Protein AF-A0A951H6R4-F1 (afdb_monomer_lite)

Radius of gyration: 144.09 Å; chains: 1; bounding box: 351×141×417 Å

pLDDT: mean 75.31, std 18.3, range [26.86, 97.75]

Structure (mmCIF, N/CA/C/O backbone):
data_AF-A0A951H6R4-F1
#
_entry.id   AF-A0A951H6R4-F1
#
loop_
_atom_site.group_PDB
_atom_site.id
_atom_site.type_symbol
_atom_site.label_atom_id
_atom_site.label_alt_id
_atom_site.label_comp_id
_atom_site.label_asym_id
_atom_site.label_entity_id
_atom_site.label_seq_id
_atom_site.pdbx_PDB_ins_code
_atom_site.Cartn_x
_atom_site.Cartn_y
_atom_site.Cartn_z
_atom_site.occupancy
_atom_site.B_iso_or_equiv
_atom_site.auth_seq_id
_atom_site.auth_comp_id
_atom_site.auth_asym_id
_atom_site.auth_atom_id
_atom_site.pdbx_PDB_model_num
ATOM 1 N N . MET A 1 1 ? 1.780 31.669 -20.088 1.00 71.38 1 MET A N 1
ATOM 2 C CA . MET A 1 1 ? 1.987 31.768 -18.625 1.00 71.38 1 MET A CA 1
ATOM 3 C C . MET A 1 1 ? 2.223 33.203 -18.154 1.00 71.38 1 MET A C 1
ATOM 5 O O . MET A 1 1 ? 1.292 33.755 -17.599 1.00 71.38 1 MET A O 1
ATOM 9 N N . ARG A 1 2 ? 3.377 33.864 -18.384 1.00 72.75 2 ARG A N 1
ATOM 10 C CA . ARG A 1 2 ? 3.582 35.251 -17.880 1.00 72.75 2 ARG A CA 1
ATOM 11 C C . ARG A 1 2 ? 2.530 36.265 -18.368 1.00 72.75 2 ARG A C 1
ATOM 13 O O . ARG A 1 2 ? 2.012 37.014 -17.554 1.00 72.75 2 ARG A O 1
ATOM 20 N N . ALA A 1 3 ? 2.170 36.246 -19.655 1.00 76.12 3 ALA A N 1
ATOM 21 C CA . ALA A 1 3 ? 1.099 37.100 -20.183 1.00 76.12 3 ALA A CA 1
ATOM 22 C C . ALA A 1 3 ? -0.261 36.812 -19.510 1.00 76.12 3 ALA A C 1
ATOM 24 O O . ALA A 1 3 ? -0.908 37.730 -19.021 1.00 76.12 3 ALA A O 1
ATOM 25 N N . THR A 1 4 ? -0.633 35.532 -19.391 1.00 83.12 4 THR A N 1
ATOM 26 C CA . THR A 1 4 ? -1.876 35.095 -18.738 1.00 83.12 4 THR A CA 1
ATOM 27 C C . THR A 1 4 ? -1.948 35.430 -17.242 1.00 83.12 4 THR A C 1
ATOM 29 O O . THR A 1 4 ? -3.031 35.731 -16.752 1.00 83.12 4 THR A O 1
ATOM 32 N N . LEU A 1 5 ? -0.821 35.433 -16.516 1.00 85.38 5 LEU A N 1
ATOM 33 C CA . LEU A 1 5 ? -0.756 35.912 -15.124 1.00 85.38 5 LEU A CA 1
ATOM 34 C C . LEU A 1 5 ? -1.060 37.417 -15.041 1.00 85.38 5 LEU A C 1
ATOM 36 O O . LEU A 1 5 ? -1.904 37.837 -14.251 1.00 85.38 5 LEU A O 1
ATOM 40 N N . ALA A 1 6 ? -0.419 38.226 -15.894 1.00 82.44 6 ALA A N 1
ATOM 41 C CA . ALA A 1 6 ? -0.614 39.676 -15.916 1.00 82.44 6 ALA A CA 1
ATOM 42 C C . ALA A 1 6 ? -2.055 40.074 -16.291 1.00 82.44 6 ALA A C 1
ATOM 44 O O . ALA A 1 6 ? -2.620 40.984 -15.682 1.00 82.44 6 ALA A O 1
ATOM 45 N N . GLU A 1 7 ? -2.656 39.366 -17.250 1.00 89.00 7 GLU A N 1
ATOM 46 C CA . GLU A 1 7 ? -4.045 39.548 -17.684 1.00 89.00 7 GLU A CA 1
ATOM 47 C C . GLU A 1 7 ? -5.046 39.174 -16.579 1.00 89.00 7 GLU A C 1
ATOM 49 O O . GLU A 1 7 ? -5.882 39.999 -16.201 1.00 89.00 7 GLU A O 1
ATOM 54 N N . ALA A 1 8 ? -4.910 37.991 -15.968 1.00 86.25 8 ALA A N 1
ATOM 55 C CA . ALA A 1 8 ? -5.751 37.580 -14.841 1.00 86.25 8 ALA A CA 1
ATOM 56 C C . ALA A 1 8 ? -5.612 38.534 -13.637 1.00 86.25 8 ALA A C 1
ATOM 58 O O . ALA A 1 8 ? -6.609 38.914 -13.016 1.00 86.25 8 ALA A O 1
ATOM 59 N N . GLY A 1 9 ? -4.392 39.003 -13.351 1.00 86.56 9 GLY A N 1
ATOM 60 C CA . GLY A 1 9 ? -4.132 40.012 -12.325 1.00 86.56 9 GLY A CA 1
ATOM 61 C C . GLY A 1 9 ? -4.714 41.395 -12.652 1.00 86.56 9 GLY A C 1
ATOM 62 O O . GLY A 1 9 ? -5.071 42.147 -11.744 1.00 86.56 9 GLY A O 1
ATOM 63 N N . ALA A 1 10 ? -4.841 41.766 -13.930 1.00 86.69 10 ALA A N 1
ATOM 64 C CA . ALA A 1 10 ? -5.551 42.980 -14.343 1.00 86.69 10 ALA A CA 1
ATOM 65 C C . ALA A 1 10 ? -7.072 42.839 -14.149 1.00 86.69 10 ALA A C 1
ATOM 67 O O . ALA A 1 10 ? -7.695 43.729 -13.568 1.00 86.69 10 ALA A O 1
ATOM 68 N N . VAL A 1 11 ? -7.654 41.698 -14.539 1.00 88.69 11 VAL A N 1
ATOM 69 C CA . VAL A 1 11 ? -9.087 41.406 -14.348 1.00 88.69 11 VAL A CA 1
ATOM 70 C C . VAL A 1 11 ? -9.469 41.387 -12.864 1.00 88.69 11 VAL A C 1
ATOM 72 O O . VAL A 1 11 ? -10.487 41.974 -12.498 1.00 88.69 11 VAL A O 1
ATOM 75 N N . LEU A 1 12 ? -8.652 40.778 -11.995 1.00 88.50 12 LEU A N 1
ATOM 76 C CA . LEU A 1 12 ? -8.903 40.786 -10.549 1.00 88.50 12 LEU A CA 1
ATOM 77 C C . LEU A 1 12 ? -8.785 42.192 -9.943 1.00 88.50 12 LEU A C 1
ATOM 79 O O . LEU A 1 12 ? -9.669 42.581 -9.185 1.00 88.50 12 LEU A O 1
ATOM 83 N N . ARG A 1 13 ? -7.787 43.003 -10.326 1.00 86.94 13 ARG A N 1
ATOM 84 C CA . ARG A 1 13 ? -7.693 44.411 -9.872 1.00 86.94 13 ARG A CA 1
ATOM 85 C C . ARG A 1 13 ? -8.898 45.268 -10.275 1.00 86.94 13 ARG A C 1
ATOM 87 O O . ARG A 1 13 ? -9.219 46.212 -9.566 1.00 86.94 13 ARG A O 1
ATOM 94 N N . GLY A 1 14 ? -9.583 44.932 -11.370 1.00 86.12 14 GLY A N 1
ATOM 95 C CA . GLY A 1 14 ? -10.836 45.579 -11.774 1.00 86.12 14 GLY A CA 1
ATOM 96 C C . GLY A 1 14 ? -12.100 45.070 -11.061 1.00 86.12 14 GLY A C 1
ATOM 97 O O . GLY A 1 14 ? -13.170 45.632 -11.283 1.00 86.12 14 GLY A O 1
ATOM 98 N N . ARG A 1 15 ? -12.012 44.006 -10.245 1.00 87.12 15 ARG A N 1
ATOM 99 C CA . ARG A 1 15 ? -13.166 43.350 -9.588 1.00 87.12 15 ARG A CA 1
ATOM 100 C C . ARG A 1 15 ? -13.071 43.268 -8.063 1.00 87.12 15 ARG A C 1
ATOM 102 O O . ARG A 1 15 ? -14.105 43.222 -7.401 1.00 87.12 15 ARG A O 1
ATOM 109 N N . VAL A 1 16 ? -11.864 43.246 -7.502 1.00 86.75 16 VAL A N 1
ATOM 110 C CA . VAL A 1 16 ? -11.627 43.220 -6.052 1.00 86.75 16 VAL A CA 1
ATOM 111 C C . VAL A 1 16 ? -11.770 44.642 -5.504 1.00 86.75 16 VAL A C 1
ATOM 113 O O . VAL A 1 16 ? -10.833 45.436 -5.526 1.00 86.75 16 VAL A O 1
ATOM 116 N N . GLY A 1 17 ? -12.987 44.970 -5.068 1.00 81.12 17 GLY A N 1
ATOM 117 C CA . GLY A 1 17 ? -13.316 46.219 -4.379 1.00 81.12 17 GLY A CA 1
ATOM 118 C C . GLY A 1 17 ? -13.157 46.126 -2.851 1.00 81.12 17 GLY A C 1
ATOM 119 O O . GLY A 1 17 ? -12.577 45.168 -2.345 1.00 81.12 17 GLY A O 1
ATOM 120 N N . PRO A 1 18 ? -13.707 47.093 -2.088 1.00 76.69 18 PRO A N 1
ATOM 121 C CA . PRO A 1 18 ? -13.691 47.070 -0.619 1.00 76.69 18 PRO A CA 1
ATOM 122 C C . PRO A 1 18 ? -14.663 46.045 -0.001 1.00 76.69 18 PRO A C 1
ATOM 124 O O . PRO A 1 18 ? -14.643 45.823 1.205 1.00 76.69 18 PRO A O 1
ATOM 127 N N . THR A 1 19 ? -15.537 45.440 -0.807 1.00 76.81 19 THR A N 1
ATOM 128 C CA . THR A 1 19 ? -16.438 44.346 -0.419 1.00 76.81 19 THR A CA 1
ATOM 129 C C . THR A 1 19 ? -15.797 42.984 -0.706 1.00 76.81 19 THR A C 1
ATOM 131 O O . THR A 1 19 ? -15.120 42.870 -1.731 1.00 76.81 19 THR A O 1
ATOM 134 N N . PRO A 1 20 ? -16.065 41.930 0.093 1.00 79.56 20 PRO A N 1
ATOM 135 C CA . PRO A 1 20 ? -15.560 40.582 -0.171 1.00 79.56 20 PRO A CA 1
ATOM 136 C C . PRO A 1 20 ? -15.853 40.109 -1.603 1.00 79.56 20 PRO A C 1
ATOM 138 O O . PRO A 1 20 ? -17.006 40.072 -2.034 1.00 79.56 20 PRO A O 1
ATOM 141 N N . PHE A 1 21 ? -14.804 39.739 -2.340 1.00 84.88 21 PHE A N 1
ATOM 142 C CA . PHE A 1 21 ? -14.910 39.163 -3.679 1.00 84.88 21 PHE A CA 1
ATOM 143 C C . PHE A 1 21 ? -14.839 37.635 -3.590 1.00 84.88 21 PHE A C 1
ATOM 145 O O . PHE A 1 21 ? -13.869 37.091 -3.065 1.00 84.88 21 PHE A O 1
ATOM 152 N N . VAL A 1 22 ? -15.852 36.945 -4.118 1.00 85.88 22 VAL A N 1
ATOM 153 C CA . VAL A 1 22 ? -15.946 35.477 -4.090 1.00 85.88 22 VAL A CA 1
ATOM 154 C C . VAL A 1 22 ? -15.692 34.913 -5.487 1.00 85.88 22 VAL A C 1
ATOM 156 O O . VAL A 1 22 ? -16.423 35.220 -6.428 1.00 85.88 22 VAL A O 1
ATOM 159 N N . LEU A 1 23 ? -14.680 34.052 -5.611 1.00 86.75 23 LEU A N 1
ATOM 160 C CA . LEU A 1 23 ? -14.423 33.245 -6.804 1.00 86.75 23 LEU A CA 1
ATOM 161 C C . LEU A 1 23 ? -14.929 31.817 -6.559 1.00 86.75 23 LEU A C 1
ATOM 163 O O . LEU A 1 23 ? -14.232 31.004 -5.959 1.00 86.75 23 LEU A O 1
ATOM 167 N N . ALA A 1 24 ? -16.151 31.526 -7.002 1.00 85.38 24 ALA A N 1
ATOM 168 C CA . ALA A 1 24 ? -16.766 30.207 -6.866 1.00 85.38 24 ALA A CA 1
ATOM 169 C C . ALA A 1 24 ? -16.581 29.383 -8.152 1.00 85.38 24 ALA A C 1
ATOM 171 O O . ALA A 1 24 ? -17.369 29.504 -9.087 1.00 85.38 24 ALA A O 1
ATOM 172 N N . ASP A 1 25 ? -15.540 28.548 -8.195 1.00 84.25 25 ASP A N 1
ATOM 173 C CA . ASP A 1 25 ? -15.330 27.556 -9.256 1.00 84.25 25 ASP A CA 1
ATOM 174 C C . ASP A 1 25 ? -14.631 26.302 -8.703 1.00 84.25 25 ASP A C 1
ATOM 176 O O . ASP A 1 25 ? -13.546 26.376 -8.127 1.00 84.25 25 ASP A O 1
ATOM 180 N N . HIS A 1 26 ? -15.241 25.138 -8.931 1.00 78.50 26 HIS A N 1
ATOM 181 C CA . HIS A 1 26 ? -14.703 23.813 -8.614 1.00 78.50 26 HIS A CA 1
ATOM 182 C C . HIS A 1 26 ? -13.356 23.477 -9.284 1.00 78.50 26 HIS A C 1
ATOM 184 O O . HIS A 1 26 ? -12.651 22.592 -8.804 1.00 78.50 26 HIS A O 1
ATOM 190 N N . LEU A 1 27 ? -12.975 24.166 -10.368 1.00 81.00 27 LEU A N 1
ATOM 191 C CA . LEU A 1 27 ? -11.669 24.002 -11.020 1.00 81.00 27 LEU A CA 1
ATOM 192 C C . LEU A 1 27 ? -10.602 24.973 -10.489 1.00 81.00 27 LEU A C 1
ATOM 194 O O . LEU A 1 27 ? -9.412 24.769 -10.744 1.00 81.00 27 LEU A O 1
ATOM 198 N N . ALA A 1 28 ? -10.977 26.000 -9.716 1.00 84.25 28 ALA A N 1
ATOM 199 C CA . ALA A 1 28 ? -10.014 26.955 -9.164 1.00 84.25 28 ALA A CA 1
ATOM 200 C C . ALA A 1 28 ? -9.057 26.308 -8.145 1.00 84.25 28 ALA A C 1
ATOM 202 O O . ALA A 1 28 ? -7.907 26.732 -8.044 1.00 84.25 28 ALA A O 1
ATOM 203 N N . THR A 1 29 ? -9.481 25.242 -7.459 1.00 82.06 29 THR A N 1
ATOM 204 C CA . THR A 1 29 ? -8.631 24.419 -6.577 1.00 82.06 29 THR A CA 1
ATOM 205 C C . THR A 1 29 ? -7.519 23.688 -7.334 1.00 82.06 29 THR A C 1
ATOM 207 O O . THR A 1 29 ? -6.411 23.582 -6.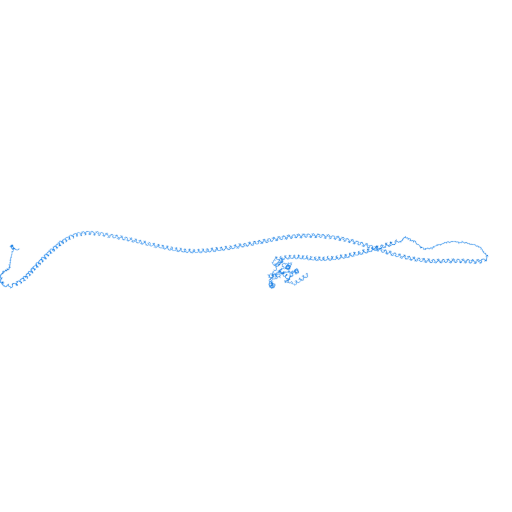819 1.00 82.06 29 THR A O 1
ATOM 210 N N . ARG A 1 30 ? -7.755 23.270 -8.584 1.00 84.75 30 ARG A N 1
ATOM 211 C CA . ARG A 1 30 ? -6.717 22.672 -9.449 1.00 84.75 30 ARG A CA 1
ATOM 212 C C . ARG A 1 30 ? -5.764 23.698 -10.047 1.00 84.75 30 ARG A C 1
ATOM 214 O O . ARG A 1 30 ? -4.619 23.406 -10.371 1.00 84.75 30 ARG A O 1
ATOM 221 N N . LEU A 1 31 ? -6.241 24.929 -10.201 1.00 89.12 31 LEU A N 1
ATOM 222 C CA . LEU A 1 31 ? -5.433 26.068 -10.626 1.00 89.12 31 LEU A CA 1
ATOM 223 C C . LEU A 1 31 ? -4.837 26.827 -9.432 1.00 89.12 31 LEU A C 1
ATOM 225 O O . LEU A 1 31 ? -4.355 27.947 -9.603 1.00 89.12 31 LEU A O 1
ATOM 229 N N . ILE A 1 32 ? -4.840 26.256 -8.222 1.00 87.19 32 ILE A N 1
ATOM 230 C CA . ILE A 1 32 ? -4.503 27.021 -7.018 1.00 87.19 32 ILE A CA 1
ATOM 231 C C . ILE A 1 32 ? -3.037 27.460 -6.971 1.00 87.19 32 ILE A C 1
ATOM 233 O O . ILE A 1 32 ? -2.749 28.532 -6.454 1.00 87.19 32 ILE A O 1
ATOM 237 N N . VAL A 1 33 ? -2.126 26.734 -7.628 1.00 86.38 33 VAL A N 1
ATOM 238 C CA . VAL A 1 33 ? -0.726 27.163 -7.833 1.00 86.38 33 VAL A CA 1
ATOM 239 C C . VAL A 1 33 ? -0.648 28.477 -8.627 1.00 86.38 33 VAL A C 1
ATOM 241 O O . VAL A 1 33 ? 0.133 29.374 -8.309 1.00 86.38 33 VAL A O 1
ATOM 244 N N . PHE A 1 34 ? -1.487 28.603 -9.658 1.00 90.44 34 PHE A N 1
ATOM 245 C CA . PHE A 1 34 ? -1.592 29.785 -10.516 1.00 90.44 34 PHE A CA 1
ATOM 246 C C . PHE A 1 34 ? -2.301 30.934 -9.786 1.00 90.44 34 PHE A C 1
ATOM 248 O O . PHE A 1 34 ? -1.817 32.067 -9.810 1.00 90.44 34 PHE A O 1
ATOM 255 N N . TRP A 1 35 ? -3.387 30.648 -9.063 1.00 89.62 35 TRP A N 1
ATOM 256 C CA . TRP A 1 35 ? -4.100 31.657 -8.278 1.00 89.62 35 TRP A CA 1
ATOM 257 C C . TRP A 1 35 ? -3.286 32.173 -7.087 1.00 89.62 35 TRP A C 1
ATOM 259 O O . TRP A 1 35 ? -3.226 33.383 -6.896 1.00 89.62 35 TRP A O 1
ATOM 269 N N . ALA A 1 36 ? -2.588 31.313 -6.341 1.00 87.19 36 ALA A N 1
ATOM 270 C CA . ALA A 1 36 ? -1.721 31.716 -5.231 1.00 87.19 36 ALA A CA 1
ATOM 271 C C . ALA A 1 36 ? -0.568 32.626 -5.692 1.00 87.19 36 ALA A C 1
ATOM 273 O O . ALA A 1 36 ? -0.214 33.573 -4.986 1.00 87.19 36 ALA A O 1
ATOM 274 N N . GLN A 1 37 ? -0.024 32.398 -6.895 1.00 89.44 37 GLN A N 1
ATOM 275 C CA . GLN A 1 37 ? 0.939 33.311 -7.514 1.00 89.44 37 GLN A CA 1
ATOM 276 C C . GLN A 1 37 ? 0.305 34.682 -7.809 1.00 89.44 37 GLN A C 1
ATOM 278 O O . GLN A 1 37 ? 0.888 35.703 -7.448 1.00 89.44 37 GLN A O 1
ATOM 283 N N . ILE A 1 38 ? -0.898 34.726 -8.396 1.00 90.38 38 ILE A N 1
ATOM 284 C CA . ILE A 1 38 ? -1.594 35.993 -8.688 1.00 90.38 38 ILE A CA 1
ATOM 285 C C . ILE A 1 38 ? -1.972 36.732 -7.400 1.00 90.38 38 ILE A C 1
ATOM 287 O O . ILE A 1 38 ? -1.720 37.928 -7.293 1.00 90.38 38 ILE A O 1
ATOM 291 N N . PHE A 1 39 ? -2.538 36.051 -6.400 1.00 91.19 39 PHE A N 1
ATOM 292 C CA . PHE A 1 39 ? -2.899 36.673 -5.124 1.00 91.19 39 PHE A CA 1
ATOM 293 C C . PHE A 1 39 ? -1.670 37.286 -4.438 1.00 91.19 39 PHE A C 1
ATOM 295 O O . PHE A 1 39 ? -1.735 38.428 -3.986 1.00 91.19 39 PHE A O 1
ATOM 302 N N . ARG A 1 40 ? -0.518 36.601 -4.479 1.00 89.56 40 ARG A N 1
ATOM 303 C CA . ARG A 1 40 ? 0.771 37.124 -3.999 1.00 89.56 40 ARG A CA 1
ATOM 304 C C . ARG A 1 40 ? 1.245 38.349 -4.792 1.00 89.56 40 ARG A C 1
ATOM 306 O O . ARG A 1 40 ? 1.627 39.343 -4.182 1.00 89.56 40 ARG A O 1
ATOM 313 N N . GLU A 1 41 ? 1.171 38.320 -6.125 1.00 91.56 41 GLU A N 1
ATOM 314 C CA . GLU A 1 41 ? 1.494 39.470 -6.996 1.00 91.56 41 GLU A CA 1
ATOM 315 C C . GLU A 1 41 ? 0.540 40.668 -6.806 1.00 91.56 41 GLU A C 1
ATOM 317 O O . GLU A 1 41 ? 0.914 41.806 -7.090 1.00 91.56 41 GLU A O 1
ATOM 322 N N . LEU A 1 42 ? -0.675 40.431 -6.304 1.00 89.69 42 LEU A N 1
ATOM 323 C CA . LEU A 1 42 ? -1.663 41.462 -5.971 1.00 89.69 42 LEU A CA 1
ATOM 324 C C . LEU A 1 42 ? -1.674 41.864 -4.485 1.00 89.69 42 LEU A C 1
ATOM 326 O O . LEU A 1 42 ? -2.436 42.754 -4.118 1.00 89.69 42 LEU A O 1
ATOM 330 N N . SER A 1 43 ? -0.854 41.231 -3.635 1.00 90.94 43 SER A N 1
ATOM 331 C CA . SER A 1 43 ? -0.905 41.367 -2.164 1.00 90.94 43 SER A CA 1
ATOM 332 C C . SER A 1 43 ? -2.294 41.101 -1.553 1.00 90.94 43 SER A C 1
ATOM 334 O O . SER A 1 43 ? -2.651 41.657 -0.516 1.00 90.94 43 SER A O 1
ATOM 336 N N . ILE A 1 44 ? -3.076 40.228 -2.192 1.00 89.62 44 ILE A N 1
ATOM 337 C CA . ILE A 1 44 ? -4.357 39.732 -1.686 1.00 89.62 44 ILE A CA 1
ATOM 338 C C . ILE A 1 44 ? -4.078 38.531 -0.780 1.00 89.62 44 ILE A C 1
ATOM 340 O O . ILE A 1 44 ? -3.403 37.590 -1.192 1.00 89.62 44 ILE A O 1
ATOM 344 N N . VAL A 1 45 ? -4.642 38.540 0.429 1.00 87.81 45 VAL A N 1
ATOM 345 C CA . VAL A 1 45 ? -4.706 37.357 1.299 1.00 87.81 45 VAL A CA 1
ATOM 346 C C . VAL A 1 45 ? -6.051 36.665 1.045 1.00 87.81 45 VAL A C 1
ATOM 348 O O . VAL A 1 45 ? -7.082 37.199 1.458 1.00 87.81 45 VAL A O 1
ATOM 351 N N . PRO A 1 46 ? -6.092 35.530 0.324 1.00 90.69 46 PRO A N 1
ATOM 352 C CA . PRO A 1 46 ? -7.327 34.779 0.137 1.00 90.69 46 PRO A CA 1
ATOM 353 C C . PRO A 1 46 ? -7.726 34.060 1.435 1.00 90.69 46 PRO A C 1
ATOM 355 O O . PRO A 1 46 ? -6.874 33.665 2.227 1.00 90.69 46 PRO A O 1
ATOM 358 N N . ARG A 1 47 ? -9.027 33.816 1.609 1.00 90.69 47 ARG A N 1
ATOM 359 C CA . ARG A 1 47 ? -9.532 32.718 2.445 1.00 90.69 47 ARG A CA 1
ATOM 360 C C . ARG A 1 47 ? -10.148 31.683 1.517 1.00 90.69 47 ARG A C 1
ATOM 362 O O . ARG A 1 47 ? -10.918 32.055 0.629 1.00 90.69 47 ARG A O 1
ATOM 369 N N . LEU A 1 48 ? -9.818 30.409 1.701 1.00 91.75 48 LEU A N 1
ATOM 370 C CA . LEU A 1 48 ? -10.430 29.331 0.935 1.00 91.75 48 LEU A CA 1
ATOM 371 C C . LEU A 1 48 ? -11.671 28.821 1.666 1.00 91.75 48 LEU A C 1
ATOM 373 O O . LEU A 1 48 ? -11.580 28.333 2.788 1.00 91.75 48 LEU A O 1
ATOM 377 N N . LEU A 1 49 ? -12.819 28.864 0.995 1.00 92.50 49 LEU A N 1
ATOM 378 C CA . LEU A 1 49 ? -14.023 28.179 1.447 1.00 92.50 49 LEU A CA 1
ATOM 379 C C . LEU A 1 49 ? -14.091 26.804 0.772 1.00 92.50 49 LEU A C 1
ATOM 381 O O . LEU A 1 49 ? -14.464 26.701 -0.398 1.00 92.50 49 LEU A O 1
ATOM 385 N N . PHE A 1 50 ? -13.686 25.752 1.480 1.00 93.81 50 PHE A N 1
ATOM 386 C CA . PHE A 1 50 ? -13.586 24.413 0.903 1.00 93.81 50 PHE A CA 1
ATOM 387 C C . PHE A 1 50 ? -14.885 23.626 1.111 1.00 93.81 50 PHE A C 1
ATOM 389 O O . PHE A 1 50 ? -15.239 23.282 2.239 1.00 93.81 50 PHE A O 1
ATOM 396 N N . CYS A 1 51 ? -15.602 23.350 0.018 1.00 93.31 51 CYS A N 1
ATOM 397 C CA . CYS A 1 51 ? -16.821 22.539 0.030 1.00 93.31 51 CYS A CA 1
ATOM 398 C C . CYS A 1 51 ? -16.461 21.049 -0.063 1.00 93.31 51 CYS A C 1
ATOM 400 O O . CYS A 1 51 ? -16.139 20.539 -1.135 1.00 93.31 51 CYS A O 1
ATOM 402 N N . LEU A 1 52 ? -16.505 20.364 1.076 1.00 95.06 52 LEU A N 1
ATOM 403 C CA . LEU A 1 52 ? -16.204 18.946 1.223 1.00 95.06 52 LEU A CA 1
ATOM 404 C C . LEU A 1 52 ? -17.450 18.107 0.895 1.00 95.06 52 LEU A C 1
ATOM 406 O O . LEU A 1 52 ? -18.493 18.263 1.525 1.00 95.06 52 LEU A O 1
ATOM 410 N N . HIS A 1 53 ? -17.330 17.193 -0.066 1.00 94.31 53 HIS A N 1
ATOM 411 C CA . HIS A 1 53 ? -18.358 16.197 -0.397 1.00 94.31 53 HIS A CA 1
ATOM 412 C C . HIS A 1 53 ? -17.979 14.820 0.167 1.00 94.31 53 HIS A C 1
ATOM 414 O O . HIS A 1 53 ? -16.789 14.538 0.313 1.00 94.31 53 HIS A O 1
ATOM 420 N N . ASP A 1 54 ? -18.958 13.948 0.426 1.00 94.94 54 ASP A N 1
ATOM 421 C CA . ASP A 1 54 ? -18.691 12.553 0.806 1.00 94.94 54 ASP A CA 1
ATOM 422 C C . ASP A 1 54 ? -17.998 11.799 -0.361 1.00 94.94 54 ASP A C 1
ATOM 424 O O . ASP A 1 54 ? -18.506 11.826 -1.491 1.00 94.94 54 ASP A O 1
ATOM 428 N N . PRO A 1 55 ? -16.848 11.126 -0.137 1.00 97.00 55 PRO A N 1
ATOM 429 C CA . PRO A 1 55 ? -16.105 10.463 -1.209 1.00 97.00 55 PRO A CA 1
ATOM 430 C C . PRO A 1 55 ? -16.891 9.329 -1.873 1.00 97.00 55 PRO A C 1
ATOM 432 O O . PRO A 1 55 ? -16.734 9.090 -3.069 1.00 97.00 55 PRO A O 1
ATOM 435 N N . GLY A 1 56 ? -17.738 8.634 -1.110 1.00 95.94 56 GLY A N 1
ATOM 436 C CA . GLY A 1 56 ? -18.543 7.515 -1.580 1.00 95.94 56 GLY A CA 1
ATOM 437 C C . GLY A 1 56 ? -19.753 7.970 -2.396 1.00 95.94 56 GLY A C 1
ATOM 438 O O . GLY A 1 56 ? -20.094 7.311 -3.380 1.00 95.94 56 GLY A O 1
ATOM 439 N N . GLU A 1 57 ? -20.380 9.099 -2.039 1.00 94.12 57 GLU A N 1
ATOM 440 C CA . GLU A 1 57 ? -21.391 9.744 -2.895 1.00 94.12 57 GLU A CA 1
ATOM 441 C C . GLU A 1 57 ? -20.772 10.179 -4.237 1.00 94.12 57 GLU A C 1
ATOM 443 O O . GLU A 1 57 ? -21.315 9.854 -5.296 1.00 94.12 57 GLU A O 1
ATOM 448 N N . VAL A 1 58 ? -19.603 10.834 -4.218 1.00 94.56 58 VAL A N 1
ATOM 449 C CA . VAL A 1 58 ? -18.918 11.287 -5.447 1.00 94.56 58 VAL A CA 1
ATOM 450 C C . VAL A 1 58 ? -18.437 10.111 -6.302 1.00 94.56 58 VAL A C 1
ATOM 452 O O . VAL A 1 58 ? -18.633 10.123 -7.518 1.00 94.56 58 VAL A O 1
ATOM 455 N N . ALA A 1 59 ? -17.877 9.061 -5.698 1.00 96.06 59 ALA A N 1
ATOM 456 C CA . ALA A 1 59 ? -17.499 7.842 -6.410 1.00 96.06 59 ALA A CA 1
ATOM 457 C C . ALA A 1 59 ? -18.713 7.112 -7.010 1.00 96.06 59 ALA A C 1
ATOM 459 O O . ALA A 1 59 ? -18.640 6.614 -8.132 1.00 96.06 59 ALA A O 1
ATOM 460 N N . GLY A 1 60 ? -19.848 7.084 -6.301 1.00 94.12 60 GLY A N 1
ATOM 461 C CA . GLY A 1 60 ? -21.111 6.556 -6.820 1.00 94.12 60 GLY A CA 1
ATOM 462 C C . GLY A 1 60 ? -21.643 7.355 -8.015 1.00 94.12 60 GLY A C 1
ATOM 463 O O . GLY A 1 60 ? -22.077 6.761 -9.002 1.00 94.12 60 GLY A O 1
ATOM 464 N N . TRP A 1 61 ? -21.547 8.686 -7.965 1.00 94.69 61 TRP A N 1
ATOM 465 C CA . TRP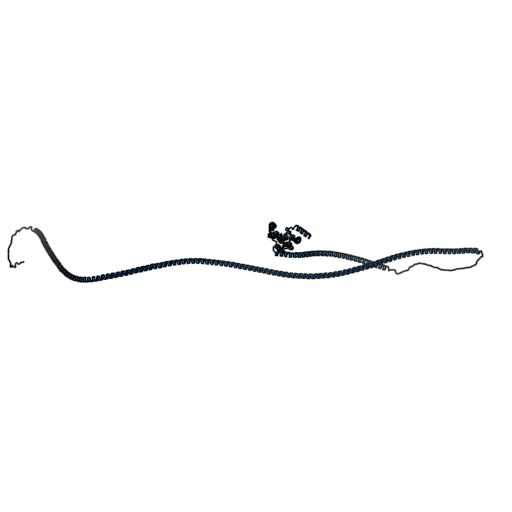 A 1 61 ? -21.932 9.564 -9.073 1.00 94.69 61 TRP A CA 1
ATOM 466 C C . TRP A 1 61 ? -21.023 9.382 -10.299 1.00 94.69 61 TRP A C 1
ATOM 468 O O . TRP A 1 61 ? -21.522 9.181 -11.407 1.00 94.69 61 TRP A O 1
ATOM 478 N N . LEU A 1 62 ? -19.698 9.359 -10.106 1.00 95.69 62 LEU A N 1
ATOM 479 C CA . LEU A 1 62 ? -18.724 9.097 -11.176 1.00 95.69 62 LEU A CA 1
ATOM 480 C C . LEU A 1 62 ? -18.930 7.710 -11.806 1.00 95.69 62 LEU A C 1
ATOM 482 O O . LEU A 1 62 ? -18.837 7.572 -13.026 1.00 95.69 62 LEU A O 1
ATOM 486 N N . GLN A 1 63 ? -19.287 6.702 -11.007 1.00 95.62 63 GLN A N 1
ATOM 487 C CA . GLN A 1 63 ? -19.646 5.375 -11.506 1.00 95.62 63 GLN A CA 1
ATOM 488 C C . GLN A 1 63 ? -20.923 5.386 -12.354 1.00 95.62 63 GLN A C 1
ATOM 490 O O . GLN A 1 63 ? -20.977 4.723 -13.388 1.00 95.62 63 GLN A O 1
ATOM 495 N N . GLN A 1 64 ? -21.943 6.145 -11.947 1.00 95.50 64 GLN A N 1
ATOM 496 C CA . GLN A 1 64 ? -23.212 6.234 -12.671 1.00 95.50 64 GLN A CA 1
ATOM 497 C C . GLN A 1 64 ? -23.119 7.058 -13.968 1.00 95.50 64 GLN A C 1
ATOM 499 O O . GLN A 1 64 ? -23.825 6.745 -14.928 1.00 95.50 64 GLN A O 1
ATOM 504 N N . HIS A 1 65 ? -22.285 8.103 -14.003 1.00 96.50 65 HIS A N 1
ATOM 505 C CA . HIS A 1 65 ? -22.265 9.085 -15.096 1.00 96.50 65 HIS A CA 1
ATOM 506 C C . HIS A 1 65 ? -21.029 9.026 -16.004 1.00 96.50 65 HIS A C 1
ATOM 508 O O . HIS A 1 65 ? -21.156 9.300 -17.195 1.00 96.50 65 HIS A O 1
ATOM 514 N N . GLU A 1 66 ? -19.857 8.655 -15.482 1.00 96.12 66 GLU A N 1
ATOM 515 C CA . GLU A 1 66 ? -18.610 8.538 -16.258 1.00 96.12 66 GLU A CA 1
ATOM 516 C C . GLU A 1 66 ? -18.152 7.077 -16.442 1.00 96.12 66 GLU A C 1
ATOM 518 O O . GLU A 1 66 ? -17.176 6.821 -17.142 1.00 96.12 66 GLU A O 1
ATOM 523 N N . GLY A 1 67 ? -18.845 6.105 -15.831 1.00 94.50 67 GLY A N 1
ATOM 524 C CA . GLY A 1 67 ? -18.500 4.678 -15.903 1.00 94.50 67 GLY A CA 1
ATOM 525 C C . GLY A 1 67 ? -17.243 4.285 -15.116 1.00 94.50 67 GLY A C 1
ATOM 526 O O . GLY A 1 67 ? -16.758 3.163 -15.255 1.00 94.50 67 GLY A O 1
ATOM 527 N N . LEU A 1 68 ? -16.714 5.198 -14.297 1.00 95.31 68 LEU A N 1
ATOM 528 C CA . LEU A 1 68 ? -15.514 4.995 -13.488 1.00 95.31 68 LEU A CA 1
ATOM 529 C C . LEU A 1 68 ? -15.786 3.979 -12.365 1.00 95.31 68 LEU A C 1
ATOM 531 O O . LEU A 1 68 ? -16.860 3.982 -11.765 1.00 95.31 68 LEU A O 1
ATOM 535 N N . ASP A 1 69 ? -14.835 3.105 -12.037 1.00 96.19 69 ASP A N 1
ATOM 536 C CA . ASP A 1 69 ? -15.002 2.247 -10.861 1.00 96.19 69 ASP A CA 1
ATOM 537 C C . ASP A 1 69 ? -14.962 3.079 -9.561 1.00 96.19 69 ASP A C 1
ATOM 539 O O . ASP A 1 69 ? -14.479 4.214 -9.533 1.00 96.19 69 ASP A O 1
ATOM 543 N N . ARG A 1 70 ? -15.493 2.527 -8.463 1.00 94.62 70 ARG A N 1
ATOM 544 C CA . ARG A 1 70 ? -15.613 3.278 -7.202 1.00 94.62 70 ARG A CA 1
ATOM 545 C C . ARG A 1 70 ? -14.276 3.619 -6.567 1.00 94.62 70 ARG A C 1
ATOM 547 O O . ARG A 1 70 ? -14.169 4.671 -5.953 1.00 94.62 70 ARG A O 1
ATOM 554 N N . ASP A 1 71 ? -13.280 2.758 -6.699 1.00 96.00 71 ASP A N 1
ATOM 555 C CA . ASP A 1 71 ? -11.996 2.931 -6.036 1.00 96.00 71 ASP A CA 1
ATOM 556 C C . ASP A 1 71 ? -11.158 3.991 -6.784 1.00 96.00 71 ASP A C 1
ATOM 558 O O . ASP A 1 71 ? -10.601 4.895 -6.154 1.00 96.00 71 ASP A O 1
ATOM 562 N N . SER A 1 72 ? -11.219 4.014 -8.122 1.00 96.19 72 SER A N 1
ATOM 563 C CA . SER A 1 72 ? -10.754 5.144 -8.947 1.00 96.19 72 SER A CA 1
ATOM 564 C C . SER A 1 72 ? -11.565 6.427 -8.722 1.00 96.19 72 SER A C 1
ATOM 566 O O . SER A 1 72 ? -11.008 7.525 -8.776 1.00 96.19 72 SER A O 1
ATOM 568 N N . GLY A 1 73 ? -12.872 6.318 -8.460 1.00 96.94 73 GLY A N 1
ATOM 569 C CA . GLY A 1 73 ? -13.749 7.446 -8.127 1.00 96.94 73 GLY A CA 1
ATOM 570 C C . GLY A 1 73 ? -13.384 8.109 -6.797 1.00 96.94 73 GLY A C 1
ATOM 571 O O . GLY A 1 73 ? -13.215 9.329 -6.746 1.00 96.94 73 GLY A O 1
ATOM 572 N N . GLU A 1 74 ? -13.180 7.310 -5.747 1.00 97.00 74 GLU A N 1
ATOM 573 C CA . GLU A 1 74 ? -12.682 7.771 -4.446 1.00 97.00 74 GLU A CA 1
ATOM 574 C C . GLU A 1 74 ? -11.279 8.381 -4.589 1.00 97.00 74 GLU A C 1
ATOM 576 O O . GLU A 1 74 ? -11.032 9.476 -4.080 1.00 97.00 74 GLU A O 1
ATOM 581 N N . PHE A 1 75 ? -10.369 7.740 -5.334 1.00 96.38 75 PHE A N 1
ATOM 582 C CA . PHE A 1 75 ? -9.023 8.277 -5.570 1.00 96.38 75 PHE A CA 1
ATOM 583 C C . PHE A 1 75 ? -9.037 9.609 -6.340 1.00 96.38 75 PHE A C 1
ATOM 585 O O . PHE A 1 75 ? -8.294 10.531 -5.994 1.00 96.38 75 PHE A O 1
ATOM 592 N N . ARG A 1 76 ? -9.914 9.763 -7.340 1.00 95.19 76 ARG A N 1
ATOM 593 C CA . ARG A 1 76 ? -10.102 11.031 -8.065 1.00 95.19 76 ARG A CA 1
ATOM 594 C C . ARG A 1 76 ? -10.668 12.122 -7.154 1.00 95.19 76 ARG A C 1
ATOM 596 O O . ARG A 1 76 ? -10.160 13.241 -7.200 1.00 95.19 76 ARG A O 1
ATOM 603 N N . TRP A 1 77 ? -11.640 11.800 -6.294 1.00 96.00 77 TRP A N 1
ATOM 604 C CA . TRP A 1 77 ? -12.113 12.711 -5.242 1.00 96.00 77 TRP A CA 1
ATOM 605 C C . TRP A 1 77 ? -10.962 13.150 -4.325 1.00 96.00 77 TRP A C 1
ATOM 607 O O . TRP A 1 77 ? -10.789 14.347 -4.091 1.00 96.00 77 TRP A O 1
ATOM 617 N N . PHE A 1 78 ? -10.138 12.202 -3.865 1.00 96.75 78 PHE A N 1
ATOM 618 C CA . PHE A 1 78 ? -9.034 12.449 -2.934 1.00 96.75 78 PHE A CA 1
ATOM 619 C C . PHE A 1 78 ? -7.964 13.351 -3.544 1.00 96.75 78 PHE A C 1
ATOM 621 O O . PHE A 1 78 ? -7.627 14.370 -2.951 1.00 96.75 78 PHE A O 1
ATOM 628 N N . ASN A 1 79 ? -7.504 13.037 -4.756 1.00 94.06 79 ASN A N 1
ATOM 629 C CA . ASN A 1 79 ? -6.488 13.808 -5.477 1.00 94.06 79 ASN A CA 1
ATOM 630 C C . ASN A 1 79 ? -6.930 15.271 -5.710 1.00 94.06 79 ASN A C 1
ATOM 632 O O . ASN A 1 79 ? -6.129 16.189 -5.567 1.00 94.06 79 ASN A O 1
ATOM 636 N N . TYR A 1 80 ? -8.221 15.507 -5.983 1.00 93.00 80 TYR A N 1
ATOM 637 C CA . TYR A 1 80 ? -8.783 16.859 -6.135 1.00 93.00 80 TYR A CA 1
ATOM 638 C C . TYR A 1 80 ? -8.995 17.561 -4.780 1.00 93.00 80 TYR A C 1
ATOM 640 O O . TYR A 1 80 ? -8.877 18.782 -4.689 1.00 93.00 80 TYR A O 1
ATOM 648 N N . SER A 1 81 ? -9.326 16.803 -3.731 1.00 94.69 81 SER A N 1
ATOM 649 C CA . SER A 1 81 ? -9.650 17.340 -2.402 1.00 94.69 81 SER A CA 1
ATOM 650 C C . SER A 1 81 ? -8.427 17.612 -1.531 1.00 94.69 81 SER A C 1
ATOM 652 O O . SER A 1 81 ? -8.506 18.460 -0.651 1.00 94.69 81 SER A O 1
ATOM 654 N N . ILE A 1 82 ? -7.300 16.939 -1.770 1.00 95.25 82 ILE A N 1
ATOM 655 C CA . ILE A 1 82 ? -6.038 17.172 -1.054 1.00 95.25 82 ILE A CA 1
ATOM 656 C C . ILE A 1 82 ? -5.216 18.325 -1.638 1.00 95.25 82 ILE A C 1
ATOM 658 O O . ILE A 1 82 ? -4.451 18.958 -0.915 1.00 95.25 82 ILE A O 1
ATOM 662 N N . GLU A 1 83 ? -5.408 18.654 -2.920 1.00 92.19 83 GLU A N 1
ATOM 663 C CA . GLU A 1 83 ? -4.631 19.684 -3.618 1.00 92.19 83 GLU A CA 1
ATOM 664 C C . GLU A 1 83 ? -4.615 21.054 -2.899 1.00 92.19 83 GLU A C 1
ATOM 666 O O . GLU A 1 83 ? -3.525 21.604 -2.746 1.00 92.19 83 GLU A O 1
ATOM 671 N N . PRO A 1 84 ? -5.720 21.600 -2.348 1.00 92.50 84 PRO A N 1
ATOM 672 C CA . PRO A 1 84 ? -5.676 22.885 -1.638 1.00 92.50 84 PRO A CA 1
ATOM 673 C C . PRO A 1 84 ? -4.836 22.874 -0.351 1.00 92.50 84 PRO A C 1
ATOM 675 O O . PRO A 1 84 ? -4.217 23.883 -0.011 1.00 92.50 84 PRO A O 1
ATOM 678 N N . PHE A 1 85 ? -4.775 21.730 0.335 1.00 94.00 85 PHE A N 1
ATOM 679 C CA . PHE A 1 85 ? -4.036 21.538 1.589 1.00 94.00 85 PHE A CA 1
ATOM 680 C C . PHE A 1 85 ? -2.512 21.456 1.380 1.00 94.00 85 PHE A C 1
ATOM 682 O O . PHE A 1 85 ? -1.755 21.546 2.343 1.00 94.00 85 PHE A O 1
ATOM 689 N N . LEU A 1 86 ? -2.058 21.357 0.123 1.00 92.00 86 LEU A N 1
ATOM 690 C CA . LEU A 1 86 ? -0.649 21.473 -0.270 1.00 92.00 86 LEU A CA 1
ATOM 691 C C . LEU A 1 86 ? -0.182 22.929 -0.461 1.00 92.00 86 LEU A C 1
ATOM 693 O O . LEU A 1 86 ? 1.023 23.168 -0.539 1.00 92.00 86 LEU A O 1
ATOM 697 N N . TRP A 1 87 ? -1.107 23.891 -0.585 1.00 89.25 87 TRP A N 1
ATOM 698 C CA . TRP A 1 87 ? -0.796 25.261 -1.031 1.00 89.25 87 TRP A CA 1
ATOM 699 C C . TRP A 1 87 ? -1.252 26.373 -0.083 1.00 89.25 87 TRP A C 1
ATOM 701 O O . TRP A 1 87 ? -0.649 27.448 -0.102 1.00 89.25 87 TRP A O 1
ATOM 711 N N . PHE A 1 88 ? -2.272 26.128 0.741 1.00 89.25 88 PHE A N 1
ATOM 712 C CA . PHE A 1 88 ? -2.706 27.038 1.804 1.00 89.25 88 PHE A CA 1
ATOM 713 C C . PHE A 1 88 ? -2.306 26.534 3.184 1.00 89.25 88 PHE A C 1
ATOM 715 O O . PHE A 1 88 ? -2.147 25.333 3.414 1.00 89.25 88 PHE A O 1
ATOM 722 N N . ARG A 1 89 ? -2.205 27.462 4.134 1.00 89.62 89 ARG A N 1
ATOM 723 C CA . ARG A 1 89 ? -2.118 27.110 5.548 1.00 89.62 89 ARG A CA 1
ATOM 724 C C . ARG A 1 89 ? -3.485 26.658 6.058 1.00 89.62 89 ARG A C 1
ATOM 726 O O . ARG A 1 89 ? -4.523 27.139 5.614 1.00 89.62 89 ARG A O 1
ATOM 733 N N . MET A 1 90 ? -3.490 25.789 7.064 1.00 89.50 90 MET A N 1
ATOM 734 C CA . MET A 1 90 ? -4.729 25.240 7.633 1.00 89.50 90 MET A CA 1
ATOM 735 C C . MET A 1 90 ? -5.629 26.316 8.274 1.00 89.50 90 MET A C 1
ATOM 737 O O . MET A 1 90 ? -6.841 26.145 8.321 1.00 89.50 90 MET A O 1
ATOM 741 N N . ASP A 1 91 ? -5.063 27.444 8.718 1.00 87.50 91 ASP A N 1
ATOM 742 C CA . ASP A 1 91 ? -5.792 28.603 9.255 1.00 87.50 91 ASP A CA 1
ATOM 743 C C . ASP A 1 91 ? -6.374 29.554 8.180 1.00 87.50 91 ASP A C 1
ATOM 745 O O . ASP A 1 91 ? -7.131 30.476 8.503 1.00 87.50 91 ASP A O 1
ATOM 749 N N . GLU A 1 92 ? -6.084 29.299 6.899 1.00 90.56 92 GLU A N 1
ATOM 750 C CA . GLU A 1 92 ? -6.619 30.023 5.733 1.00 90.56 92 GLU A CA 1
ATOM 751 C C . GLU A 1 92 ? -7.816 29.294 5.077 1.00 90.56 92 GLU A C 1
ATOM 753 O O . GLU A 1 92 ? -8.433 29.844 4.160 1.00 90.56 92 GLU A O 1
ATOM 758 N N . ILE A 1 93 ? -8.164 28.083 5.545 1.00 93.31 93 ILE A N 1
ATOM 759 C CA . ILE A 1 93 ? -9.200 27.209 4.965 1.00 93.31 93 ILE A CA 1
ATOM 760 C C . ILE A 1 93 ? -10.393 27.047 5.927 1.00 93.31 93 ILE A C 1
ATOM 762 O O . ILE A 1 93 ? -10.272 26.452 6.995 1.00 93.31 93 ILE A O 1
ATOM 766 N N . ASP A 1 94 ? -11.581 27.499 5.519 1.00 93.25 94 ASP A N 1
ATOM 767 C CA . ASP A 1 94 ? -12.852 27.216 6.198 1.00 93.25 94 ASP A CA 1
ATOM 768 C C . ASP A 1 94 ? -13.574 26.049 5.487 1.00 93.25 94 ASP A C 1
ATOM 770 O O . ASP A 1 94 ? -14.009 26.183 4.340 1.00 93.25 94 ASP A O 1
ATOM 774 N N . VAL A 1 95 ? -13.715 24.894 6.154 1.00 95.12 95 VAL A N 1
ATOM 775 C CA . VAL A 1 95 ? -14.318 23.676 5.566 1.00 95.12 95 VAL A CA 1
ATOM 776 C C . VAL A 1 95 ? -15.828 23.597 5.812 1.00 95.12 95 VAL A C 1
ATOM 778 O O . VAL A 1 95 ? -16.285 23.402 6.944 1.00 95.12 95 VAL A O 1
ATOM 781 N N . ILE A 1 96 ? -16.608 23.661 4.734 1.00 93.50 96 ILE A N 1
ATOM 782 C CA . ILE A 1 96 ? -18.053 23.397 4.700 1.00 93.50 96 ILE A CA 1
ATOM 783 C C . ILE A 1 96 ? -18.265 21.955 4.232 1.00 93.50 96 ILE A C 1
ATOM 785 O O . ILE A 1 96 ? -17.978 21.635 3.085 1.00 93.50 96 ILE A O 1
ATOM 789 N N . ASP A 1 97 ? -18.786 21.085 5.097 1.00 93.88 97 ASP A N 1
ATOM 790 C CA . ASP A 1 97 ? -19.191 19.730 4.702 1.00 93.88 97 ASP A CA 1
ATOM 791 C C . ASP A 1 97 ? -20.589 19.798 4.072 1.00 93.88 97 ASP A C 1
ATOM 793 O O . ASP A 1 97 ? -21.512 20.358 4.670 1.00 93.88 97 ASP A O 1
ATOM 797 N N . GLN A 1 98 ? -20.767 19.267 2.861 1.00 90.94 98 GLN A N 1
ATOM 798 C CA . GLN A 1 98 ? -22.056 19.310 2.171 1.00 90.94 98 GLN A CA 1
ATOM 799 C C . GLN A 1 98 ? -23.148 18.567 2.955 1.00 90.94 98 GLN A C 1
ATOM 801 O O . GLN A 1 98 ? -24.300 19.005 2.966 1.00 90.94 98 GLN A O 1
ATOM 806 N N . GLN A 1 99 ? -22.796 17.482 3.645 1.00 88.50 99 GLN A N 1
ATOM 807 C CA . GLN A 1 99 ? -23.736 16.711 4.450 1.00 88.50 99 GLN A CA 1
ATOM 808 C C . GLN A 1 99 ? -24.162 17.475 5.712 1.00 88.50 99 GLN A C 1
ATOM 810 O O . GLN A 1 99 ? -25.308 17.341 6.138 1.00 88.50 99 GLN A O 1
ATOM 815 N N . ASP A 1 100 ? -23.318 18.364 6.249 1.00 90.00 100 ASP A N 1
ATOM 816 C CA . ASP A 1 100 ? -23.718 19.253 7.348 1.00 90.00 100 ASP A CA 1
ATOM 817 C C . ASP A 1 100 ? -24.807 20.250 6.910 1.00 90.00 100 ASP A C 1
ATOM 819 O O . ASP A 1 100 ? -25.587 20.676 7.748 1.00 90.00 100 ASP A O 1
ATOM 823 N N . TRP A 1 101 ? -24.978 20.571 5.615 1.00 86.88 101 TRP A N 1
ATOM 824 C CA . TRP A 1 101 ? -26.169 21.328 5.181 1.00 86.88 101 TRP A CA 1
ATOM 825 C C . TRP A 1 101 ? -27.475 20.539 5.347 1.00 86.88 101 TRP A C 1
ATOM 827 O O . TRP A 1 101 ? -28.532 21.162 5.445 1.00 86.88 101 TRP A O 1
ATOM 837 N N . ARG A 1 102 ? -27.415 19.199 5.373 1.00 82.38 102 ARG A N 1
ATOM 838 C CA . ARG A 1 102 ? -28.559 18.327 5.679 1.00 82.38 102 ARG A CA 1
ATOM 839 C C . ARG A 1 102 ? -28.733 18.153 7.193 1.00 82.38 102 ARG A C 1
ATOM 841 O O . ARG A 1 102 ? -29.852 18.257 7.686 1.00 82.38 102 ARG A O 1
ATOM 848 N N . ASP A 1 103 ? -27.628 17.903 7.898 1.00 86.81 103 ASP A N 1
ATOM 849 C CA . ASP A 1 103 ? -27.630 17.413 9.285 1.00 86.81 103 ASP A CA 1
ATOM 850 C C . ASP A 1 103 ? -27.578 18.543 10.347 1.00 86.81 103 ASP A C 1
ATOM 852 O O . ASP A 1 103 ? -28.237 18.437 11.380 1.00 86.81 103 ASP A O 1
ATOM 856 N N . ASP A 1 104 ? -26.836 19.633 10.103 1.00 87.12 104 ASP A N 1
ATOM 857 C CA . ASP A 1 104 ? -26.772 20.851 10.941 1.00 87.12 104 ASP A CA 1
ATOM 858 C C . ASP A 1 104 ? -26.384 22.090 10.092 1.00 87.12 104 ASP A C 1
ATOM 860 O O . ASP A 1 104 ? -25.235 22.564 10.122 1.00 87.12 104 ASP A O 1
ATOM 864 N N . PRO A 1 105 ? -27.330 22.667 9.322 1.00 84.38 105 PRO A N 1
ATOM 865 C CA . PRO A 1 105 ? -27.035 23.816 8.470 1.00 84.38 105 PRO A CA 1
ATOM 866 C C . PRO A 1 105 ? -26.547 25.034 9.270 1.00 84.38 105 PRO A C 1
ATOM 868 O O . PRO A 1 105 ? -25.781 25.840 8.741 1.00 84.38 105 PRO A O 1
ATOM 871 N N . ALA A 1 106 ? -26.908 25.162 10.553 1.00 83.38 106 ALA A N 1
ATOM 872 C CA . ALA A 1 106 ? -26.466 26.267 11.402 1.00 83.38 106 ALA A CA 1
ATOM 873 C C . ALA A 1 106 ? -24.953 26.217 11.701 1.00 83.38 106 ALA A C 1
ATOM 875 O O . ALA A 1 106 ? -24.336 27.258 11.950 1.00 83.38 106 ALA A O 1
ATOM 876 N N . THR A 1 107 ? -24.310 25.048 11.637 1.00 87.25 107 THR A N 1
ATOM 877 C CA . THR A 1 107 ? -22.840 24.949 11.655 1.00 87.25 107 THR A CA 1
ATOM 878 C C . THR A 1 107 ? -22.215 25.519 10.385 1.00 87.25 107 THR A C 1
ATOM 880 O O . THR A 1 107 ? -21.310 26.354 10.480 1.00 87.25 107 THR A O 1
ATOM 883 N N . ASN A 1 108 ? -22.732 25.176 9.204 1.00 89.06 108 ASN A N 1
ATOM 884 C CA . ASN A 1 108 ? -22.219 25.723 7.946 1.00 89.06 108 ASN A CA 1
ATOM 885 C C . ASN A 1 108 ? -22.515 27.225 7.771 1.00 89.06 108 ASN A C 1
ATOM 887 O O . ASN A 1 108 ? -21.642 27.947 7.290 1.00 89.06 108 ASN A O 1
ATOM 891 N N . ILE A 1 109 ? -23.655 27.737 8.258 1.00 83.94 109 ILE A N 1
ATOM 892 C CA . ILE A 1 109 ? -23.927 29.189 8.333 1.00 83.94 109 ILE A CA 1
ATOM 893 C C . ILE A 1 109 ? -22.847 29.905 9.158 1.00 83.94 109 ILE A C 1
ATOM 895 O O . ILE A 1 109 ? -22.303 30.918 8.719 1.00 83.94 109 ILE A O 1
ATOM 899 N N . ARG A 1 110 ? -22.499 29.376 10.340 1.00 84.00 110 ARG A N 1
ATOM 900 C CA . ARG A 1 110 ? -21.483 29.978 11.225 1.00 84.00 110 ARG A CA 1
ATOM 901 C C . ARG A 1 110 ? -20.076 29.938 10.620 1.00 84.00 110 ARG A C 1
ATOM 903 O O . ARG A 1 110 ? -19.336 30.910 10.771 1.00 84.00 110 ARG A O 1
ATOM 910 N N . LYS A 1 111 ? -19.722 28.853 9.920 1.00 87.25 111 LYS A N 1
ATOM 911 C CA . LYS A 1 111 ? -18.478 28.737 9.136 1.00 87.25 111 LYS A 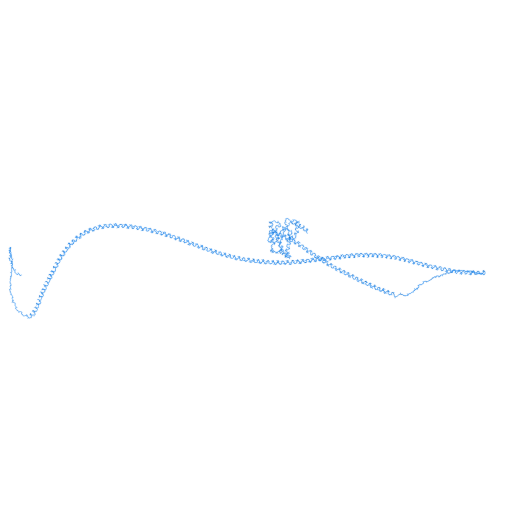CA 1
ATOM 912 C C . LYS A 1 111 ? -18.440 29.786 8.013 1.00 87.25 111 LYS A C 1
ATOM 914 O O . LYS A 1 111 ? -17.492 30.562 7.937 1.00 87.25 111 LYS A O 1
ATOM 919 N N . LEU A 1 112 ? -19.503 29.881 7.208 1.00 86.38 112 LEU A N 1
ATOM 920 C CA . LEU A 1 112 ? -19.617 30.834 6.098 1.00 86.38 112 LEU A CA 1
ATOM 921 C C . LEU A 1 112 ? -19.527 32.296 6.565 1.00 86.38 112 LEU A C 1
ATOM 923 O O . LEU A 1 112 ? -18.734 33.060 6.021 1.00 86.38 112 LEU A O 1
ATOM 927 N N . ALA A 1 113 ? -20.297 32.681 7.589 1.00 83.56 113 ALA A N 1
ATOM 928 C CA . ALA A 1 113 ? -20.317 34.047 8.119 1.00 83.56 113 ALA A CA 1
ATOM 929 C C . ALA A 1 113 ? -18.939 34.488 8.649 1.00 83.56 113 ALA A C 1
ATOM 931 O O . ALA A 1 113 ? -18.513 35.618 8.401 1.00 83.56 113 ALA A O 1
ATOM 932 N N . ARG A 1 114 ? -18.216 33.571 9.313 1.00 84.62 114 ARG A N 1
ATOM 933 C CA . ARG A 1 114 ? -16.819 33.762 9.733 1.00 84.62 114 ARG A CA 1
ATOM 934 C C . ARG A 1 114 ? -15.895 33.951 8.526 1.00 84.62 114 ARG A C 1
ATOM 936 O O . ARG A 1 114 ? -15.115 34.899 8.519 1.00 84.62 114 ARG A O 1
ATOM 943 N N . ALA A 1 115 ? -16.004 33.088 7.515 1.00 84.75 115 ALA A N 1
ATOM 944 C CA . ALA A 1 115 ? -15.149 33.112 6.328 1.00 84.75 115 ALA A CA 1
ATOM 945 C C . ALA A 1 115 ? -15.271 34.417 5.522 1.00 84.75 115 ALA A C 1
ATOM 947 O O . ALA A 1 115 ? -14.267 34.938 5.042 1.00 84.75 115 ALA A O 1
ATOM 948 N N . VAL A 1 116 ? -16.479 34.985 5.407 1.00 82.44 116 VAL A N 1
ATOM 949 C CA . VAL A 1 116 ? -16.703 36.272 4.714 1.00 82.44 116 VAL A CA 1
ATOM 950 C C . VAL A 1 116 ? -16.477 37.505 5.603 1.00 82.44 116 VAL A C 1
ATOM 952 O O . VAL A 1 116 ? -16.661 38.629 5.138 1.00 82.44 116 VAL A O 1
ATOM 955 N N . GLY A 1 117 ? -16.093 37.320 6.873 1.00 80.00 117 GLY A N 1
ATOM 956 C CA . GLY A 1 117 ? -15.836 38.409 7.822 1.00 80.00 117 GLY A CA 1
ATOM 957 C C . GLY A 1 117 ? -17.070 39.242 8.188 1.00 80.00 117 GLY A C 1
ATOM 958 O O . GLY A 1 117 ? -16.928 40.402 8.572 1.00 80.00 117 GLY A O 1
ATOM 959 N N . ALA A 1 118 ? -18.278 38.690 8.043 1.00 76.06 118 ALA A N 1
ATOM 960 C CA . ALA A 1 118 ? -19.508 39.430 8.297 1.00 76.06 118 ALA A CA 1
ATOM 961 C C . ALA A 1 118 ? -19.853 39.473 9.796 1.00 76.06 118 ALA A C 1
ATOM 963 O O . ALA A 1 118 ? -19.727 38.480 10.513 1.00 76.06 118 ALA A O 1
ATOM 964 N N . ASP A 1 119 ? -20.331 40.636 10.247 1.00 69.38 119 ASP A N 1
ATOM 965 C CA . ASP A 1 119 ? -20.871 40.859 11.592 1.00 69.38 119 ASP A CA 1
ATOM 966 C C . ASP A 1 119 ? -21.928 39.796 11.933 1.00 69.38 119 ASP A C 1
ATOM 968 O O . ASP A 1 119 ? -22.919 39.653 11.214 1.00 69.38 119 ASP A O 1
ATOM 972 N N . GLN A 1 120 ? -21.703 39.033 13.009 1.00 63.19 120 GLN A N 1
ATOM 973 C CA . GLN A 1 120 ? -22.435 37.792 13.269 1.00 63.19 120 GLN A CA 1
ATOM 974 C C . GLN A 1 120 ? -23.941 38.013 13.437 1.00 63.19 120 GLN A C 1
ATOM 976 O O . GLN A 1 120 ? -24.708 37.163 12.996 1.00 63.19 120 GLN A O 1
ATOM 981 N N . GLU A 1 121 ? -24.386 39.135 14.009 1.00 65.31 121 GLU A N 1
ATOM 982 C CA . GLU A 1 121 ? -25.821 39.395 14.194 1.00 65.31 121 GLU A CA 1
ATOM 983 C C . GLU A 1 121 ? -26.511 39.742 12.866 1.00 65.31 121 GLU A C 1
ATOM 985 O O . GLU A 1 121 ? -27.528 39.142 12.504 1.00 65.31 121 GLU A O 1
ATOM 990 N N . ARG A 1 122 ? -25.919 40.662 12.092 1.00 64.00 122 ARG A N 1
ATOM 991 C CA . ARG A 1 122 ? -26.443 41.085 10.781 1.00 64.00 122 ARG A CA 1
ATOM 992 C C . ARG A 1 122 ? -26.368 39.976 9.739 1.00 64.00 122 ARG A C 1
ATOM 994 O O . ARG A 1 122 ? -27.312 39.799 8.971 1.00 64.00 122 ARG A O 1
ATOM 1001 N N . ALA A 1 123 ? -25.268 39.223 9.731 1.00 60.03 123 ALA A N 1
ATOM 1002 C CA . ALA A 1 123 ? -25.104 38.055 8.881 1.00 60.03 123 ALA A CA 1
ATOM 1003 C C . ALA A 1 123 ? -26.197 37.033 9.188 1.00 60.03 123 ALA A C 1
ATOM 1005 O O . ALA A 1 123 ? -26.919 36.627 8.281 1.00 60.03 123 ALA A O 1
ATOM 1006 N N . ARG A 1 124 ? -26.359 36.660 10.463 1.00 64.94 124 ARG A N 1
ATOM 1007 C CA . ARG A 1 124 ? -27.282 35.609 10.895 1.00 64.94 124 ARG A CA 1
ATOM 1008 C C . ARG A 1 124 ? -28.722 35.871 10.469 1.00 64.94 124 ARG A C 1
ATOM 1010 O O . ARG A 1 124 ? -29.292 35.009 9.815 1.00 64.94 124 ARG A O 1
ATOM 1017 N N . ALA A 1 125 ? -29.274 37.057 10.730 1.00 68.69 125 ALA A N 1
ATOM 1018 C CA . ALA A 1 125 ? -30.671 37.353 10.395 1.00 68.69 125 ALA A CA 1
ATOM 1019 C C . ALA A 1 125 ? -30.973 37.268 8.881 1.00 68.69 125 ALA A C 1
ATOM 1021 O O . ALA A 1 125 ? -31.973 36.677 8.479 1.00 68.69 125 ALA A O 1
ATOM 1022 N N . ALA A 1 126 ? -30.098 37.815 8.028 1.00 65.50 126 ALA A N 1
ATOM 1023 C CA . ALA A 1 126 ? -30.272 37.751 6.572 1.00 65.50 126 ALA A CA 1
ATOM 1024 C C . ALA A 1 126 ? -29.950 36.357 5.993 1.00 65.50 126 ALA A C 1
ATOM 1026 O O . ALA A 1 126 ? -30.571 35.911 5.023 1.00 65.50 126 ALA A O 1
ATOM 1027 N N . THR A 1 127 ? -28.985 35.658 6.596 1.00 65.62 127 THR A N 1
ATOM 1028 C CA . THR A 1 127 ? -28.495 34.359 6.120 1.00 65.62 127 THR A CA 1
ATOM 1029 C C . THR A 1 127 ? -29.415 33.217 6.544 1.00 65.62 127 THR A C 1
ATOM 1031 O O . THR A 1 127 ? -29.685 32.356 5.718 1.00 65.62 127 THR A O 1
ATOM 1034 N N . GLU A 1 128 ? -29.960 33.212 7.766 1.00 67.88 128 GLU A N 1
ATOM 1035 C CA . GLU A 1 128 ? -30.922 32.192 8.218 1.00 67.88 128 GLU A CA 1
ATOM 1036 C C . GLU A 1 128 ? -32.182 32.181 7.336 1.00 67.88 128 GLU A C 1
ATOM 1038 O O . GLU A 1 128 ? -32.636 31.104 6.955 1.00 67.88 128 GLU A O 1
ATOM 1043 N N . ALA A 1 129 ? -32.697 33.346 6.919 1.00 70.38 129 ALA A N 1
ATOM 1044 C CA . ALA A 1 129 ? -33.824 33.427 5.984 1.00 70.38 129 ALA A CA 1
ATOM 1045 C C . ALA A 1 129 ? -33.464 32.883 4.586 1.00 70.38 129 ALA A C 1
ATOM 1047 O O . ALA A 1 129 ? -34.083 31.931 4.107 1.00 70.38 129 ALA A O 1
ATOM 1048 N N . THR A 1 130 ? -32.417 33.437 3.963 1.00 70.56 130 THR A N 1
ATOM 1049 C CA . THR A 1 130 ? -31.989 33.070 2.598 1.00 70.56 130 THR A CA 1
ATOM 1050 C C . THR A 1 130 ? -31.568 31.599 2.499 1.00 70.56 130 THR A C 1
ATOM 1052 O O . THR A 1 130 ? -31.852 30.923 1.511 1.00 70.56 130 THR A O 1
ATOM 1055 N N . ILE A 1 131 ? -30.909 31.069 3.534 1.00 66.81 131 ILE A N 1
ATOM 1056 C CA . ILE A 1 131 ? -30.472 29.671 3.569 1.00 66.81 131 ILE A CA 1
ATOM 1057 C C . ILE A 1 131 ? -31.599 28.729 3.987 1.00 66.81 131 ILE A C 1
ATOM 1059 O O . ILE A 1 131 ? -31.604 27.606 3.500 1.00 66.81 131 ILE A O 1
ATOM 1063 N N . SER A 1 132 ? -32.611 29.157 4.749 1.00 67.56 132 SER A N 1
ATOM 1064 C CA . SER A 1 132 ? -33.830 28.345 4.913 1.00 67.56 132 SER A CA 1
ATOM 1065 C C . SER A 1 132 ? -34.531 28.115 3.570 1.00 67.56 132 SER A C 1
ATOM 1067 O O . SER A 1 132 ? -34.953 26.997 3.289 1.00 67.56 132 SER A O 1
ATOM 1069 N N . GLU A 1 133 ? -34.598 29.132 2.704 1.00 74.31 133 GLU A N 1
ATOM 1070 C CA . GLU A 1 133 ? -35.183 29.024 1.359 1.00 74.31 133 GLU A CA 1
ATOM 1071 C C . GLU A 1 133 ? -34.328 28.165 0.404 1.00 74.31 133 GLU A C 1
ATOM 1073 O O . GLU A 1 133 ? -34.848 27.263 -0.266 1.00 74.31 133 GLU A O 1
ATOM 1078 N N . LEU A 1 134 ? -33.005 28.376 0.381 1.00 69.06 134 LEU A N 1
ATOM 1079 C CA . LEU A 1 134 ? -32.080 27.562 -0.419 1.00 69.06 134 LEU A CA 1
ATOM 1080 C C . LEU A 1 134 ? -32.035 26.104 0.058 1.00 69.06 134 LEU A C 1
ATOM 1082 O O . LEU A 1 134 ? -32.146 25.198 -0.766 1.00 69.06 134 LEU A O 1
ATOM 1086 N N . ALA A 1 135 ? -31.947 25.855 1.367 1.00 67.12 135 ALA A N 1
ATOM 1087 C CA . ALA A 1 135 ? -31.976 24.513 1.945 1.00 67.12 135 ALA A CA 1
ATOM 1088 C C . ALA A 1 135 ? -33.318 23.823 1.663 1.00 67.12 135 ALA A C 1
ATOM 1090 O O . ALA A 1 135 ? -33.333 22.711 1.139 1.00 67.12 135 ALA A O 1
ATOM 1091 N N . ALA A 1 136 ? -34.451 24.507 1.862 1.00 68.38 136 ALA A N 1
ATOM 1092 C CA . ALA A 1 136 ? -35.772 23.991 1.494 1.00 68.38 136 ALA A CA 1
ATOM 1093 C C . ALA A 1 136 ? -35.961 23.774 -0.022 1.00 68.38 136 ALA A C 1
ATOM 1095 O O . ALA A 1 136 ? -36.993 23.239 -0.430 1.00 68.38 136 ALA A O 1
ATOM 1096 N N . THR A 1 137 ? -34.996 24.161 -0.861 1.00 71.62 137 THR A N 1
ATOM 1097 C CA . THR A 1 137 ? -34.973 23.898 -2.307 1.00 71.62 137 THR A CA 1
ATOM 1098 C C . THR A 1 137 ? -33.985 22.781 -2.665 1.00 71.62 137 THR A C 1
ATOM 1100 O O . THR A 1 137 ? -34.351 21.858 -3.390 1.00 71.62 137 THR A O 1
ATOM 1103 N N . TRP A 1 138 ? -32.764 22.810 -2.120 1.00 66.81 138 TRP A N 1
ATOM 1104 C CA . TRP A 1 138 ? -31.682 21.860 -2.419 1.00 66.81 138 TRP A CA 1
ATOM 1105 C C . TRP A 1 138 ? -31.808 20.528 -1.654 1.00 66.81 138 TRP A C 1
ATOM 1107 O O . TRP A 1 138 ? -31.368 19.494 -2.150 1.00 66.81 138 TRP A O 1
ATOM 1117 N N . LEU A 1 139 ? -32.444 20.516 -0.476 1.00 68.25 139 LEU A N 1
ATOM 1118 C CA . LEU A 1 139 ? -32.593 19.326 0.379 1.00 68.25 139 LEU A CA 1
ATOM 1119 C C . LEU A 1 139 ? -33.817 18.452 0.041 1.00 68.25 139 LEU A C 1
ATOM 1121 O O . LEU A 1 139 ? -34.156 17.557 0.808 1.00 68.25 139 LEU A O 1
ATOM 1125 N N . ARG A 1 140 ? -34.506 18.685 -1.086 1.00 68.88 140 ARG A N 1
ATOM 1126 C CA . ARG A 1 140 ? -35.718 17.917 -1.456 1.00 68.88 140 ARG A CA 1
ATOM 1127 C C . ARG A 1 140 ? -35.448 16.504 -1.984 1.00 68.88 140 ARG A C 1
ATOM 1129 O O . ARG A 1 140 ? -36.398 15.753 -2.195 1.00 68.88 140 ARG A O 1
ATOM 1136 N N . GLY A 1 141 ? -34.189 16.141 -2.222 1.00 70.50 141 GLY A N 1
ATOM 1137 C CA . GLY A 1 141 ? -33.824 14.755 -2.507 1.00 70.50 141 GLY A CA 1
ATOM 1138 C C . GLY A 1 141 ? -33.988 13.880 -1.256 1.00 70.50 141 GLY A C 1
ATOM 1139 O O . GLY A 1 141 ? -33.710 14.358 -0.155 1.00 70.50 141 GLY A O 1
ATOM 1140 N N . PRO A 1 142 ? -34.410 12.607 -1.382 1.00 68.38 142 PRO A N 1
ATOM 1141 C CA . PRO A 1 142 ? -34.339 11.677 -0.259 1.00 68.38 142 PRO A CA 1
ATOM 1142 C C . PRO A 1 142 ? -32.879 11.565 0.215 1.00 68.38 142 PRO A C 1
ATOM 1144 O O . PRO A 1 142 ? -31.974 11.628 -0.623 1.00 68.38 142 PRO A O 1
ATOM 1147 N N . PRO A 1 143 ? -32.620 11.392 1.524 1.00 70.00 143 PRO A N 1
ATOM 1148 C CA . PRO A 1 143 ? -31.259 11.267 2.025 1.00 70.00 143 PRO A CA 1
ATOM 1149 C C . PRO A 1 143 ? -30.603 10.028 1.415 1.00 70.00 143 PRO A C 1
ATOM 1151 O O . PRO A 1 143 ? -31.019 8.897 1.674 1.00 70.00 143 PRO A O 1
ATOM 1154 N N . THR A 1 144 ? -29.571 10.238 0.601 1.00 72.44 144 THR A N 1
ATOM 1155 C CA . THR A 1 144 ? -28.696 9.160 0.150 1.00 72.44 144 THR A CA 1
ATOM 1156 C C . THR A 1 144 ? -28.044 8.531 1.384 1.00 72.44 144 THR A C 1
ATOM 1158 O O . THR A 1 144 ? -27.441 9.249 2.186 1.00 72.44 144 THR A O 1
ATOM 1161 N N . PRO A 1 145 ? -28.157 7.206 1.594 1.00 74.88 145 PRO A N 1
ATOM 1162 C CA . PRO A 1 145 ? -27.404 6.556 2.656 1.00 74.88 145 PRO A CA 1
ATOM 1163 C C . PRO A 1 145 ? -25.915 6.716 2.337 1.00 74.88 145 PRO A C 1
ATOM 1165 O O . PRO A 1 145 ? -25.488 6.344 1.241 1.00 74.88 145 PRO A O 1
ATOM 1168 N N . ARG A 1 146 ? -25.144 7.289 3.275 1.00 78.38 146 ARG A N 1
ATOM 1169 C CA . ARG A 1 146 ? -23.710 7.573 3.086 1.00 78.38 146 ARG A CA 1
ATOM 1170 C C . ARG A 1 146 ? -23.007 6.308 2.589 1.00 78.38 146 ARG A C 1
ATOM 1172 O O . ARG A 1 146 ? -22.992 5.291 3.283 1.00 78.38 146 ARG A O 1
ATOM 1179 N N . SER A 1 147 ? -22.479 6.356 1.369 1.00 82.69 147 SER A N 1
ATOM 1180 C CA . SER A 1 147 ? -21.826 5.199 0.760 1.00 82.69 147 SER A CA 1
ATOM 1181 C C . SER A 1 147 ? -20.510 4.942 1.484 1.00 82.69 147 SER A C 1
ATOM 1183 O O . SER A 1 147 ? -19.715 5.859 1.655 1.00 82.69 147 SER A O 1
ATOM 1185 N N . GLU A 1 148 ? -20.249 3.701 1.900 1.00 89.50 148 GLU A N 1
ATOM 1186 C CA . GLU A 1 148 ? -19.020 3.408 2.637 1.00 89.50 148 GLU A CA 1
ATOM 1187 C C . GLU A 1 148 ? -17.782 3.657 1.759 1.00 89.50 148 GLU A C 1
ATOM 1189 O O . GLU A 1 148 ? -17.539 2.924 0.800 1.00 89.50 148 GLU A O 1
ATOM 1194 N N . VAL A 1 149 ? -17.005 4.683 2.126 1.00 94.94 149 VAL A N 1
ATOM 1195 C CA . VAL A 1 149 ? -15.707 5.040 1.530 1.00 94.94 149 VAL A CA 1
ATOM 1196 C C . VAL A 1 149 ? -14.738 3.878 1.726 1.00 94.94 149 VAL A C 1
ATOM 1198 O O . VAL A 1 149 ? -14.265 3.638 2.843 1.00 94.94 149 VAL A O 1
ATOM 1201 N N . ARG A 1 150 ? -14.463 3.123 0.669 1.00 94.38 150 ARG A N 1
ATOM 1202 C CA . ARG A 1 150 ? -13.694 1.873 0.698 1.00 94.38 150 ARG A CA 1
ATOM 1203 C C . ARG A 1 150 ? -12.254 2.094 1.129 1.00 94.38 150 ARG A C 1
ATOM 1205 O O . ARG A 1 150 ? -11.755 1.361 1.982 1.00 94.38 150 ARG A O 1
ATOM 1212 N N . GLN A 1 151 ? -11.605 3.110 0.572 1.00 95.88 151 GLN A N 1
ATOM 1213 C CA . GLN A 1 151 ? -10.167 3.309 0.700 1.00 95.88 151 GLN A CA 1
ATOM 1214 C C . GLN A 1 151 ? -9.797 3.872 2.087 1.00 95.88 151 GLN A C 1
ATOM 1216 O O . GLN A 1 151 ? -10.201 4.992 2.419 1.00 95.88 151 GLN A O 1
ATOM 1221 N N . PRO A 1 152 ? -9.010 3.159 2.926 1.00 96.50 152 PRO A N 1
ATOM 1222 C CA . PRO A 1 152 ? -8.778 3.559 4.319 1.00 96.50 152 PRO A CA 1
ATOM 1223 C C . PRO A 1 152 ? -8.094 4.921 4.488 1.00 96.50 152 PRO A C 1
ATOM 1225 O O . PRO A 1 152 ? -8.444 5.670 5.402 1.00 96.50 152 PRO A O 1
ATOM 1228 N N . LEU A 1 153 ? -7.159 5.271 3.596 1.00 96.38 153 LEU A N 1
ATOM 1229 C CA . LEU A 1 153 ? -6.504 6.585 3.588 1.00 96.38 153 LEU A CA 1
ATOM 1230 C C . LEU A 1 153 ? -7.517 7.704 3.311 1.00 96.38 153 LEU A C 1
ATOM 1232 O O . LEU A 1 153 ? -7.570 8.689 4.039 1.00 96.38 153 LEU A O 1
ATOM 1236 N N . ILE A 1 154 ? -8.372 7.504 2.307 1.00 97.56 154 ILE A N 1
ATOM 1237 C CA . ILE A 1 154 ? -9.380 8.468 1.849 1.00 97.56 154 ILE A CA 1
ATOM 1238 C C . ILE A 1 154 ? -10.460 8.658 2.922 1.00 97.56 154 ILE A C 1
ATOM 1240 O O . ILE A 1 154 ? -10.795 9.787 3.275 1.00 97.56 154 ILE A O 1
ATOM 1244 N N . ARG A 1 155 ? -10.913 7.557 3.538 1.00 96.88 155 ARG A N 1
ATOM 1245 C CA . ARG A 1 155 ? -11.810 7.543 4.707 1.00 96.88 155 ARG A CA 1
ATOM 1246 C C . ARG A 1 155 ? -11.220 8.306 5.902 1.00 96.88 155 ARG A C 1
ATOM 1248 O O . ARG A 1 155 ? -11.962 8.967 6.627 1.00 96.88 155 ARG A O 1
ATOM 1255 N N . SER A 1 156 ? -9.906 8.211 6.116 1.00 96.94 156 SER A N 1
ATOM 1256 C CA . SER A 1 156 ? -9.202 8.895 7.213 1.00 96.94 156 SER A CA 1
ATOM 1257 C C . SER A 1 156 ? -9.017 10.387 6.930 1.00 96.94 156 SER A C 1
ATOM 1259 O O . SER A 1 156 ? -9.297 11.214 7.795 1.00 96.94 156 SER A O 1
ATOM 1261 N N . PHE A 1 157 ? -8.620 10.735 5.704 1.00 97.75 157 PHE A N 1
ATOM 1262 C CA . PHE A 1 157 ? -8.475 12.113 5.241 1.00 97.75 157 PHE A CA 1
ATOM 1263 C C . PHE A 1 157 ? -9.808 12.870 5.256 1.00 97.75 157 PHE A C 1
ATOM 1265 O O . PHE A 1 157 ? -9.873 13.959 5.814 1.00 97.75 157 PHE A O 1
ATOM 1272 N N . TYR A 1 158 ? -10.887 12.277 4.731 1.00 97.38 158 TYR A N 1
ATOM 1273 C CA . TYR A 1 158 ? -12.228 12.877 4.735 1.00 97.38 158 TYR A CA 1
ATOM 1274 C C . TYR A 1 158 ? -12.680 13.281 6.148 1.00 97.38 158 TYR A C 1
ATOM 1276 O O . TYR A 1 158 ? -13.135 14.405 6.349 1.00 97.38 158 TYR A O 1
ATOM 1284 N N . ARG A 1 159 ? -12.477 12.405 7.144 1.00 96.44 159 ARG A N 1
ATOM 1285 C CA . ARG A 1 159 ? -12.760 12.707 8.558 1.00 96.44 159 ARG A CA 1
ATOM 1286 C C . ARG A 1 159 ? -11.886 13.850 9.081 1.00 96.44 159 ARG A C 1
ATOM 1288 O O . ARG A 1 159 ? -12.409 14.817 9.618 1.00 96.44 159 ARG A O 1
ATOM 1295 N N . ALA A 1 160 ? -10.575 13.785 8.851 1.00 96.81 160 ALA A N 1
ATOM 1296 C CA . ALA A 1 160 ? -9.650 14.820 9.308 1.00 96.81 160 ALA A CA 1
ATOM 1297 C C . ALA A 1 160 ? -9.925 16.203 8.671 1.00 96.81 160 ALA A C 1
ATOM 1299 O O . ALA A 1 160 ? -9.798 17.223 9.341 1.00 96.81 160 ALA A O 1
ATOM 1300 N N . VAL A 1 161 ? -10.362 16.263 7.408 1.00 96.50 161 VAL A N 1
ATOM 1301 C CA . VAL A 1 161 ? -10.768 17.527 6.767 1.00 96.50 161 VAL A CA 1
ATOM 1302 C C . VAL A 1 161 ? -12.117 18.024 7.299 1.00 96.50 161 VAL A C 1
ATOM 1304 O O . VAL A 1 161 ? -12.262 19.219 7.550 1.00 96.50 161 VAL A O 1
ATOM 1307 N N . ARG A 1 162 ? -13.090 17.132 7.528 1.00 95.56 162 ARG A N 1
ATOM 1308 C CA . ARG A 1 162 ? -14.391 17.472 8.136 1.00 95.56 162 ARG A CA 1
ATOM 1309 C C . ARG A 1 162 ? -14.227 18.106 9.524 1.00 95.56 162 ARG A C 1
ATOM 1311 O O . ARG A 1 162 ? -14.849 19.132 9.806 1.00 95.56 162 ARG A O 1
ATOM 1318 N N . ASP A 1 163 ? -13.360 17.527 10.353 1.00 95.06 163 ASP A N 1
ATOM 1319 C CA . ASP A 1 163 ? -13.178 17.907 11.760 1.00 95.06 163 ASP A CA 1
ATOM 1320 C C . ASP A 1 163 ? -12.121 19.024 11.967 1.00 95.06 163 ASP A C 1
ATOM 1322 O O . ASP A 1 163 ? -11.942 19.516 13.087 1.00 95.06 163 ASP A O 1
ATOM 1326 N N . LEU A 1 164 ? -11.470 19.484 10.884 1.00 93.38 164 LEU A N 1
ATOM 1327 C CA . LEU A 1 164 ? -10.374 20.472 10.849 1.00 93.38 164 LEU A CA 1
ATOM 1328 C C . LEU A 1 164 ? -10.672 21.778 11.609 1.00 93.38 164 LEU A C 1
ATOM 1330 O O . LEU A 1 164 ? -9.787 22.368 12.222 1.00 93.38 164 LEU A O 1
ATOM 1334 N N . GLY A 1 165 ? -11.927 22.237 11.575 1.00 85.88 165 GLY A N 1
ATOM 1335 C CA . GLY A 1 165 ? -12.370 23.468 12.242 1.00 85.88 165 GLY A CA 1
ATOM 1336 C C . GLY A 1 165 ? -12.685 23.322 13.737 1.00 85.88 165 GLY A C 1
ATOM 1337 O O . GLY A 1 165 ? -13.151 24.289 14.346 1.00 85.88 165 GLY A O 1
ATOM 1338 N N . SER A 1 166 ? -12.489 22.129 14.306 1.00 89.62 166 SER A N 1
ATOM 1339 C CA . SER A 1 166 ? -12.895 21.757 15.671 1.00 89.62 166 SER A CA 1
ATOM 1340 C C . SER A 1 166 ? -11.852 20.956 16.456 1.00 89.62 166 SER A C 1
ATOM 1342 O O . SER A 1 166 ? -11.873 21.022 17.683 1.00 89.62 166 SER A O 1
ATOM 1344 N N . ASP A 1 167 ? -10.942 20.236 15.792 1.00 93.38 167 ASP A N 1
ATOM 1345 C CA . ASP A 1 167 ? -9.915 19.421 16.448 1.00 93.38 167 ASP A CA 1
ATOM 1346 C C . ASP A 1 167 ? -8.499 19.717 15.921 1.00 93.38 167 ASP A C 1
ATOM 1348 O O . ASP A 1 167 ? -8.213 19.639 14.727 1.00 93.38 167 ASP A O 1
ATOM 1352 N N . ALA A 1 168 ? -7.573 19.999 16.841 1.00 91.62 168 ALA A N 1
ATOM 1353 C CA . ALA A 1 168 ? -6.161 20.197 16.532 1.00 91.62 168 ALA A CA 1
ATOM 1354 C C . ALA A 1 168 ? -5.459 18.904 16.066 1.00 91.62 168 ALA A C 1
ATOM 1356 O O . ALA A 1 168 ? -4.484 18.983 15.314 1.00 91.62 168 ALA A O 1
ATOM 1357 N N . THR A 1 169 ? -5.940 17.715 16.459 1.00 95.62 169 THR A N 1
ATOM 1358 C CA . THR A 1 169 ? -5.377 16.450 15.950 1.00 95.62 169 THR A CA 1
ATOM 1359 C C . THR A 1 169 ? -5.762 16.210 14.490 1.00 95.62 169 THR A C 1
ATOM 1361 O O . THR A 1 169 ? -4.941 15.717 13.716 1.00 95.62 169 THR A O 1
ATOM 1364 N N . ALA A 1 170 ? -6.949 16.666 14.078 1.00 95.00 170 ALA A N 1
ATOM 1365 C CA . ALA A 1 170 ? -7.393 16.650 12.689 1.00 95.00 170 ALA A CA 1
ATOM 1366 C C . ALA A 1 170 ? -6.503 17.535 11.791 1.00 95.00 170 ALA A C 1
ATOM 1368 O O . ALA A 1 170 ? -6.081 17.090 10.725 1.00 95.00 170 ALA A O 1
ATOM 1369 N N . VAL A 1 171 ? -6.099 18.724 12.265 1.00 94.75 171 VAL A N 1
ATOM 1370 C CA . VAL A 1 171 ? -5.113 19.593 11.584 1.00 94.75 171 VAL A CA 1
ATOM 1371 C C . VAL A 1 171 ? -3.782 18.868 11.355 1.00 94.75 171 VAL A C 1
ATOM 1373 O O . VAL A 1 171 ? -3.266 18.859 10.236 1.00 94.75 171 VAL A O 1
ATOM 1376 N N . ALA A 1 172 ? -3.245 18.208 12.385 1.00 94.69 172 ALA A N 1
ATOM 1377 C CA . ALA A 1 172 ? -2.007 17.433 12.267 1.00 94.69 172 ALA A CA 1
ATOM 1378 C C . ALA A 1 172 ? -2.155 16.215 11.330 1.00 94.69 172 ALA A C 1
ATOM 1380 O O . ALA A 1 172 ? -1.225 15.878 10.596 1.00 94.69 172 ALA A O 1
ATOM 1381 N N . ALA A 1 173 ? -3.326 15.570 11.317 1.00 97.06 173 ALA A N 1
ATOM 1382 C CA . ALA A 1 173 ? -3.618 14.453 10.425 1.00 97.06 173 ALA A CA 1
ATOM 1383 C C . ALA A 1 173 ? -3.716 14.886 8.951 1.00 97.06 173 ALA A C 1
ATOM 1385 O O . ALA A 1 173 ? -3.130 14.218 8.099 1.00 97.06 173 ALA A O 1
ATOM 1386 N N . VAL A 1 174 ? -4.387 16.005 8.646 1.00 97.00 174 VAL A N 1
ATOM 1387 C CA . VAL A 1 174 ? -4.451 16.568 7.282 1.00 97.00 174 VAL A CA 1
ATOM 1388 C C . VAL A 1 174 ? -3.067 16.990 6.797 1.00 97.00 174 VAL A C 1
ATOM 1390 O O . VAL A 1 174 ? -2.695 16.629 5.680 1.00 97.00 174 VAL A O 1
ATOM 1393 N N . ALA A 1 175 ? -2.283 17.685 7.629 1.00 95.50 175 ALA A N 1
ATOM 1394 C CA . ALA A 1 175 ? -0.921 18.093 7.281 1.00 95.50 175 ALA A CA 1
ATOM 1395 C C . ALA A 1 175 ? -0.042 16.880 6.927 1.00 95.50 175 ALA A C 1
ATOM 1397 O O . ALA A 1 175 ? 0.495 16.812 5.823 1.00 95.50 175 ALA A O 1
ATOM 1398 N N . ARG A 1 176 ? 0.005 15.867 7.803 1.00 96.94 176 ARG A N 1
ATOM 1399 C CA . ARG A 1 176 ? 0.775 14.636 7.571 1.00 96.94 176 ARG A CA 1
ATOM 1400 C C . ARG A 1 176 ? 0.340 13.891 6.306 1.00 96.94 176 ARG A C 1
ATOM 1402 O O . ARG A 1 176 ? 1.193 13.501 5.520 1.00 96.94 176 ARG A O 1
ATOM 1409 N N . ILE A 1 177 ? -0.965 13.704 6.084 1.00 97.50 177 ILE A N 1
ATOM 1410 C CA . ILE A 1 177 ? -1.462 13.014 4.878 1.00 97.50 177 ILE A CA 1
ATOM 1411 C C . ILE A 1 177 ? -1.112 13.815 3.610 1.00 97.50 177 ILE A C 1
ATOM 1413 O O . ILE A 1 177 ? -0.815 13.223 2.575 1.00 97.50 177 ILE A O 1
ATOM 1417 N N . SER A 1 178 ? -1.087 15.148 3.693 1.00 95.94 178 SER A N 1
ATOM 1418 C CA . SER A 1 178 ? -0.674 16.028 2.591 1.00 95.94 178 SER A CA 1
ATOM 1419 C C . SER A 1 178 ? 0.828 15.916 2.296 1.00 95.94 178 SER A C 1
ATOM 1421 O O . SER A 1 178 ? 1.213 15.819 1.133 1.00 95.94 178 SER A O 1
ATOM 1423 N N . GLU A 1 179 ? 1.679 15.840 3.323 1.00 94.81 179 GLU A N 1
ATOM 1424 C CA . GLU A 1 179 ? 3.121 15.581 3.178 1.00 94.81 179 GLU A CA 1
ATOM 1425 C C . GLU A 1 179 ? 3.402 14.181 2.599 1.00 94.81 179 GLU A C 1
ATOM 1427 O O . GLU A 1 179 ? 4.124 14.058 1.605 1.00 94.81 179 GLU A O 1
ATOM 1432 N N . GLU A 1 180 ? 2.780 13.134 3.158 1.00 94.81 180 GLU A N 1
ATOM 1433 C CA . GLU A 1 180 ? 2.864 11.747 2.672 1.00 94.81 180 GLU A CA 1
ATOM 1434 C C . GLU A 1 180 ? 2.422 11.653 1.192 1.00 94.81 180 GLU A C 1
ATOM 1436 O O . GLU A 1 180 ? 3.102 11.032 0.367 1.00 94.81 180 GLU A O 1
ATOM 1441 N N . PHE A 1 181 ? 1.330 12.332 0.817 1.00 94.94 181 PHE A N 1
ATOM 1442 C CA . PHE A 1 181 ? 0.837 12.374 -0.563 1.00 94.94 181 PHE A CA 1
ATOM 1443 C C . PHE A 1 181 ? 1.733 13.185 -1.510 1.00 94.94 181 PHE A C 1
ATOM 1445 O O . PHE A 1 181 ? 1.906 12.796 -2.667 1.00 94.94 181 PHE A O 1
ATOM 1452 N N . LEU A 1 182 ? 2.347 14.277 -1.045 1.00 92.88 182 LEU A N 1
ATOM 1453 C CA . LEU A 1 182 ? 3.289 15.060 -1.849 1.00 92.88 182 LEU A CA 1
ATOM 1454 C C . LEU A 1 182 ? 4.548 14.249 -2.180 1.00 92.88 182 LEU A C 1
ATOM 1456 O O . LEU A 1 182 ? 4.992 14.254 -3.331 1.00 92.88 182 LEU A O 1
ATOM 1460 N N . VAL A 1 183 ? 5.088 13.508 -1.206 1.00 92.31 183 VAL A N 1
ATOM 1461 C CA . VAL A 1 183 ? 6.197 12.563 -1.428 1.00 92.31 183 VAL A CA 1
ATOM 1462 C C . VAL A 1 183 ? 5.774 11.468 -2.412 1.00 92.31 183 VAL A C 1
ATOM 1464 O O . VAL A 1 183 ? 6.503 11.184 -3.365 1.00 92.31 183 VAL A O 1
ATOM 1467 N N . HIS A 1 184 ? 4.569 10.911 -2.262 1.00 92.56 184 HIS A N 1
ATOM 1468 C CA . HIS A 1 184 ? 4.035 9.925 -3.203 1.00 92.56 184 HIS A CA 1
ATOM 1469 C C . HIS A 1 184 ? 3.876 10.480 -4.634 1.00 92.56 184 HIS A C 1
ATOM 1471 O O . HIS A 1 184 ? 4.268 9.800 -5.584 1.00 92.56 184 HIS A O 1
ATOM 1477 N N . GLN A 1 185 ? 3.386 11.714 -4.822 1.00 91.38 185 GLN A N 1
ATOM 1478 C CA . GLN A 1 185 ? 3.330 12.353 -6.147 1.00 91.38 185 GLN A CA 1
ATOM 1479 C C . GLN A 1 185 ? 4.724 12.581 -6.749 1.00 91.38 185 GLN A C 1
ATOM 1481 O O . GLN A 1 185 ? 4.892 12.441 -7.960 1.00 91.38 185 GLN A O 1
ATOM 1486 N N . GLN A 1 186 ? 5.725 12.943 -5.941 1.00 88.94 186 GLN A N 1
ATOM 1487 C CA . GLN A 1 186 ? 7.097 13.139 -6.424 1.00 88.94 186 GLN A CA 1
ATOM 1488 C C . GLN A 1 186 ? 7.722 11.822 -6.902 1.00 88.94 186 GLN A C 1
ATOM 1490 O O . GLN A 1 186 ? 8.307 11.789 -7.985 1.00 88.94 186 GLN A O 1
ATOM 1495 N N . LEU A 1 187 ? 7.543 10.739 -6.140 1.00 89.75 187 LEU A N 1
ATOM 1496 C CA . LEU A 1 187 ? 7.995 9.397 -6.518 1.00 89.75 187 LEU A CA 1
ATOM 1497 C C . LEU A 1 187 ? 7.254 8.881 -7.758 1.00 89.75 187 LEU A C 1
ATOM 1499 O O . LEU A 1 187 ? 7.894 8.433 -8.706 1.00 89.75 187 LEU A O 1
ATOM 1503 N N . SER A 1 188 ? 5.925 9.013 -7.793 1.00 89.44 188 SER A N 1
ATOM 1504 C CA . SER A 1 188 ? 5.106 8.555 -8.924 1.00 89.44 188 SER A CA 1
ATOM 1505 C C . SER A 1 188 ? 5.466 9.289 -10.216 1.00 89.44 188 SER A C 1
ATOM 1507 O O . SER A 1 188 ? 5.701 8.633 -11.221 1.00 89.44 188 SER A O 1
ATOM 1509 N N . ARG A 1 189 ? 5.664 10.617 -10.182 1.00 85.69 189 ARG A N 1
ATOM 1510 C CA . ARG A 1 189 ? 6.141 11.383 -11.352 1.00 85.69 189 ARG A CA 1
ATOM 1511 C C . ARG A 1 189 ? 7.548 11.012 -11.808 1.00 85.69 189 ARG A C 1
ATOM 1513 O O . ARG A 1 189 ? 7.876 11.224 -12.973 1.00 85.69 189 ARG A O 1
ATOM 1520 N N . GLN A 1 190 ? 8.405 10.520 -10.916 1.00 85.06 190 GLN A N 1
ATOM 1521 C CA . GLN A 1 190 ? 9.718 10.022 -11.321 1.00 85.06 190 GLN A CA 1
ATOM 1522 C C . GLN A 1 190 ? 9.589 8.659 -12.012 1.00 85.06 190 GLN A C 1
ATOM 1524 O O . GLN A 1 190 ? 10.174 8.469 -13.074 1.00 85.06 190 GLN A O 1
ATOM 1529 N N . ILE A 1 191 ? 8.754 7.770 -11.471 1.00 84.00 191 ILE A N 1
ATOM 1530 C CA . ILE A 1 191 ? 8.426 6.467 -12.065 1.00 84.00 191 ILE A CA 1
ATOM 1531 C C . ILE A 1 191 ? 7.749 6.637 -13.437 1.00 84.00 191 ILE A C 1
ATOM 1533 O O . ILE A 1 191 ? 8.159 5.986 -14.392 1.00 84.00 191 ILE A O 1
ATOM 1537 N N . GLU A 1 192 ? 6.778 7.548 -13.565 1.00 84.31 192 GLU A N 1
ATOM 1538 C CA . GLU A 1 192 ? 6.124 7.915 -14.834 1.00 84.31 192 GLU A CA 1
ATOM 1539 C C . GLU A 1 192 ? 7.160 8.327 -15.890 1.00 84.31 192 GLU A C 1
ATOM 1541 O O . GLU A 1 192 ? 7.200 7.737 -16.965 1.00 84.31 192 GLU A O 1
ATOM 1546 N N . ARG A 1 193 ? 8.067 9.256 -15.557 1.00 86.25 193 ARG A N 1
ATOM 1547 C CA . ARG A 1 193 ? 9.145 9.695 -16.463 1.00 86.25 193 ARG A CA 1
ATOM 1548 C C . ARG A 1 193 ? 10.120 8.589 -16.833 1.00 86.25 193 ARG A C 1
ATOM 1550 O O . ARG A 1 193 ? 10.653 8.599 -17.937 1.00 86.25 193 ARG A O 1
ATOM 1557 N N . ASP A 1 194 ? 10.415 7.678 -15.914 1.00 84.50 194 ASP A N 1
ATOM 1558 C CA . ASP A 1 194 ? 11.314 6.561 -16.195 1.00 84.50 194 ASP A CA 1
ATOM 1559 C C . ASP A 1 194 ? 10.627 5.498 -17.070 1.00 84.50 194 ASP A C 1
ATOM 1561 O O . ASP A 1 194 ? 11.286 4.922 -17.933 1.00 84.50 194 ASP A O 1
ATOM 1565 N N . PHE A 1 195 ? 9.301 5.333 -16.978 1.00 83.50 195 PHE A N 1
ATOM 1566 C CA . PHE A 1 195 ? 8.518 4.589 -17.972 1.00 83.50 195 PHE A CA 1
ATOM 1567 C C . PHE A 1 195 ? 8.443 5.302 -19.332 1.00 83.50 195 PHE A C 1
ATOM 1569 O O . PHE A 1 195 ? 8.631 4.640 -20.351 1.00 83.50 195 PHE A O 1
ATOM 1576 N N . GLU A 1 196 ? 8.236 6.625 -19.376 1.00 84.81 196 GLU A N 1
ATOM 1577 C CA . GLU A 1 196 ? 8.289 7.422 -20.618 1.00 84.81 196 GLU A CA 1
ATOM 1578 C C . GLU A 1 196 ? 9.651 7.250 -21.315 1.00 84.81 196 GLU A C 1
ATOM 1580 O O . GLU A 1 196 ? 9.710 6.883 -22.486 1.00 84.81 196 GLU A O 1
ATOM 1585 N N . ARG A 1 197 ? 10.755 7.391 -20.568 1.00 86.38 197 ARG A N 1
ATOM 1586 C CA . ARG A 1 197 ? 12.128 7.165 -21.059 1.00 86.38 197 ARG A CA 1
ATOM 1587 C C . ARG A 1 197 ? 12.362 5.745 -21.570 1.00 86.38 197 ARG A C 1
ATOM 1589 O O . ARG A 1 197 ? 13.100 5.573 -22.535 1.00 86.38 197 ARG A O 1
ATOM 1596 N N . LEU A 1 198 ? 11.787 4.732 -20.919 1.00 85.25 198 LEU A N 1
ATOM 1597 C CA . LEU A 1 198 ? 11.895 3.340 -21.364 1.00 85.25 198 LEU A CA 1
ATOM 1598 C C . LEU A 1 198 ? 11.090 3.090 -22.647 1.00 85.25 198 LEU A C 1
ATOM 1600 O O . LEU A 1 198 ? 11.572 2.371 -23.518 1.00 85.25 198 LEU A O 1
ATOM 1604 N N . ALA A 1 199 ? 9.920 3.717 -22.799 1.00 83.44 199 ALA A N 1
ATOM 1605 C CA . ALA A 1 199 ? 9.130 3.658 -24.029 1.00 83.44 199 ALA A CA 1
ATOM 1606 C C . ALA A 1 199 ? 9.829 4.378 -25.199 1.00 83.44 199 ALA A C 1
ATOM 1608 O O . ALA A 1 199 ? 9.937 3.809 -26.286 1.00 83.44 199 ALA A O 1
ATOM 1609 N N . ASP A 1 200 ? 10.382 5.574 -24.964 1.00 84.38 200 ASP A N 1
ATOM 1610 C CA . ASP A 1 200 ? 11.210 6.298 -25.941 1.00 84.38 200 ASP A CA 1
ATOM 1611 C C . ASP A 1 200 ? 12.457 5.484 -26.340 1.00 84.38 200 ASP A C 1
ATOM 1613 O O . ASP A 1 200 ? 12.841 5.448 -27.512 1.00 84.38 200 ASP A O 1
ATOM 1617 N N . ALA A 1 201 ? 13.087 4.793 -25.382 1.00 85.38 201 ALA A N 1
ATOM 1618 C CA . ALA A 1 201 ? 14.255 3.950 -25.635 1.00 85.38 201 ALA A CA 1
ATOM 1619 C C . ALA A 1 201 ? 13.921 2.675 -26.429 1.00 85.38 201 ALA A C 1
ATOM 1621 O O . ALA A 1 201 ? 14.709 2.292 -27.297 1.00 85.38 201 ALA A O 1
ATOM 1622 N N . ASP A 1 202 ? 12.780 2.025 -26.175 1.00 85.12 202 ASP A N 1
ATOM 1623 C CA . ASP A 1 202 ? 12.341 0.852 -26.947 1.00 85.12 202 ASP A CA 1
ATOM 1624 C C . ASP A 1 202 ? 11.916 1.250 -28.372 1.00 85.12 202 ASP A C 1
ATOM 1626 O O . ASP A 1 202 ? 12.344 0.617 -29.338 1.00 85.12 202 ASP A O 1
ATOM 1630 N N . ALA A 1 203 ? 11.222 2.385 -28.537 1.00 82.88 203 ALA A N 1
ATOM 1631 C CA . ALA A 1 203 ? 10.955 2.977 -29.851 1.00 82.88 203 ALA A CA 1
ATOM 1632 C C . ALA A 1 203 ? 12.255 3.332 -30.607 1.00 82.88 203 ALA A C 1
ATOM 1634 O O . ALA A 1 203 ? 12.365 3.095 -31.813 1.00 82.88 203 ALA A O 1
ATOM 1635 N N . GLY A 1 204 ? 13.273 3.833 -29.898 1.00 85.94 204 GLY A N 1
ATOM 1636 C CA . GLY A 1 204 ? 14.623 4.026 -30.435 1.00 85.94 204 GLY A CA 1
ATOM 1637 C C . GLY A 1 204 ? 15.314 2.713 -30.824 1.00 85.94 204 GLY A C 1
ATOM 1638 O O . GLY A 1 204 ? 15.999 2.653 -31.846 1.00 85.94 204 GLY A O 1
ATOM 1639 N N . CYS A 1 205 ? 15.100 1.636 -30.064 1.00 84.00 205 CYS A N 1
ATOM 1640 C CA . CYS A 1 205 ? 15.596 0.305 -30.409 1.00 84.00 205 CYS A CA 1
ATOM 1641 C C . CYS A 1 205 ? 14.894 -0.272 -31.645 1.00 84.00 205 CYS A C 1
ATOM 1643 O O . CYS A 1 205 ? 15.566 -0.900 -32.460 1.00 84.00 205 CYS A O 1
ATOM 1645 N N . ASP A 1 206 ? 13.593 -0.041 -31.832 1.00 84.12 206 ASP A N 1
ATOM 1646 C CA . ASP A 1 206 ? 12.871 -0.433 -33.051 1.00 84.12 206 ASP A CA 1
ATOM 1647 C C . ASP A 1 206 ? 13.299 0.378 -34.282 1.00 84.12 206 ASP A C 1
ATOM 1649 O O . ASP A 1 206 ? 13.489 -0.205 -35.353 1.00 84.12 206 ASP A O 1
ATOM 1653 N N . ALA A 1 207 ? 13.573 1.678 -34.135 1.00 83.31 207 ALA A N 1
ATOM 1654 C CA . ALA A 1 207 ? 14.186 2.474 -35.201 1.00 83.31 207 ALA A CA 1
ATOM 1655 C C . ALA A 1 207 ? 15.569 1.919 -35.603 1.00 83.31 207 ALA A C 1
ATOM 1657 O O . ALA A 1 207 ? 15.825 1.679 -36.784 1.00 83.31 207 ALA A O 1
ATOM 1658 N N . LEU A 1 208 ? 16.430 1.611 -34.625 1.00 84.94 208 LEU A N 1
ATOM 1659 C CA . LEU A 1 208 ? 17.742 0.998 -34.871 1.00 84.94 208 LEU A CA 1
ATOM 1660 C C . LEU A 1 208 ? 17.643 -0.433 -35.433 1.00 84.94 208 LEU A C 1
ATOM 1662 O O . LEU A 1 208 ? 18.503 -0.838 -36.215 1.00 84.94 208 LEU A O 1
ATOM 1666 N N . ARG A 1 209 ? 16.607 -1.210 -35.080 1.00 87.50 209 ARG A N 1
ATOM 1667 C CA . ARG A 1 209 ? 16.324 -2.522 -35.696 1.00 87.50 209 ARG A CA 1
ATOM 1668 C C . ARG A 1 209 ? 15.969 -2.359 -37.178 1.00 87.50 209 ARG A C 1
ATOM 1670 O O . ARG A 1 209 ? 16.495 -3.121 -37.988 1.00 87.50 209 ARG A O 1
ATOM 1677 N N . ALA A 1 210 ? 15.158 -1.357 -37.531 1.00 85.75 210 ALA A N 1
ATOM 1678 C CA . ALA A 1 210 ? 14.805 -1.051 -38.917 1.00 85.75 210 ALA A CA 1
ATOM 1679 C C . ALA A 1 210 ? 16.029 -0.616 -39.746 1.00 85.75 210 ALA A C 1
ATOM 1681 O O . ALA A 1 210 ? 16.309 -1.234 -40.773 1.00 85.75 210 ALA A O 1
ATOM 1682 N N . GLU A 1 211 ? 16.832 0.342 -39.262 1.00 87.75 211 GLU A N 1
ATOM 1683 C CA . GLU A 1 211 ? 18.093 0.742 -39.919 1.00 87.75 211 GLU A CA 1
ATOM 1684 C C . GLU A 1 211 ? 19.063 -0.445 -40.082 1.00 87.75 211 GLU A C 1
ATOM 1686 O O . GLU A 1 211 ? 19.731 -0.599 -41.111 1.00 87.75 211 GLU A O 1
ATOM 1691 N N . LEU A 1 212 ? 19.124 -1.335 -39.086 1.00 87.56 212 LEU A N 1
ATOM 1692 C CA . LEU A 1 212 ? 19.947 -2.543 -39.129 1.00 87.56 212 LEU A CA 1
ATOM 1693 C C . LEU A 1 212 ? 19.413 -3.603 -40.112 1.00 87.56 212 LEU A C 1
ATOM 1695 O O . LEU A 1 212 ? 20.185 -4.454 -40.554 1.00 87.56 212 LEU A O 1
ATOM 1699 N N . ASP A 1 213 ? 18.124 -3.616 -40.450 1.00 90.00 213 ASP A N 1
ATOM 1700 C CA . ASP A 1 213 ? 17.571 -4.491 -41.494 1.00 90.00 213 ASP A CA 1
ATOM 1701 C C . ASP A 1 213 ? 17.700 -3.873 -42.897 1.00 90.00 213 ASP A C 1
ATOM 1703 O O . ASP A 1 213 ? 18.095 -4.585 -43.826 1.00 90.00 213 ASP A O 1
ATOM 1707 N N . ASP A 1 214 ? 17.524 -2.559 -43.053 1.00 87.69 214 ASP A N 1
ATOM 1708 C CA . ASP A 1 214 ? 17.791 -1.861 -44.320 1.00 87.69 214 ASP A CA 1
ATOM 1709 C C . ASP A 1 214 ? 19.275 -1.961 -44.716 1.00 87.69 214 ASP A C 1
ATOM 1711 O O . ASP A 1 214 ? 19.599 -2.378 -45.832 1.00 87.69 214 ASP A O 1
ATOM 1715 N N . THR A 1 215 ? 20.206 -1.727 -43.786 1.00 89.25 215 THR A N 1
ATOM 1716 C CA . THR A 1 215 ? 21.650 -1.897 -44.054 1.00 89.25 215 THR A CA 1
ATOM 1717 C C . THR A 1 215 ? 22.043 -3.353 -44.349 1.00 89.25 215 THR A C 1
ATOM 1719 O O . THR A 1 215 ? 22.956 -3.595 -45.147 1.00 89.25 215 THR A O 1
ATOM 1722 N N . LYS A 1 216 ? 21.333 -4.361 -43.810 1.00 87.44 216 LYS A N 1
ATOM 1723 C CA . LYS A 1 216 ? 21.486 -5.767 -44.254 1.00 87.44 216 LYS A CA 1
ATOM 1724 C C . LYS A 1 216 ? 20.999 -5.962 -45.691 1.00 87.44 216 LYS A C 1
ATOM 1726 O O . LYS A 1 216 ? 21.625 -6.727 -46.433 1.00 87.44 216 LYS A O 1
ATOM 1731 N N . VAL A 1 217 ? 19.903 -5.313 -46.094 1.00 91.44 217 VAL A N 1
ATOM 1732 C CA . VAL A 1 217 ? 19.370 -5.367 -47.466 1.00 91.44 217 VAL A CA 1
ATOM 1733 C C . VAL A 1 217 ? 20.338 -4.706 -48.452 1.00 91.44 217 VAL A C 1
ATOM 1735 O O . VAL A 1 217 ? 20.636 -5.310 -49.489 1.00 91.44 217 VAL A O 1
ATOM 1738 N N . GLU A 1 218 ? 20.903 -3.546 -48.112 1.00 90.19 218 GLU A N 1
ATOM 1739 C CA . GLU A 1 218 ? 21.943 -2.880 -48.906 1.00 90.19 218 GLU A CA 1
ATOM 1740 C C . GLU A 1 218 ? 23.205 -3.742 -49.025 1.00 90.19 218 GLU A C 1
ATOM 1742 O O . GLU A 1 218 ? 23.618 -4.075 -50.138 1.00 90.19 218 GLU A O 1
ATOM 1747 N N . LEU A 1 219 ? 23.757 -4.232 -47.909 1.00 88.81 219 LEU A N 1
ATOM 1748 C CA . LEU A 1 219 ? 24.935 -5.108 -47.915 1.00 88.81 219 LEU A CA 1
ATOM 1749 C C . LEU A 1 219 ? 24.686 -6.411 -48.702 1.00 88.81 219 LEU A C 1
ATOM 1751 O O . LEU A 1 219 ? 25.586 -6.944 -49.361 1.00 88.81 219 LEU A O 1
ATOM 1755 N N . ALA A 1 220 ? 23.458 -6.939 -48.687 1.00 88.06 220 ALA A N 1
ATOM 1756 C CA . ALA A 1 220 ? 23.066 -8.068 -49.528 1.00 88.06 220 ALA A CA 1
ATOM 1757 C C . ALA A 1 220 ? 22.983 -7.688 -51.020 1.00 88.06 220 ALA A C 1
ATOM 1759 O O . ALA A 1 220 ? 23.350 -8.503 -51.876 1.00 88.06 220 ALA A O 1
ATOM 1760 N N . ALA A 1 221 ? 22.538 -6.474 -51.356 1.00 89.00 221 ALA A N 1
ATOM 1761 C CA . ALA A 1 221 ? 22.540 -5.947 -52.719 1.00 89.00 221 ALA A CA 1
ATOM 1762 C C . ALA A 1 221 ? 23.970 -5.712 -53.241 1.00 89.00 221 ALA A C 1
ATOM 1764 O O . ALA A 1 221 ? 24.283 -6.157 -54.351 1.00 89.00 221 ALA A O 1
ATOM 1765 N N . GLU A 1 222 ? 24.862 -5.138 -52.432 1.00 89.81 222 GLU A N 1
ATOM 1766 C CA . GLU A 1 222 ? 26.286 -4.976 -52.749 1.00 89.81 222 GLU A CA 1
ATOM 1767 C C . GLU A 1 222 ? 26.977 -6.321 -52.977 1.00 89.81 222 GLU A C 1
ATOM 1769 O O . GLU A 1 222 ? 27.608 -6.529 -54.015 1.00 89.81 222 GLU A O 1
ATOM 1774 N N . ARG A 1 223 ? 26.793 -7.294 -52.072 1.00 90.56 223 ARG A N 1
ATOM 1775 C CA . ARG A 1 223 ? 27.338 -8.655 -52.237 1.00 90.56 223 ARG A CA 1
ATOM 1776 C C . ARG A 1 223 ? 26.853 -9.306 -53.538 1.00 90.56 223 ARG A C 1
ATOM 1778 O O . ARG A 1 223 ? 27.640 -9.952 -54.234 1.00 90.56 223 ARG A O 1
ATOM 1785 N N . ARG A 1 224 ? 25.587 -9.093 -53.927 1.00 91.19 224 ARG A N 1
ATOM 1786 C CA . ARG A 1 224 ? 25.041 -9.533 -55.228 1.00 91.19 224 ARG A CA 1
ATOM 1787 C C . ARG A 1 224 ? 25.660 -8.768 -56.408 1.00 91.19 224 ARG A C 1
ATOM 1789 O O . ARG A 1 224 ? 25.900 -9.376 -57.453 1.00 91.19 224 ARG A O 1
ATOM 1796 N N . ALA A 1 225 ? 25.933 -7.470 -56.275 1.00 88.69 225 ALA A N 1
ATOM 1797 C CA . ALA A 1 225 ? 26.589 -6.659 -57.304 1.00 88.69 225 ALA A CA 1
ATOM 1798 C C . ALA A 1 225 ? 28.055 -7.080 -57.515 1.00 88.69 225 ALA A C 1
ATOM 1800 O O . ALA A 1 225 ? 28.454 -7.351 -58.652 1.00 88.69 225 ALA A O 1
ATOM 1801 N N . LEU A 1 226 ? 28.814 -7.253 -56.431 1.00 88.62 226 LEU A N 1
ATOM 1802 C CA . LEU A 1 226 ? 30.195 -7.733 -56.441 1.00 88.62 226 LEU A CA 1
ATOM 1803 C C . LEU A 1 226 ? 30.295 -9.155 -57.013 1.00 88.62 226 LEU A C 1
ATOM 1805 O O . LEU A 1 226 ? 31.164 -9.421 -57.842 1.00 88.62 226 LEU A O 1
ATOM 1809 N N . ALA A 1 227 ? 29.361 -10.051 -56.671 1.00 87.62 227 ALA A N 1
ATOM 1810 C CA . ALA A 1 227 ? 29.273 -11.383 -57.278 1.00 87.62 227 ALA A CA 1
ATOM 1811 C C . ALA A 1 227 ? 28.996 -11.322 -58.795 1.00 87.62 227 ALA A C 1
ATOM 1813 O O . ALA A 1 227 ? 29.629 -12.032 -59.576 1.00 87.62 227 ALA A O 1
ATOM 1814 N N . ARG A 1 228 ? 28.107 -10.428 -59.254 1.00 90.88 228 ARG A N 1
ATOM 1815 C CA . ARG A 1 228 ? 27.883 -10.187 -60.695 1.00 90.88 228 ARG A CA 1
ATOM 1816 C C . ARG A 1 228 ? 29.131 -9.611 -61.377 1.00 90.88 228 ARG A C 1
ATOM 1818 O O . ARG A 1 228 ? 29.394 -9.936 -62.536 1.00 90.88 228 ARG A O 1
ATOM 1825 N N . GLN A 1 229 ? 29.902 -8.766 -60.695 1.00 89.50 229 GLN A N 1
ATOM 1826 C CA . GLN A 1 229 ? 31.144 -8.190 -61.216 1.00 89.50 229 GLN A CA 1
ATOM 1827 C C . GLN A 1 229 ? 32.271 -9.229 -61.298 1.00 89.50 229 GLN A C 1
ATOM 1829 O O . GLN A 1 229 ? 32.909 -9.349 -62.346 1.00 89.50 229 GLN A O 1
ATOM 1834 N N . SER A 1 230 ? 32.474 -10.042 -60.259 1.00 85.44 230 SER A N 1
ATOM 1835 C CA . SER A 1 230 ? 33.453 -11.134 -60.281 1.00 85.44 230 SER A CA 1
ATOM 1836 C C . SER A 1 230 ? 33.092 -12.187 -61.336 1.00 85.44 230 SER A C 1
ATOM 1838 O O . SER A 1 230 ? 33.978 -12.658 -62.051 1.00 85.44 230 SER A O 1
ATOM 1840 N N . GLU A 1 231 ? 31.803 -12.470 -61.562 1.00 90.69 231 GLU A N 1
ATOM 1841 C CA . GLU A 1 231 ? 31.370 -13.357 -62.648 1.00 90.69 231 GLU A CA 1
ATOM 1842 C C . GLU A 1 231 ? 31.622 -12.744 -64.039 1.00 90.69 231 GLU A C 1
ATOM 1844 O O . GLU A 1 231 ? 32.116 -13.439 -64.934 1.00 90.69 231 GLU A O 1
ATOM 1849 N N . LYS A 1 232 ? 31.383 -11.433 -64.227 1.00 90.50 232 LYS A N 1
ATOM 1850 C CA . LYS A 1 232 ? 31.776 -10.695 -65.448 1.00 90.50 232 LYS A CA 1
ATOM 1851 C C . LYS A 1 232 ? 33.288 -10.788 -65.689 1.00 90.50 232 LYS A C 1
ATOM 1853 O O . LYS A 1 232 ? 33.694 -11.126 -66.806 1.00 90.50 232 LYS A O 1
ATOM 1858 N N . HIS A 1 233 ? 34.120 -10.571 -64.668 1.00 86.44 233 HIS A N 1
ATOM 1859 C CA . HIS A 1 233 ? 35.576 -10.723 -64.769 1.00 86.44 233 HIS A CA 1
ATOM 1860 C C . HIS A 1 233 ? 35.977 -12.175 -65.078 1.00 86.44 233 HIS A C 1
ATOM 1862 O O . HIS A 1 233 ? 36.753 -12.407 -66.004 1.00 86.44 233 HIS A O 1
ATOM 1868 N N . ALA A 1 234 ? 35.385 -13.177 -64.423 1.00 86.25 234 ALA A N 1
ATOM 1869 C CA . ALA A 1 234 ? 35.638 -14.591 -64.707 1.00 86.25 234 ALA A CA 1
ATOM 1870 C C . ALA A 1 234 ? 35.192 -15.006 -66.126 1.00 86.25 234 ALA A C 1
ATOM 1872 O O . ALA A 1 234 ? 35.819 -15.866 -66.755 1.00 86.25 234 ALA A O 1
ATOM 1873 N N . ARG A 1 235 ? 34.126 -14.405 -66.674 1.00 90.81 235 ARG A N 1
ATOM 1874 C CA . ARG A 1 235 ? 33.734 -14.549 -68.090 1.00 90.81 235 ARG A CA 1
ATOM 1875 C C . ARG A 1 235 ? 34.743 -13.861 -69.020 1.00 90.81 235 ARG A C 1
ATOM 1877 O O . ARG A 1 235 ? 35.101 -14.441 -70.047 1.00 90.81 235 ARG A O 1
ATOM 1884 N N . ALA A 1 236 ? 35.244 -12.677 -68.665 1.00 87.38 236 ALA A N 1
ATOM 1885 C CA . ALA A 1 236 ? 36.266 -11.957 -69.429 1.00 87.38 236 ALA A CA 1
ATOM 1886 C C . ALA A 1 236 ? 37.606 -12.715 -69.462 1.00 87.38 236 ALA A C 1
ATOM 1888 O O . ALA A 1 236 ? 38.125 -12.970 -70.548 1.00 87.38 236 ALA A O 1
ATOM 1889 N N . VAL A 1 237 ? 38.110 -13.188 -68.318 1.00 87.25 237 VAL A N 1
ATOM 1890 C CA . VAL A 1 237 ? 39.329 -14.011 -68.218 1.00 87.25 237 VAL A CA 1
ATOM 1891 C C . VAL A 1 237 ? 39.178 -15.318 -69.003 1.00 87.25 237 VAL A C 1
ATOM 1893 O O . VAL A 1 237 ? 40.084 -15.683 -69.753 1.00 87.25 237 VAL A O 1
ATOM 1896 N N . ARG A 1 238 ? 38.018 -15.993 -68.943 1.00 89.69 238 ARG A N 1
ATOM 1897 C CA . ARG A 1 238 ? 37.740 -17.171 -69.794 1.00 89.69 238 ARG A CA 1
ATOM 1898 C C . ARG A 1 238 ? 37.760 -16.828 -71.293 1.00 89.69 238 ARG A C 1
ATOM 1900 O O . ARG A 1 238 ? 38.331 -17.587 -72.079 1.00 89.69 238 ARG A O 1
ATOM 1907 N N . ARG A 1 239 ? 37.225 -15.669 -71.706 1.00 89.50 239 ARG A N 1
ATOM 1908 C CA . ARG A 1 239 ? 37.331 -15.166 -73.095 1.00 89.50 239 ARG A CA 1
ATOM 1909 C C . ARG A 1 239 ? 38.780 -14.843 -73.488 1.00 89.50 239 ARG A C 1
ATOM 1911 O O . ARG A 1 239 ? 39.181 -15.201 -74.595 1.00 89.50 239 ARG A O 1
ATOM 1918 N N . MET A 1 240 ? 39.574 -14.228 -72.608 1.00 83.81 240 MET A N 1
ATOM 1919 C CA . MET A 1 240 ? 40.997 -13.937 -72.845 1.00 83.81 240 MET A CA 1
ATOM 1920 C C . MET A 1 240 ? 41.820 -15.222 -72.974 1.00 83.81 240 MET A C 1
ATOM 1922 O O . MET A 1 240 ? 42.505 -15.389 -73.979 1.00 83.81 240 MET A O 1
ATOM 1926 N N . ARG A 1 241 ? 41.676 -16.181 -72.046 1.00 86.62 241 ARG A N 1
ATOM 1927 C CA . ARG A 1 241 ? 42.314 -17.508 -72.137 1.00 86.62 241 ARG A CA 1
ATOM 1928 C C . ARG A 1 241 ? 41.942 -18.224 -73.443 1.00 86.62 241 ARG A C 1
ATOM 1930 O O . ARG A 1 241 ? 42.825 -18.752 -74.109 1.00 86.62 241 ARG A O 1
ATOM 1937 N N . LYS A 1 242 ? 40.678 -18.154 -73.892 1.00 88.12 242 LYS A N 1
ATOM 1938 C CA . LYS A 1 242 ? 40.251 -18.714 -75.195 1.00 88.12 242 LYS A CA 1
ATOM 1939 C C . LYS A 1 242 ? 40.832 -17.961 -76.407 1.00 88.12 242 LYS A C 1
ATOM 1941 O O . LYS A 1 242 ? 41.122 -18.598 -77.418 1.00 88.12 242 LYS A O 1
ATOM 1946 N N . LYS A 1 243 ? 41.042 -16.637 -76.328 1.00 87.12 243 LYS A N 1
ATOM 1947 C CA . LYS A 1 243 ? 41.777 -15.861 -77.354 1.00 87.12 243 LYS A CA 1
ATOM 1948 C C . LYS A 1 243 ? 43.267 -16.230 -77.387 1.00 87.12 243 LYS A C 1
ATOM 1950 O O . LYS A 1 243 ? 43.803 -16.420 -78.475 1.00 87.12 243 LYS A O 1
ATOM 1955 N N . LEU A 1 244 ? 43.913 -16.373 -76.228 1.00 85.56 244 LEU A N 1
ATOM 1956 C CA . LEU A 1 244 ? 45.320 -16.772 -76.111 1.00 85.56 244 LEU A CA 1
ATOM 1957 C C . LEU A 1 244 ? 45.543 -18.201 -76.620 1.00 85.56 244 LEU A C 1
ATOM 1959 O O . LEU A 1 244 ? 46.418 -18.401 -77.452 1.00 85.56 244 LEU A O 1
ATOM 1963 N N . ALA A 1 245 ? 44.694 -19.161 -76.242 1.00 85.06 245 ALA A N 1
ATOM 1964 C CA . ALA A 1 245 ? 44.747 -20.527 -76.770 1.00 85.06 245 ALA A CA 1
ATOM 1965 C C . ALA A 1 245 ? 44.568 -20.572 -78.302 1.00 85.06 245 ALA A C 1
ATOM 1967 O O . ALA A 1 245 ? 45.284 -21.297 -78.986 1.00 85.06 245 ALA A O 1
ATOM 1968 N N . ARG A 1 246 ? 43.669 -19.746 -78.865 1.00 87.69 246 ARG A N 1
ATOM 1969 C CA . ARG A 1 246 ? 43.533 -19.586 -80.326 1.00 87.69 246 ARG A CA 1
ATOM 1970 C C . ARG A 1 246 ? 44.781 -18.977 -80.974 1.00 87.69 246 ARG A C 1
ATOM 1972 O O . ARG A 1 246 ? 45.175 -19.447 -82.035 1.00 87.69 246 ARG A O 1
ATOM 1979 N N . ARG A 1 247 ? 45.413 -17.973 -80.351 1.00 86.69 247 ARG A N 1
ATOM 1980 C CA . ARG A 1 247 ? 46.687 -17.397 -80.825 1.00 86.69 247 ARG A CA 1
ATOM 1981 C C . ARG A 1 247 ? 47.832 -18.412 -80.761 1.00 86.69 247 ARG A C 1
ATOM 1983 O O . ARG A 1 247 ? 48.547 -18.537 -81.743 1.00 86.69 247 ARG A O 1
ATOM 1990 N N . GLY A 1 248 ? 47.955 -19.177 -79.677 1.00 85.88 248 GLY A N 1
ATOM 1991 C CA . GLY A 1 248 ? 48.945 -20.251 -79.543 1.00 85.88 248 GLY A CA 1
ATOM 1992 C C . GLY A 1 248 ? 48.749 -21.366 -80.574 1.00 85.88 248 GLY A C 1
ATOM 1993 O O . GLY A 1 248 ? 49.705 -21.776 -81.218 1.00 85.88 248 GLY A O 1
ATOM 1994 N N . ALA A 1 249 ? 47.507 -21.793 -80.821 1.00 82.75 249 ALA A N 1
ATOM 1995 C CA . ALA A 1 249 ? 47.203 -22.763 -81.876 1.00 82.75 249 ALA A CA 1
ATOM 1996 C C . ALA A 1 249 ? 47.477 -22.217 -83.293 1.00 82.75 249 ALA A C 1
ATOM 1998 O O . ALA A 1 249 ? 47.896 -22.971 -84.170 1.00 82.75 249 ALA A O 1
ATOM 1999 N N . ALA A 1 250 ? 47.267 -20.916 -83.526 1.00 81.31 250 ALA A N 1
ATOM 2000 C CA . ALA A 1 250 ? 47.612 -20.263 -84.787 1.00 81.31 250 ALA A CA 1
ATOM 2001 C C . ALA A 1 250 ? 49.135 -20.137 -84.977 1.00 81.31 250 ALA A C 1
ATOM 2003 O O . ALA A 1 250 ? 49.619 -20.435 -86.065 1.00 81.31 250 ALA A O 1
ATOM 2004 N N . LEU A 1 251 ? 49.881 -19.781 -83.924 1.00 83.50 251 LEU A N 1
ATOM 2005 C CA . LEU A 1 251 ? 51.349 -19.778 -83.910 1.00 83.50 251 LEU A CA 1
ATOM 2006 C C . LEU A 1 251 ? 51.900 -21.180 -84.178 1.00 83.50 251 LEU A C 1
ATOM 2008 O O . LEU A 1 251 ? 52.607 -21.355 -85.158 1.00 83.50 251 LEU A O 1
ATOM 2012 N N . ALA A 1 252 ? 51.461 -22.200 -83.438 1.00 79.62 252 ALA A N 1
ATOM 2013 C CA . ALA A 1 252 ? 51.879 -23.585 -83.664 1.00 79.62 252 ALA A CA 1
ATOM 2014 C C . ALA A 1 252 ? 51.520 -24.109 -85.073 1.00 79.62 252 ALA A C 1
ATOM 2016 O O . ALA A 1 252 ? 52.206 -24.981 -85.607 1.00 79.62 252 ALA A O 1
ATOM 2017 N N . LYS A 1 253 ? 50.459 -23.587 -85.711 1.00 81.94 253 LYS A N 1
ATOM 2018 C CA . LYS A 1 253 ? 50.152 -23.877 -87.123 1.00 81.94 253 LYS A CA 1
ATOM 2019 C C . LYS A 1 253 ? 51.095 -23.133 -88.078 1.00 81.94 253 LYS A C 1
ATOM 2021 O O . LYS A 1 253 ? 51.526 -23.731 -89.060 1.00 81.94 253 LYS A O 1
ATOM 2026 N N . ALA A 1 254 ? 51.414 -21.869 -87.804 1.00 77.50 254 ALA A N 1
ATOM 2027 C CA . ALA A 1 254 ? 52.352 -21.071 -88.593 1.00 77.50 254 ALA A CA 1
ATOM 2028 C C . ALA A 1 254 ? 53.790 -21.609 -88.493 1.00 77.50 254 ALA A C 1
ATOM 2030 O O . ALA A 1 254 ? 54.460 -21.729 -89.511 1.00 77.50 254 ALA A O 1
ATOM 2031 N N . GLU A 1 255 ? 54.227 -22.028 -87.305 1.00 81.94 255 GLU A N 1
ATOM 2032 C CA . GLU A 1 255 ? 55.502 -22.711 -87.066 1.00 81.94 255 GLU A CA 1
ATOM 2033 C C . GLU A 1 255 ? 55.575 -24.020 -87.853 1.00 81.94 255 GLU A C 1
ATOM 2035 O O . GLU A 1 255 ? 56.518 -24.217 -88.611 1.00 81.94 255 GLU A O 1
ATOM 2040 N N . ARG A 1 256 ? 54.544 -24.878 -87.779 1.00 79.06 256 ARG A N 1
ATOM 2041 C CA . ARG A 1 256 ? 54.479 -26.108 -88.593 1.00 79.06 256 ARG A CA 1
ATOM 2042 C C . ARG A 1 256 ? 54.528 -25.815 -90.094 1.00 79.06 256 ARG A C 1
ATOM 2044 O O . ARG A 1 256 ? 55.224 -26.528 -90.810 1.00 79.06 256 ARG A O 1
ATOM 2051 N N . ALA A 1 257 ? 53.843 -24.771 -90.562 1.00 75.19 257 ALA A N 1
ATOM 2052 C CA . ALA A 1 257 ? 53.891 -24.352 -91.962 1.00 75.19 257 ALA A CA 1
ATOM 2053 C C . ALA A 1 257 ? 55.284 -23.829 -92.364 1.00 75.19 257 ALA A C 1
ATOM 2055 O O . ALA A 1 257 ? 55.783 -24.200 -93.421 1.00 75.19 257 ALA A O 1
ATOM 2056 N N . ALA A 1 258 ? 55.950 -23.049 -91.509 1.00 73.25 258 ALA A N 1
ATOM 2057 C CA . ALA A 1 258 ? 57.311 -22.562 -91.736 1.00 73.25 258 ALA A CA 1
ATOM 2058 C C . ALA A 1 258 ? 58.350 -23.700 -91.704 1.00 73.25 258 ALA A C 1
ATOM 2060 O O . ALA A 1 258 ? 59.255 -23.732 -92.536 1.00 73.25 258 ALA A O 1
ATOM 2061 N N . SER A 1 259 ? 58.200 -24.676 -90.802 1.00 73.50 259 SER A N 1
ATOM 2062 C CA . SER A 1 259 ? 59.007 -25.902 -90.781 1.00 73.50 259 SER A CA 1
ATOM 2063 C C . SER A 1 259 ? 58.783 -26.753 -92.032 1.00 73.50 259 SER A C 1
ATOM 2065 O O . SER A 1 259 ? 59.750 -27.264 -92.587 1.00 73.50 259 SER A O 1
ATOM 2067 N N . GLN A 1 260 ? 57.541 -26.872 -92.515 1.00 73.12 260 GLN A N 1
ATOM 2068 C CA . GLN A 1 260 ? 57.238 -27.548 -93.782 1.00 73.12 260 GLN A CA 1
ATOM 2069 C C . GLN A 1 260 ? 57.828 -26.798 -94.984 1.00 73.12 260 GLN A C 1
ATOM 2071 O O . GLN A 1 260 ? 58.424 -27.435 -95.847 1.00 73.12 260 GLN A O 1
ATOM 2076 N N . GLN A 1 261 ? 57.747 -25.463 -95.016 1.00 69.25 261 GLN A N 1
ATOM 2077 C CA . GLN A 1 261 ? 58.366 -24.650 -96.066 1.00 69.25 261 GLN A CA 1
ATOM 2078 C C . GLN A 1 261 ? 59.893 -24.808 -96.083 1.00 69.25 261 GLN A C 1
ATOM 2080 O O . GLN A 1 261 ? 60.450 -25.080 -97.144 1.00 69.25 261 GLN A O 1
ATOM 2085 N N . ARG A 1 262 ? 60.567 -24.753 -94.924 1.00 61.50 262 ARG A N 1
ATOM 2086 C CA . ARG A 1 262 ? 62.015 -25.033 -94.821 1.00 61.50 262 ARG A CA 1
ATOM 2087 C C . ARG A 1 262 ? 62.354 -26.455 -95.288 1.00 61.50 262 ARG A C 1
ATOM 2089 O O . ARG A 1 262 ? 63.191 -26.615 -96.169 1.00 61.50 262 ARG A O 1
ATOM 2096 N N . ALA A 1 263 ? 61.617 -27.464 -94.819 1.00 57.91 263 ALA A N 1
ATOM 2097 C CA . ALA A 1 263 ? 61.800 -28.857 -95.239 1.00 57.91 263 ALA A CA 1
ATOM 2098 C C . ALA A 1 263 ? 61.524 -29.107 -96.740 1.00 57.91 263 ALA A C 1
ATOM 2100 O O . ALA A 1 263 ? 62.038 -30.078 -97.298 1.00 57.91 263 ALA A O 1
ATOM 2101 N N . SER A 1 264 ? 60.733 -28.249 -97.398 1.00 54.72 264 SER A N 1
ATOM 2102 C CA . SER A 1 264 ? 60.533 -28.267 -98.856 1.00 54.72 264 SER A CA 1
ATOM 2103 C C . SER A 1 264 ? 61.584 -27.470 -99.640 1.00 54.72 264 SER A C 1
ATOM 2105 O O . SER A 1 264 ? 61.841 -27.794 -100.796 1.00 54.72 264 SER A O 1
ATOM 2107 N N . ALA A 1 265 ? 62.214 -26.463 -99.026 1.00 55.16 265 ALA A N 1
ATOM 2108 C CA . ALA A 1 265 ? 63.221 -25.614 -99.664 1.00 55.16 265 ALA A CA 1
ATOM 2109 C C . ALA A 1 265 ? 64.623 -26.255 -99.686 1.00 55.16 265 ALA A C 1
ATOM 2111 O O . ALA A 1 265 ? 65.382 -26.057 -100.629 1.00 55.16 265 ALA A O 1
ATOM 2112 N N . GLU A 1 266 ? 64.971 -27.062 -98.682 1.00 46.88 266 GLU A N 1
ATOM 2113 C CA . GLU A 1 266 ? 66.319 -27.637 -98.515 1.00 46.88 266 GLU A CA 1
ATOM 2114 C C . GLU A 1 266 ? 66.544 -28.951 -99.304 1.00 46.88 266 GLU A C 1
ATOM 2116 O O . GLU A 1 266 ? 67.368 -29.784 -98.920 1.00 46.88 266 GLU A O 1
ATOM 2121 N N . ARG A 1 267 ? 65.781 -29.202 -100.384 1.00 45.31 267 ARG A N 1
ATOM 2122 C CA . ARG A 1 267 ? 65.605 -30.573 -100.906 1.00 45.31 267 ARG A CA 1
ATOM 2123 C C . ARG A 1 267 ? 65.375 -30.741 -102.421 1.00 45.31 267 ARG A C 1
ATOM 2125 O O . ARG A 1 267 ? 64.792 -31.762 -102.792 1.00 45.31 267 ARG A O 1
ATOM 2132 N N . PRO A 1 268 ? 65.858 -29.843 -103.306 1.00 44.47 268 PRO A N 1
ATOM 2133 C CA . PRO A 1 268 ? 67.293 -29.931 -103.638 1.00 44.47 268 PRO A CA 1
ATOM 2134 C C . PRO A 1 268 ? 67.979 -28.630 -104.125 1.00 44.47 268 PRO A C 1
ATOM 2136 O O . PRO A 1 268 ? 67.416 -27.909 -104.932 1.00 44.47 268 PRO A O 1
ATOM 2139 N N . HIS A 1 269 ? 69.260 -28.420 -103.786 1.00 42.75 269 HIS A N 1
ATOM 2140 C CA . HIS A 1 269 ? 70.263 -27.826 -104.703 1.00 42.75 269 HIS A CA 1
ATOM 2141 C C . HIS A 1 269 ? 71.690 -27.968 -104.138 1.00 42.75 269 HIS A C 1
ATOM 2143 O O . HIS A 1 269 ? 72.126 -27.181 -103.299 1.00 42.75 269 HIS A O 1
ATOM 2149 N N . ARG A 1 270 ? 72.449 -28.974 -104.603 1.00 41.12 270 ARG A N 1
ATOM 2150 C CA . ARG A 1 270 ? 73.896 -29.087 -104.313 1.00 41.12 270 ARG A CA 1
ATOM 2151 C C . ARG A 1 270 ? 74.692 -29.847 -105.389 1.00 41.12 270 ARG A C 1
ATOM 2153 O O . ARG A 1 270 ? 75.500 -30.712 -105.068 1.00 41.12 270 ARG A O 1
ATOM 2160 N N . ALA A 1 271 ? 74.464 -29.525 -106.664 1.00 36.41 271 ALA A N 1
ATOM 2161 C CA . ALA A 1 271 ? 75.286 -29.980 -107.790 1.00 36.41 271 ALA A CA 1
ATOM 2162 C C . ALA A 1 271 ? 75.137 -29.044 -109.007 1.00 36.41 271 ALA A C 1
ATOM 2164 O O . ALA A 1 271 ? 74.009 -28.700 -109.342 1.00 36.41 271 ALA A O 1
ATOM 2165 N N . ALA A 1 272 ? 76.263 -28.738 -109.677 1.00 37.09 272 ALA A N 1
ATOM 2166 C CA . ALA A 1 272 ? 76.387 -28.084 -110.997 1.00 37.09 272 ALA A CA 1
ATOM 2167 C C . ALA A 1 272 ? 75.793 -26.654 -111.175 1.00 37.09 272 ALA A C 1
ATOM 2169 O O . ALA A 1 272 ? 74.908 -26.245 -110.437 1.00 37.09 272 ALA A O 1
ATOM 2170 N N . ALA A 1 273 ? 76.209 -25.837 -112.156 1.00 33.69 273 ALA A N 1
ATOM 2171 C CA . ALA A 1 273 ? 77.523 -25.678 -112.810 1.00 33.69 273 ALA A CA 1
ATOM 2172 C C . ALA A 1 273 ? 77.571 -24.363 -113.637 1.00 33.69 273 ALA A C 1
ATOM 2174 O O . ALA A 1 273 ? 76.544 -23.882 -114.094 1.00 33.69 273 ALA A O 1
ATOM 2175 N N . ARG A 1 274 ? 78.792 -23.847 -113.863 1.00 34.56 274 ARG A N 1
ATOM 2176 C CA . ARG A 1 274 ? 79.301 -23.111 -115.052 1.00 34.56 274 ARG A CA 1
ATOM 2177 C C . ARG A 1 274 ? 78.298 -22.435 -116.026 1.00 34.56 274 ARG A C 1
ATOM 2179 O O . ARG A 1 274 ? 77.654 -23.141 -116.794 1.00 34.56 274 ARG A O 1
ATOM 2186 N N . ALA A 1 275 ? 78.410 -21.110 -116.197 1.00 34.53 275 ALA A N 1
ATOM 2187 C CA . ALA A 1 275 ? 78.358 -20.438 -117.513 1.00 34.53 275 ALA A CA 1
ATOM 2188 C C . ALA A 1 275 ? 78.945 -19.002 -117.462 1.00 34.53 275 ALA A C 1
ATOM 2190 O O . ALA A 1 275 ? 78.814 -18.318 -116.454 1.00 34.53 275 ALA A O 1
ATOM 2191 N N . SER A 1 276 ? 79.569 -18.571 -118.563 1.00 32.34 276 SER A N 1
ATOM 2192 C CA . SER A 1 276 ? 79.948 -17.185 -118.936 1.00 32.34 276 SER A CA 1
ATOM 2193 C C . SER A 1 276 ? 79.402 -16.950 -120.369 1.00 32.34 276 SER A C 1
ATOM 2195 O O . SER A 1 276 ? 79.039 -17.962 -120.984 1.00 32.34 276 SER A O 1
ATOM 2197 N N . PRO A 1 277 ? 79.238 -15.720 -120.915 1.00 46.12 277 PRO A N 1
ATOM 2198 C CA . PRO A 1 277 ? 80.320 -14.804 -121.363 1.00 46.12 277 PRO A CA 1
ATOM 2199 C C . PRO A 1 277 ? 80.093 -13.328 -120.889 1.00 46.12 277 PRO A C 1
ATOM 2201 O O . PRO A 1 277 ? 79.101 -13.081 -120.211 1.00 46.12 277 PRO A O 1
ATOM 2204 N N . ALA A 1 278 ? 80.957 -12.300 -121.044 1.00 35.09 278 ALA A N 1
ATOM 2205 C CA . ALA A 1 278 ? 81.940 -11.868 -122.080 1.00 35.09 278 ALA A CA 1
ATOM 2206 C C . ALA A 1 278 ? 81.287 -11.328 -123.390 1.00 35.09 278 ALA A C 1
ATOM 2208 O O . ALA A 1 278 ? 80.137 -11.704 -123.623 1.00 35.09 278 ALA A O 1
ATOM 2209 N N . PRO A 1 279 ? 81.930 -10.486 -124.253 1.00 47.72 279 PRO A N 1
ATOM 2210 C CA . PRO A 1 279 ? 83.334 -9.988 -124.343 1.00 47.72 279 PRO A CA 1
ATOM 2211 C C . PRO A 1 279 ? 83.447 -8.421 -124.260 1.00 47.72 279 PRO A C 1
ATOM 2213 O O . PRO A 1 279 ? 82.464 -7.802 -123.871 1.00 47.72 279 PRO A O 1
ATOM 2216 N N . ALA A 1 280 ? 84.551 -7.660 -124.463 1.00 40.72 280 ALA A N 1
ATOM 2217 C CA . ALA A 1 280 ? 85.910 -7.797 -125.072 1.00 40.72 280 ALA A CA 1
ATOM 2218 C C . ALA A 1 280 ? 85.957 -7.698 -126.637 1.00 40.72 280 ALA A C 1
ATOM 2220 O O . ALA A 1 280 ? 84.928 -7.950 -127.250 1.00 40.72 280 ALA A O 1
ATOM 2221 N N . GLU A 1 281 ? 86.999 -7.294 -127.405 1.00 36.16 281 GLU A N 1
ATOM 2222 C CA . GLU A 1 281 ? 88.472 -7.019 -127.314 1.00 36.16 281 GLU A CA 1
ATOM 2223 C C . GLU A 1 281 ? 88.883 -5.933 -128.396 1.00 36.16 281 GLU A C 1
ATOM 2225 O O . GLU A 1 281 ? 87.976 -5.485 -129.086 1.00 36.16 281 GLU A O 1
ATOM 2230 N N . ARG A 1 282 ? 90.114 -5.435 -128.722 1.00 39.59 282 ARG A N 1
ATOM 2231 C CA . ARG A 1 282 ? 91.553 -5.512 -128.281 1.00 39.59 282 ARG A CA 1
ATOM 2232 C C . ARG A 1 282 ? 92.355 -4.229 -128.726 1.00 39.59 282 ARG A C 1
ATOM 2234 O O . ARG A 1 282 ? 91.741 -3.179 -128.838 1.00 39.59 282 ARG A O 1
ATOM 2241 N N . ALA A 1 283 ? 93.697 -4.259 -128.929 1.00 37.75 283 ALA A N 1
ATOM 2242 C CA . ALA A 1 283 ? 94.569 -3.096 -129.286 1.00 37.75 283 ALA A CA 1
ATOM 2243 C C . ALA A 1 283 ? 95.956 -3.477 -129.923 1.00 37.75 283 ALA A C 1
ATOM 2245 O O . ALA A 1 283 ? 96.292 -4.660 -129.872 1.00 37.75 283 ALA A O 1
ATOM 2246 N N . ARG A 1 284 ? 96.789 -2.470 -130.338 1.00 37.06 284 ARG A N 1
ATOM 2247 C CA . ARG A 1 284 ? 98.254 -2.469 -130.752 1.00 37.06 284 ARG A CA 1
ATOM 2248 C C . ARG A 1 284 ? 98.604 -2.685 -132.260 1.00 37.06 284 ARG A C 1
ATOM 2250 O O . ARG A 1 284 ? 97.798 -3.309 -132.930 1.00 37.06 284 ARG A O 1
ATOM 2257 N N . SER A 1 285 ? 99.780 -2.326 -132.851 1.00 39.94 285 SER A N 1
ATOM 2258 C CA . SER A 1 285 ? 100.881 -1.314 -132.629 1.00 39.94 285 SER A CA 1
ATOM 2259 C C . SER A 1 285 ? 102.061 -1.456 -133.663 1.00 39.94 285 SER A C 1
ATOM 2261 O O . SER A 1 285 ? 102.142 -2.528 -134.251 1.00 39.94 285 SER A O 1
ATOM 2263 N N . SER A 1 286 ? 103.053 -0.520 -133.696 1.00 31.97 286 SER A N 1
ATOM 2264 C CA . SER A 1 286 ? 104.528 -0.686 -134.013 1.00 31.97 286 SER A CA 1
ATOM 2265 C C . SER A 1 286 ? 105.179 -0.117 -135.326 1.00 31.97 286 SER A C 1
ATOM 2267 O O . SER A 1 286 ? 104.658 -0.377 -136.399 1.00 31.97 286 SER A O 1
ATOM 2269 N N . THR A 1 287 ? 106.345 0.575 -135.177 1.00 34.03 287 THR A N 1
ATOM 2270 C CA . THR A 1 287 ? 107.631 0.674 -135.987 1.00 34.03 287 THR A CA 1
ATOM 2271 C C . THR A 1 287 ? 107.700 0.784 -137.542 1.00 34.03 287 THR A C 1
ATOM 2273 O O . THR A 1 287 ? 106.815 0.263 -138.201 1.00 34.03 287 THR A O 1
ATOM 2276 N N . ASP A 1 288 ? 108.779 1.244 -138.235 1.00 33.81 288 ASP A N 1
ATOM 2277 C CA . ASP A 1 288 ? 109.948 2.164 -137.997 1.00 33.81 288 ASP A CA 1
ATOM 2278 C C . ASP A 1 288 ? 110.843 2.338 -139.296 1.00 33.81 288 ASP A C 1
ATOM 2280 O O . ASP A 1 288 ? 110.758 1.489 -140.177 1.00 33.81 288 ASP A O 1
ATOM 2284 N N . PHE A 1 289 ? 111.675 3.405 -139.390 1.00 33.94 289 PHE A N 1
ATOM 2285 C CA . PHE A 1 289 ? 112.864 3.749 -140.257 1.00 33.94 289 PHE A CA 1
ATOM 2286 C C . PHE A 1 289 ? 113.104 3.262 -141.736 1.00 33.94 289 PHE A C 1
ATOM 2288 O O . PHE A 1 289 ? 113.026 2.073 -142.029 1.00 33.94 289 PHE A O 1
ATOM 2295 N N . GLY A 1 290 ? 113.656 4.143 -142.617 1.00 30.50 290 GLY A N 1
ATOM 2296 C CA . GLY A 1 290 ? 114.529 3.757 -143.774 1.00 30.50 290 GLY A CA 1
ATOM 2297 C C . GLY A 1 290 ? 114.619 4.693 -145.022 1.00 30.50 290 GLY A C 1
ATOM 2298 O O . GLY A 1 290 ? 113.590 5.139 -145.511 1.00 30.50 290 GLY A O 1
ATOM 2299 N N . ASP A 1 291 ? 115.834 4.934 -145.562 1.00 38.41 291 ASP A N 1
ATOM 2300 C CA . ASP A 1 291 ? 116.233 5.768 -146.751 1.00 38.41 291 ASP A CA 1
ATOM 2301 C C . ASP A 1 291 ? 117.652 5.285 -147.239 1.00 38.41 291 ASP A C 1
ATOM 2303 O O . ASP A 1 291 ? 118.225 4.484 -146.485 1.00 38.41 291 ASP A O 1
ATOM 2307 N N . PRO A 1 292 ? 118.369 5.756 -148.308 1.00 58.19 292 PRO A N 1
ATOM 2308 C CA . PRO A 1 292 ? 118.090 6.260 -149.683 1.00 58.19 292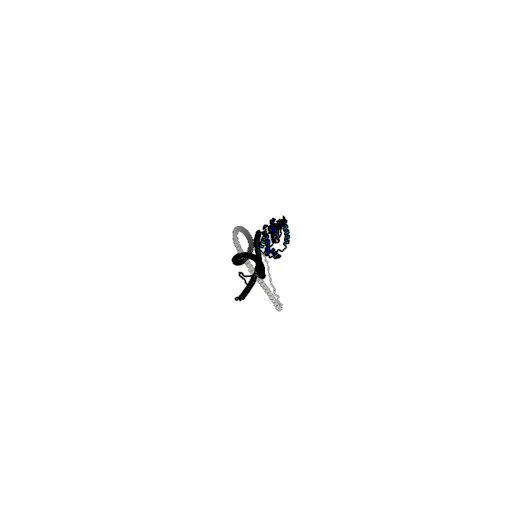 PRO A CA 1
ATOM 2309 C C . PRO A 1 292 ? 118.804 5.342 -150.763 1.00 58.19 292 PRO A C 1
ATOM 2311 O O . PRO A 1 292 ? 118.570 4.136 -150.674 1.00 58.19 292 PRO A O 1
ATOM 2314 N N . PRO A 1 293 ? 119.766 5.724 -151.671 1.00 55.81 293 PRO A N 1
ATOM 2315 C CA . PRO A 1 293 ? 119.893 6.787 -152.711 1.00 55.81 293 PRO A CA 1
ATOM 2316 C C . PRO A 1 293 ? 120.294 6.305 -154.166 1.00 55.81 293 PRO A C 1
ATOM 2318 O O . PRO A 1 293 ? 120.561 5.133 -154.399 1.00 55.81 293 PRO A O 1
ATOM 2321 N N . GLU A 1 294 ? 120.466 7.277 -155.092 1.00 33.62 294 GLU A N 1
ATOM 2322 C CA . GLU A 1 294 ? 121.583 7.437 -156.086 1.00 33.62 294 GLU A CA 1
ATOM 2323 C C . GLU A 1 294 ? 121.680 6.819 -157.522 1.00 33.62 294 GLU A C 1
ATOM 2325 O O . GLU A 1 294 ? 121.127 5.782 -157.862 1.00 33.62 294 GLU A O 1
ATOM 2330 N N . GLU A 1 295 ? 122.465 7.567 -158.333 1.00 34.34 295 GLU A N 1
ATOM 2331 C CA . GLU A 1 295 ? 123.176 7.329 -159.620 1.00 34.34 295 GLU A CA 1
ATOM 2332 C C . GLU A 1 295 ? 122.475 6.934 -160.952 1.00 34.34 295 GLU A C 1
ATOM 2334 O O . GLU A 1 295 ? 121.982 5.827 -161.138 1.00 34.34 295 GLU A O 1
ATOM 2339 N N . GLY A 1 296 ? 122.720 7.755 -161.996 1.00 30.28 296 GLY A N 1
ATOM 2340 C CA . GLY A 1 296 ? 123.580 7.267 -163.094 1.00 30.28 296 GLY A CA 1
ATOM 2341 C C . GLY A 1 296 ? 123.198 7.526 -164.569 1.00 30.28 296 GLY A C 1
ATOM 2342 O O . GLY A 1 296 ? 122.382 6.807 -165.128 1.00 30.28 296 GLY A O 1
ATOM 2343 N N . ILE A 1 297 ? 123.992 8.384 -165.236 1.00 35.00 297 ILE A N 1
ATOM 2344 C CA . ILE A 1 297 ? 124.370 8.331 -166.677 1.00 35.00 297 ILE A CA 1
ATOM 2345 C C . ILE A 1 297 ? 123.270 8.703 -167.724 1.00 35.00 297 ILE A C 1
ATOM 2347 O O . ILE A 1 297 ? 122.093 8.425 -167.521 1.00 35.00 297 ILE A O 1
ATOM 2351 N N . PRO A 1 298 ? 123.608 9.406 -168.836 1.00 41.84 298 PRO A N 1
ATOM 2352 C CA . PRO A 1 298 ? 122.690 10.416 -169.388 1.00 41.84 298 PRO A CA 1
ATOM 2353 C C . PRO A 1 298 ? 122.447 10.339 -170.922 1.00 41.84 298 PRO A C 1
ATOM 2355 O O . PRO A 1 298 ? 122.853 9.384 -171.577 1.00 41.84 298 PRO A O 1
ATOM 2358 N N . ILE A 1 299 ? 121.839 11.402 -171.487 1.00 36.38 299 ILE A N 1
ATOM 2359 C CA . ILE A 1 299 ? 122.223 12.020 -172.785 1.00 36.38 299 ILE A CA 1
ATOM 2360 C C . ILE A 1 299 ? 121.961 11.212 -174.099 1.00 36.38 299 ILE A C 1
ATOM 2362 O O . ILE A 1 299 ? 122.456 10.110 -174.303 1.00 36.38 299 ILE A O 1
ATOM 2366 N N . ASP A 1 300 ? 121.213 11.816 -175.040 1.00 54.06 300 ASP A N 1
ATOM 2367 C CA . ASP A 1 300 ? 121.473 11.750 -176.509 1.00 54.06 300 ASP A CA 1
ATOM 2368 C C . ASP A 1 300 ? 121.884 13.177 -176.941 1.00 54.06 300 ASP A C 1
ATOM 2370 O O . ASP A 1 300 ? 121.286 13.814 -177.807 1.00 54.06 300 ASP A O 1
ATOM 2374 N N . GLU A 1 301 ? 122.786 13.744 -176.141 1.00 43.56 301 GLU A N 1
ATOM 2375 C CA . GLU A 1 301 ? 122.688 15.095 -175.573 1.00 43.56 301 GLU A CA 1
ATOM 2376 C C . GLU A 1 301 ? 121.255 15.665 -175.572 1.00 43.56 301 GLU A C 1
ATOM 2378 O O . GLU A 1 301 ? 120.469 15.349 -174.679 1.00 43.56 301 GLU A O 1
ATOM 2383 N N . LEU A 1 302 ? 120.893 16.438 -176.596 1.00 44.78 302 LEU A N 1
ATOM 2384 C CA . LEU A 1 302 ? 119.879 17.491 -176.507 1.00 44.78 302 LEU A CA 1
ATOM 2385 C C . LEU A 1 302 ? 118.499 17.145 -177.098 1.00 44.78 302 LEU A C 1
ATOM 2387 O O . LEU A 1 302 ? 117.537 17.861 -176.825 1.00 44.78 302 LEU A O 1
ATOM 2391 N N . GLU A 1 303 ? 118.349 16.054 -177.860 1.00 51.47 303 GLU A N 1
ATOM 2392 C CA . GLU A 1 303 ? 117.020 15.635 -178.362 1.00 51.47 303 GLU A CA 1
ATOM 2393 C C . GLU A 1 303 ? 116.303 14.655 -177.416 1.00 51.47 303 GLU A C 1
ATOM 2395 O O . GLU A 1 303 ? 115.069 14.640 -177.368 1.00 51.47 303 GLU A O 1
ATOM 2400 N N . ARG A 1 304 ? 117.042 13.920 -176.565 1.00 53.72 304 ARG A N 1
ATOM 2401 C CA . ARG A 1 304 ? 116.435 13.206 -175.426 1.00 53.72 304 ARG A CA 1
ATOM 2402 C C . ARG A 1 304 ? 115.847 14.174 -174.410 1.00 53.72 304 ARG A C 1
ATOM 2404 O O . ARG A 1 304 ? 114.754 13.907 -173.927 1.00 53.72 304 ARG A O 1
ATOM 2411 N N . GLU A 1 305 ? 116.529 15.273 -174.085 1.00 50.19 305 GLU A N 1
ATOM 2412 C CA . GLU A 1 305 ? 116.131 16.162 -172.982 1.00 50.19 305 GLU A CA 1
ATOM 2413 C C . GLU A 1 305 ? 114.720 16.743 -173.139 1.00 50.19 305 GLU A C 1
ATOM 2415 O O . GLU A 1 305 ? 113.978 16.807 -172.161 1.00 50.19 305 GLU A O 1
ATOM 2420 N N . LEU A 1 306 ? 114.281 17.071 -174.360 1.00 54.12 306 LEU A N 1
ATOM 2421 C CA . LEU A 1 306 ? 112.928 17.598 -174.588 1.00 54.12 306 LEU A CA 1
ATOM 2422 C C . LEU A 1 306 ? 111.822 16.544 -174.368 1.00 54.12 306 LEU A C 1
ATOM 2424 O O . LEU A 1 306 ? 110.696 16.884 -173.994 1.00 54.12 306 LEU A O 1
ATOM 2428 N N . ILE A 1 307 ? 112.130 15.261 -174.581 1.00 60.75 307 ILE A N 1
ATOM 2429 C CA . ILE A 1 307 ? 111.222 14.141 -174.284 1.00 60.75 307 ILE A CA 1
ATOM 2430 C C . ILE A 1 307 ? 111.332 13.759 -172.802 1.00 60.75 307 ILE A C 1
ATOM 2432 O O . ILE A 1 307 ? 110.305 13.582 -172.150 1.00 60.75 307 ILE A O 1
ATOM 2436 N N . ALA A 1 308 ? 112.552 13.714 -172.261 1.00 57.53 308 ALA A N 1
ATOM 2437 C CA . ALA A 1 308 ? 112.854 13.389 -170.872 1.00 57.53 308 ALA A CA 1
ATOM 2438 C C . ALA A 1 308 ? 112.196 14.381 -169.906 1.00 57.53 308 ALA A C 1
ATOM 2440 O O . ALA A 1 308 ? 111.464 13.952 -169.020 1.00 57.53 308 ALA A O 1
ATOM 2441 N N . ALA A 1 309 ? 112.335 15.691 -170.140 1.00 60.06 309 ALA A N 1
ATOM 2442 C CA . ALA A 1 309 ? 111.665 16.728 -169.356 1.00 60.06 309 ALA A CA 1
ATOM 2443 C C . ALA A 1 309 ? 110.134 16.601 -169.416 1.00 60.06 309 ALA A C 1
ATOM 2445 O O . ALA A 1 309 ? 109.447 16.909 -168.446 1.00 60.06 309 ALA A O 1
ATOM 2446 N N . ARG A 1 310 ? 109.573 16.101 -170.528 1.00 64.56 310 ARG A N 1
ATOM 2447 C CA . ARG A 1 310 ? 108.128 15.863 -170.661 1.00 64.56 310 ARG A CA 1
ATOM 2448 C C . ARG A 1 310 ? 107.670 14.604 -169.921 1.00 64.56 310 ARG A C 1
ATOM 2450 O O . ARG A 1 310 ? 106.597 14.628 -169.321 1.00 64.56 310 ARG A O 1
ATOM 2457 N N . THR A 1 311 ? 108.461 13.529 -169.923 1.00 67.44 311 THR A N 1
ATOM 2458 C CA . THR A 1 311 ? 108.192 12.353 -169.080 1.00 67.44 311 THR A CA 1
ATOM 2459 C C . THR A 1 311 ? 108.373 12.673 -167.602 1.00 67.44 311 THR A C 1
ATOM 2461 O O . THR A 1 311 ? 107.498 12.324 -166.814 1.00 67.44 311 THR A O 1
ATOM 2464 N N . GLU A 1 312 ? 109.418 13.417 -167.238 1.00 63.94 312 GLU A N 1
ATOM 2465 C CA . GLU A 1 312 ? 109.684 13.866 -165.872 1.00 63.94 312 GLU A CA 1
ATOM 2466 C C . GLU A 1 312 ? 108.572 14.794 -165.371 1.00 63.94 312 GLU A C 1
ATOM 2468 O O . GLU A 1 312 ? 108.130 14.640 -164.238 1.00 63.94 312 GLU A O 1
ATOM 2473 N N . LEU A 1 313 ? 108.022 15.677 -166.219 1.00 65.81 313 LEU A N 1
ATOM 2474 C CA . LEU A 1 313 ? 106.832 16.453 -165.858 1.00 65.81 313 LEU A CA 1
ATOM 2475 C C . LEU A 1 313 ? 105.654 15.526 -165.524 1.00 65.81 313 LEU A C 1
ATOM 2477 O O . LEU A 1 313 ? 105.069 15.664 -164.458 1.00 65.81 313 LEU A O 1
ATOM 2481 N N . THR A 1 314 ? 105.371 14.510 -166.353 1.00 71.44 314 THR A N 1
ATOM 2482 C CA . THR A 1 314 ? 104.305 13.534 -166.038 1.00 71.44 314 THR A CA 1
ATOM 2483 C C . THR A 1 314 ? 104.619 12.632 -164.838 1.00 71.44 314 THR A C 1
ATOM 2485 O O . THR A 1 314 ? 103.705 12.073 -164.234 1.00 71.44 314 THR A O 1
ATOM 2488 N N . GLU A 1 315 ? 105.888 12.471 -164.468 1.00 69.00 315 GLU A N 1
ATOM 2489 C CA . GLU A 1 315 ? 106.324 11.711 -163.293 1.00 69.00 315 GLU A CA 1
ATOM 2490 C C . GLU A 1 315 ? 106.212 12.551 -162.014 1.00 69.00 315 GLU A C 1
ATOM 2492 O O . GLU A 1 315 ? 105.724 12.067 -160.989 1.00 69.00 315 GLU A O 1
ATOM 2497 N N . ARG A 1 316 ? 106.541 13.845 -162.098 1.00 68.38 316 ARG A N 1
ATOM 2498 C CA . ARG A 1 316 ? 106.260 14.855 -161.072 1.00 68.38 316 ARG A CA 1
ATOM 2499 C C . ARG A 1 316 ? 104.752 15.037 -160.897 1.00 68.38 316 ARG A C 1
ATOM 2501 O O . ARG A 1 316 ? 104.303 15.021 -159.759 1.00 68.38 316 ARG A O 1
ATOM 2508 N N . ASP A 1 317 ? 103.959 15.053 -161.969 1.00 72.38 317 ASP A N 1
ATOM 2509 C CA . ASP A 1 317 ? 102.489 15.058 -161.907 1.00 72.38 317 ASP A CA 1
ATOM 2510 C C . ASP A 1 317 ? 101.937 13.785 -161.248 1.00 72.38 317 ASP A C 1
ATOM 2512 O O . ASP A 1 317 ? 101.043 13.869 -160.410 1.00 72.38 317 ASP A O 1
ATOM 2516 N N . ARG A 1 318 ? 102.480 12.594 -161.551 1.00 73.12 318 ARG A N 1
ATOM 2517 C CA . ARG A 1 318 ? 102.113 11.342 -160.850 1.00 73.12 318 ARG A CA 1
ATOM 2518 C C . ARG A 1 318 ? 102.503 11.365 -159.375 1.00 73.12 318 ARG A C 1
ATOM 2520 O O . ARG A 1 318 ? 101.771 10.814 -158.554 1.00 73.12 318 ARG A O 1
ATOM 2527 N N . THR A 1 319 ? 103.636 11.977 -159.045 1.00 71.56 319 THR A N 1
ATOM 2528 C CA . THR A 1 319 ? 104.140 12.097 -157.671 1.00 71.56 319 THR A CA 1
ATOM 2529 C C . THR A 1 319 ? 103.298 13.092 -156.877 1.00 71.56 319 THR A C 1
ATOM 2531 O O . THR A 1 319 ? 102.847 12.760 -155.786 1.00 71.56 319 THR A O 1
ATOM 2534 N N . LEU A 1 320 ? 102.959 14.245 -157.460 1.00 71.06 320 LEU A N 1
ATOM 2535 C CA . LEU A 1 320 ? 101.991 15.199 -156.919 1.00 71.06 320 LEU A CA 1
ATOM 2536 C C . LEU A 1 320 ? 100.605 14.558 -156.780 1.00 71.06 320 LEU A C 1
ATOM 2538 O O . LEU A 1 320 ? 100.014 14.625 -155.714 1.00 71.06 320 LEU A O 1
ATOM 2542 N N . ALA A 1 321 ? 100.115 13.829 -157.784 1.00 73.19 321 ALA A N 1
ATOM 2543 C CA . ALA A 1 321 ? 98.854 13.087 -157.709 1.00 73.19 321 ALA A CA 1
ATOM 2544 C C . ALA A 1 321 ? 98.905 11.848 -156.788 1.00 73.19 321 ALA A C 1
ATOM 2546 O O . ALA A 1 321 ? 97.883 11.181 -156.607 1.00 73.19 321 ALA A O 1
ATOM 2547 N N . ARG A 1 322 ? 100.065 11.496 -156.217 1.00 73.12 322 ARG A N 1
ATOM 2548 C CA . ARG A 1 322 ? 100.191 10.548 -155.096 1.00 73.12 322 ARG A CA 1
ATOM 2549 C C . ARG A 1 322 ? 100.221 11.309 -153.768 1.00 73.12 322 ARG A C 1
ATOM 2551 O O . ARG A 1 322 ? 99.466 10.945 -152.877 1.00 73.12 322 ARG A O 1
ATOM 2558 N N . ALA A 1 323 ? 100.995 12.391 -153.683 1.00 71.94 323 ALA A N 1
ATOM 2559 C CA . ALA A 1 323 ? 101.063 13.272 -152.520 1.00 71.94 323 ALA A CA 1
ATOM 2560 C C . ALA A 1 323 ? 99.700 13.898 -152.185 1.00 71.94 323 ALA A C 1
ATOM 2562 O O . ALA A 1 323 ? 99.275 13.804 -151.045 1.00 71.94 323 ALA A O 1
ATOM 2563 N N . PHE A 1 324 ? 98.965 14.441 -153.163 1.00 73.44 324 PHE A N 1
ATOM 2564 C CA . PHE A 1 324 ? 97.613 14.974 -152.961 1.00 73.44 324 PHE A CA 1
ATOM 2565 C C . PHE A 1 324 ? 96.627 13.908 -152.476 1.00 73.44 324 PHE A C 1
ATOM 2567 O O . PHE A 1 324 ? 95.829 14.208 -151.604 1.00 73.44 324 PHE A O 1
ATOM 2574 N N . ARG A 1 325 ? 96.716 12.658 -152.956 1.00 74.88 325 ARG A N 1
ATOM 2575 C CA . ARG A 1 325 ? 95.877 11.566 -152.427 1.00 74.88 325 ARG A CA 1
ATOM 2576 C C . ARG A 1 325 ? 96.237 11.197 -150.993 1.00 74.88 325 ARG A C 1
ATOM 2578 O O . ARG A 1 325 ? 95.337 11.005 -150.194 1.00 74.88 325 ARG A O 1
ATOM 2585 N N . GLN A 1 326 ? 97.527 11.157 -150.659 1.00 76.25 326 GLN A N 1
ATOM 2586 C CA . GLN A 1 326 ? 97.953 10.989 -149.271 1.00 76.25 326 GLN A CA 1
ATOM 2587 C C . GLN A 1 326 ? 97.466 12.158 -148.396 1.00 76.25 326 GLN A C 1
ATOM 2589 O O . GLN A 1 326 ? 97.039 11.930 -147.274 1.00 76.25 326 GLN A O 1
ATOM 2594 N N . LEU A 1 327 ? 97.462 13.388 -148.918 1.00 73.62 327 LEU A N 1
ATOM 2595 C CA . LEU A 1 327 ? 96.964 14.576 -148.221 1.00 73.62 327 LEU A CA 1
ATOM 2596 C C . LEU A 1 327 ? 95.432 14.551 -148.055 1.00 73.62 327 LEU A C 1
ATOM 2598 O O . LEU A 1 327 ? 94.946 14.907 -146.989 1.00 73.62 327 LEU A O 1
ATOM 2602 N N . ASP A 1 328 ? 94.679 14.066 -149.047 1.00 76.50 328 ASP A N 1
ATOM 2603 C CA . ASP A 1 328 ? 93.232 13.816 -148.946 1.00 76.50 328 ASP A CA 1
ATOM 2604 C C . ASP A 1 328 ? 92.918 12.689 -147.940 1.00 76.50 328 ASP A C 1
ATOM 2606 O O . ASP A 1 328 ? 91.976 12.807 -147.156 1.00 76.50 328 ASP A O 1
ATOM 2610 N N . ASP A 1 329 ? 93.717 11.614 -147.906 1.00 77.06 329 ASP A N 1
ATOM 2611 C CA . ASP A 1 329 ? 93.603 10.535 -146.912 1.00 77.06 329 ASP A CA 1
ATOM 2612 C C . ASP A 1 329 ? 93.951 11.037 -145.491 1.00 77.06 329 ASP A C 1
ATOM 2614 O O . ASP A 1 329 ? 93.245 10.730 -144.524 1.00 77.06 329 ASP A O 1
ATOM 2618 N N . GLU A 1 330 ? 94.999 11.853 -145.343 1.00 76.94 330 GLU A N 1
ATOM 2619 C CA . GLU A 1 330 ? 95.397 12.485 -144.077 1.00 76.94 330 GLU A CA 1
ATOM 2620 C C . GLU A 1 330 ? 94.340 13.495 -143.594 1.00 76.94 330 GLU A C 1
ATOM 2622 O O . GLU A 1 330 ? 93.925 13.433 -142.436 1.00 76.94 330 GLU A O 1
ATOM 2627 N N . VAL A 1 331 ? 93.800 14.348 -144.472 1.00 78.38 331 VAL A N 1
ATOM 2628 C CA . VAL A 1 331 ? 92.658 15.229 -144.155 1.00 78.38 331 VAL A CA 1
ATOM 2629 C C . VAL A 1 331 ? 91.429 14.400 -143.778 1.00 78.38 331 VAL A C 1
ATOM 2631 O O . VAL A 1 331 ? 90.820 14.653 -142.741 1.00 78.38 331 VAL A O 1
ATOM 2634 N N . GLY A 1 332 ? 91.112 13.349 -144.535 1.00 76.62 332 GLY A N 1
ATOM 2635 C CA . GLY A 1 332 ? 89.986 12.458 -144.254 1.00 76.62 332 GLY A CA 1
ATOM 2636 C C . GLY A 1 332 ? 90.126 11.653 -142.955 1.00 76.62 332 GLY A C 1
ATOM 2637 O O . GLY A 1 332 ? 89.112 11.223 -142.399 1.00 76.62 332 GLY A O 1
ATOM 2638 N N . THR A 1 333 ? 91.344 11.449 -142.438 1.00 77.69 333 THR A N 1
ATOM 2639 C CA . THR A 1 333 ? 91.561 10.911 -141.080 1.00 77.69 333 THR A CA 1
ATOM 2640 C C . THR A 1 333 ? 91.517 12.001 -140.011 1.00 77.69 333 THR A C 1
ATOM 2642 O O . THR A 1 333 ? 90.947 11.759 -138.949 1.00 77.69 333 THR A O 1
ATOM 2645 N N . ALA A 1 334 ? 92.009 13.212 -140.286 1.00 73.94 334 ALA A N 1
ATOM 2646 C CA . ALA A 1 334 ? 91.888 14.356 -139.381 1.00 73.94 334 ALA A CA 1
ATOM 2647 C C . ALA A 1 334 ? 90.424 14.792 -139.167 1.00 73.94 334 ALA A C 1
ATOM 2649 O O . ALA A 1 334 ? 90.057 15.182 -138.058 1.00 73.94 334 ALA A O 1
ATOM 2650 N N . GLU A 1 335 ? 89.572 14.686 -140.190 1.00 80.44 335 GLU A N 1
ATOM 2651 C CA . GLU A 1 335 ? 88.128 14.920 -140.072 1.00 80.44 335 GLU A CA 1
ATOM 2652 C C . GLU A 1 335 ? 87.442 13.819 -139.254 1.00 80.44 335 GLU A C 1
ATOM 2654 O O . GLU A 1 335 ? 86.736 14.141 -138.303 1.00 80.44 335 GLU A O 1
ATOM 2659 N N . ARG A 1 336 ? 87.746 12.534 -139.498 1.00 80.50 336 ARG A N 1
ATOM 2660 C CA . ARG A 1 336 ? 87.251 11.432 -138.645 1.00 80.50 336 ARG A CA 1
ATOM 2661 C C . ARG A 1 336 ? 87.670 11.585 -137.182 1.00 80.50 336 ARG A C 1
ATOM 2663 O O . ARG A 1 336 ? 86.842 11.404 -136.300 1.00 80.50 336 ARG A O 1
ATOM 2670 N N . LEU A 1 337 ? 88.921 11.964 -136.914 1.00 81.06 337 LEU A N 1
ATOM 2671 C CA . LEU A 1 337 ? 89.406 12.209 -135.551 1.00 81.06 337 LEU A CA 1
ATOM 2672 C C . LEU A 1 337 ? 88.747 13.438 -134.904 1.00 81.06 337 LEU A C 1
ATOM 2674 O O . LEU A 1 337 ? 88.551 13.447 -133.690 1.00 81.06 337 LEU A O 1
ATOM 2678 N N . ARG A 1 338 ? 88.369 14.458 -135.688 1.00 85.62 338 ARG A N 1
ATOM 2679 C CA . ARG A 1 338 ? 87.562 15.588 -135.203 1.00 85.62 338 ARG A CA 1
ATOM 2680 C C . ARG A 1 338 ? 86.146 15.139 -134.843 1.00 85.62 338 ARG A C 1
ATOM 2682 O O . ARG A 1 338 ? 85.665 15.511 -133.778 1.00 85.62 338 ARG A O 1
ATOM 2689 N N . ASP A 1 339 ? 85.507 14.333 -135.682 1.00 83.44 339 ASP A N 1
ATOM 2690 C CA . ASP A 1 339 ? 84.158 13.822 -135.422 1.00 83.44 339 ASP A CA 1
ATOM 2691 C C . ASP A 1 339 ? 84.145 12.854 -134.224 1.00 83.44 339 ASP A C 1
ATOM 2693 O O . ASP A 1 339 ? 83.271 12.953 -133.365 1.00 83.44 339 ASP A O 1
ATOM 2697 N N . GLU A 1 340 ? 85.156 11.988 -134.085 1.00 84.56 340 GLU A N 1
ATOM 2698 C CA . GLU A 1 340 ? 85.356 11.145 -132.896 1.00 84.56 340 GLU A CA 1
ATOM 2699 C C . GLU A 1 340 ? 85.599 11.973 -131.622 1.00 84.56 340 GLU A C 1
ATOM 2701 O O . GLU A 1 340 ? 85.081 11.619 -130.561 1.00 84.56 340 GLU A O 1
ATOM 2706 N N . LEU A 1 341 ? 86.333 13.092 -131.708 1.00 81.25 341 LEU A N 1
ATOM 2707 C CA . LEU A 1 341 ? 86.480 14.039 -130.596 1.00 81.25 341 LEU A CA 1
ATOM 2708 C C . LEU A 1 341 ? 85.148 14.713 -130.244 1.00 81.25 341 LEU A C 1
ATOM 2710 O O . LEU A 1 341 ? 84.799 14.764 -129.070 1.00 81.25 341 LEU A O 1
ATOM 2714 N N . VAL A 1 342 ? 84.360 15.150 -131.230 1.00 85.44 342 VAL A N 1
ATOM 2715 C CA . VAL A 1 342 ? 83.025 15.727 -130.989 1.00 85.44 342 VAL A CA 1
ATOM 2716 C C . VAL A 1 342 ? 82.077 14.696 -130.368 1.00 85.44 342 VAL A C 1
ATOM 2718 O O . VAL A 1 342 ? 81.309 15.043 -129.470 1.00 85.44 342 VAL A O 1
ATOM 2721 N N . VAL A 1 343 ? 82.136 13.424 -130.774 1.00 86.50 343 VAL A N 1
ATOM 2722 C CA . VAL A 1 343 ? 81.397 12.343 -130.097 1.00 86.50 343 VAL A CA 1
ATOM 2723 C C . VAL A 1 343 ? 81.879 12.192 -128.651 1.00 86.50 343 VAL A C 1
ATOM 2725 O O . VAL A 1 343 ? 81.048 12.188 -127.746 1.00 86.50 343 VAL A O 1
ATOM 2728 N N . ARG A 1 344 ? 83.195 12.163 -128.406 1.00 82.75 344 ARG A N 1
ATOM 2729 C CA . ARG A 1 344 ? 83.776 12.043 -127.056 1.00 82.75 344 ARG A CA 1
ATOM 2730 C C . ARG A 1 344 ? 83.448 13.210 -126.132 1.00 82.75 344 ARG A C 1
ATOM 2732 O O . ARG A 1 344 ? 83.172 12.976 -124.959 1.00 82.75 344 ARG A O 1
ATOM 2739 N N . ASP A 1 345 ? 83.431 14.436 -126.642 1.00 85.75 345 ASP A N 1
ATOM 2740 C CA . ASP A 1 345 ? 83.044 15.622 -125.875 1.00 85.75 345 ASP A CA 1
ATOM 2741 C C . ASP A 1 345 ? 81.549 15.584 -125.514 1.00 85.75 345 ASP A C 1
ATOM 2743 O O . ASP A 1 345 ? 81.167 15.978 -124.411 1.00 85.75 345 ASP A O 1
ATOM 2747 N N . ASN A 1 346 ? 80.695 15.043 -126.394 1.00 82.12 346 ASN A N 1
ATOM 2748 C CA . ASN A 1 346 ? 79.282 14.806 -126.083 1.00 82.12 346 ASN A CA 1
ATOM 2749 C C . ASN A 1 346 ? 79.090 13.664 -125.066 1.00 82.12 346 ASN A C 1
ATOM 2751 O O . ASN A 1 346 ? 78.334 13.847 -124.111 1.00 82.12 346 ASN A O 1
ATOM 2755 N N . GLU A 1 347 ? 79.802 12.537 -125.212 1.00 87.62 347 GLU A N 1
ATOM 2756 C CA . GLU A 1 347 ? 79.830 11.434 -124.231 1.00 87.62 347 GLU A CA 1
ATOM 2757 C C . GLU A 1 347 ? 80.279 11.941 -122.846 1.00 87.62 347 GLU A C 1
ATOM 2759 O O . GLU A 1 347 ? 79.651 11.637 -121.830 1.00 87.62 347 GL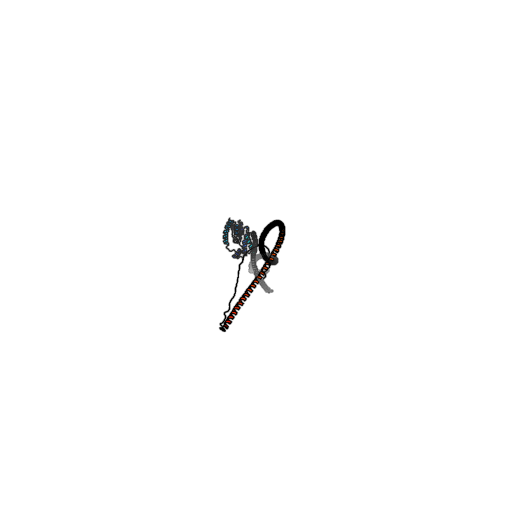U A O 1
ATOM 2764 N N . ALA A 1 348 ? 81.328 12.769 -122.794 1.00 83.56 348 ALA A N 1
ATOM 2765 C CA . ALA A 1 348 ? 81.837 13.368 -121.562 1.00 83.56 348 ALA A CA 1
ATOM 2766 C C . ALA A 1 348 ? 80.855 14.384 -120.952 1.00 83.56 348 ALA A C 1
ATOM 2768 O O . ALA A 1 348 ? 80.653 14.391 -119.735 1.00 83.56 348 ALA A O 1
ATOM 2769 N N . ALA A 1 349 ? 80.203 15.212 -121.774 1.00 83.81 349 ALA A N 1
ATOM 2770 C CA . ALA A 1 349 ? 79.183 16.152 -121.312 1.00 83.81 349 ALA A CA 1
ATOM 2771 C C . ALA A 1 349 ? 77.926 15.440 -120.781 1.00 83.81 349 ALA A C 1
ATOM 2773 O O . ALA A 1 349 ? 77.316 15.912 -119.821 1.00 83.81 349 ALA A O 1
ATOM 2774 N N . GLU A 1 350 ? 77.530 14.307 -121.365 1.00 86.88 350 GLU A N 1
ATOM 2775 C CA . GLU A 1 350 ? 76.429 13.484 -120.854 1.00 86.88 350 GLU A CA 1
ATOM 2776 C C . GLU A 1 350 ? 76.811 12.768 -119.551 1.00 86.88 350 GLU A C 1
ATOM 2778 O O . GLU A 1 350 ? 76.057 12.841 -118.579 1.00 86.88 350 GLU A O 1
ATOM 2783 N N . ALA A 1 351 ? 78.016 12.193 -119.471 1.00 86.38 351 ALA A N 1
ATOM 2784 C CA . ALA A 1 351 ? 78.542 11.613 -118.235 1.00 86.38 351 ALA A CA 1
ATOM 2785 C C . ALA A 1 351 ? 78.648 12.646 -117.096 1.00 86.38 351 ALA A C 1
ATOM 2787 O O . ALA A 1 351 ? 78.320 12.328 -115.953 1.00 86.38 351 ALA A O 1
ATOM 2788 N N . SER A 1 352 ? 79.036 13.894 -117.395 1.00 86.69 352 SER A N 1
ATOM 2789 C CA . SER A 1 352 ? 79.043 14.984 -116.409 1.00 86.69 352 SER A CA 1
ATOM 2790 C C . SER A 1 352 ? 77.634 15.282 -115.892 1.00 86.69 352 SER A C 1
ATOM 2792 O O . SER A 1 352 ? 77.438 15.320 -114.683 1.00 86.69 352 SER A O 1
ATOM 2794 N N . ARG A 1 353 ? 76.629 15.388 -116.776 1.00 88.62 353 ARG A N 1
ATOM 2795 C CA . ARG A 1 353 ? 75.225 15.584 -116.361 1.00 88.62 353 ARG A CA 1
ATOM 2796 C C . ARG A 1 353 ? 74.695 14.421 -115.521 1.00 88.62 353 ARG A C 1
ATOM 2798 O O . ARG A 1 353 ? 73.866 14.644 -114.641 1.00 88.62 353 ARG A O 1
ATOM 2805 N N . GLU A 1 354 ? 75.127 13.188 -115.791 1.00 89.75 354 GLU A N 1
ATOM 2806 C CA . GLU A 1 354 ? 74.740 12.039 -114.967 1.00 89.75 354 GLU A CA 1
ATOM 2807 C C . GLU A 1 354 ? 75.407 12.087 -113.582 1.00 89.75 354 GLU A C 1
ATOM 2809 O O . GLU A 1 354 ? 74.770 11.749 -112.584 1.00 89.75 354 GLU A O 1
ATOM 2814 N N . LEU A 1 355 ? 76.660 12.548 -113.495 1.00 88.06 355 LEU A N 1
ATOM 2815 C CA . LEU A 1 355 ? 77.331 12.802 -112.218 1.00 88.06 355 LEU A CA 1
ATOM 2816 C C . LEU A 1 355 ? 76.626 13.912 -111.427 1.00 88.06 355 LEU A C 1
ATOM 2818 O O . LEU A 1 355 ? 76.306 13.675 -110.265 1.00 88.06 355 LEU A O 1
ATOM 2822 N N . ASP A 1 356 ? 76.278 15.039 -112.057 1.00 89.94 356 ASP A N 1
ATOM 2823 C CA . ASP A 1 356 ? 75.527 16.136 -111.425 1.00 89.94 356 ASP A CA 1
ATOM 2824 C C . ASP A 1 356 ? 74.183 15.640 -110.847 1.00 89.94 356 ASP A C 1
ATOM 2826 O O . ASP A 1 356 ? 73.819 15.944 -109.709 1.00 89.94 356 ASP A O 1
ATOM 2830 N N . GLN A 1 357 ? 73.448 14.815 -111.607 1.00 89.50 357 GLN A N 1
ATOM 2831 C CA . GLN A 1 357 ? 72.184 14.209 -111.162 1.00 89.50 357 GLN A CA 1
ATOM 2832 C C . GLN A 1 357 ? 72.377 13.221 -110.004 1.00 89.50 357 GLN A C 1
ATOM 2834 O O . GLN A 1 357 ? 71.574 13.197 -109.066 1.00 89.50 357 GLN A O 1
ATOM 2839 N N . ARG A 1 358 ? 73.436 12.402 -110.048 1.00 90.38 358 ARG A N 1
ATOM 2840 C CA . ARG A 1 358 ? 73.779 11.460 -108.972 1.00 90.38 358 ARG A CA 1
ATOM 2841 C C . ARG A 1 358 ? 74.226 12.194 -107.706 1.00 90.38 358 ARG A C 1
ATOM 2843 O O . ARG A 1 358 ? 73.853 11.767 -106.617 1.00 90.38 358 ARG A O 1
ATOM 2850 N N . GLU A 1 359 ? 74.967 13.292 -107.827 1.00 91.19 359 GLU A N 1
ATOM 2851 C CA . GLU A 1 359 ? 75.392 14.118 -106.693 1.00 91.19 359 GLU A CA 1
ATOM 2852 C C . GLU A 1 359 ? 74.195 14.831 -106.045 1.00 91.19 359 GLU A C 1
ATOM 2854 O O . GLU A 1 359 ? 74.005 14.704 -104.835 1.00 91.19 359 GLU A O 1
ATOM 2859 N N . ALA A 1 360 ? 73.298 15.431 -106.836 1.00 88.88 360 ALA A N 1
ATOM 2860 C CA . ALA A 1 360 ? 72.045 16.003 -106.335 1.00 88.88 360 ALA A CA 1
ATOM 2861 C C . ALA A 1 360 ? 71.146 14.959 -105.633 1.00 88.88 360 ALA A C 1
ATOM 2863 O O . ALA A 1 360 ? 70.550 15.242 -104.590 1.00 88.88 360 ALA A O 1
ATOM 2864 N N . LEU A 1 361 ? 71.077 13.725 -106.152 1.00 92.44 361 LEU A N 1
ATOM 2865 C CA . LEU A 1 361 ? 70.376 12.619 -105.487 1.00 92.44 361 LEU A CA 1
ATOM 2866 C C . LEU A 1 361 ? 71.058 12.215 -104.168 1.00 92.44 361 LEU A C 1
ATOM 2868 O O . LEU A 1 361 ? 70.374 11.932 -103.184 1.00 92.44 361 LEU A O 1
ATOM 2872 N N . ILE A 1 362 ? 72.392 12.209 -104.120 1.00 91.19 362 ILE A N 1
ATOM 2873 C CA . ILE A 1 362 ? 73.160 11.940 -102.898 1.00 91.19 362 ILE A CA 1
ATOM 2874 C C . ILE A 1 362 ? 72.926 13.042 -101.852 1.00 91.19 362 ILE A C 1
ATOM 2876 O O . ILE A 1 362 ? 72.754 12.718 -100.676 1.00 91.19 362 ILE A O 1
ATOM 2880 N N . GLU A 1 363 ? 72.865 14.318 -102.239 1.00 90.00 363 GLU A N 1
ATOM 2881 C CA . GLU A 1 363 ? 72.501 15.411 -101.325 1.00 90.00 363 GLU A CA 1
ATOM 2882 C C . GLU A 1 363 ? 71.064 15.283 -100.810 1.00 90.00 363 GLU A C 1
ATOM 2884 O O . GLU A 1 363 ? 70.836 15.391 -99.603 1.00 90.00 363 GLU A O 1
ATOM 2889 N N . HIS A 1 364 ? 70.104 14.962 -101.681 1.00 88.75 364 HIS A N 1
ATOM 2890 C CA . HIS A 1 364 ? 68.719 14.720 -101.275 1.00 88.75 364 HIS A CA 1
ATOM 2891 C C . HIS A 1 364 ? 68.604 13.559 -100.271 1.00 88.75 364 HIS A C 1
ATOM 2893 O O . HIS A 1 364 ? 67.964 13.707 -99.228 1.00 88.75 364 HIS A O 1
ATOM 2899 N N . LEU A 1 365 ? 69.286 12.435 -100.526 1.00 90.81 365 LEU A N 1
ATOM 2900 C CA . LEU A 1 365 ? 69.313 11.281 -99.621 1.00 90.81 365 LEU A CA 1
ATOM 2901 C C . LEU A 1 365 ? 70.046 11.579 -98.301 1.00 90.81 365 LEU A C 1
ATOM 2903 O O . LEU A 1 365 ? 69.613 11.101 -97.254 1.00 90.81 365 LEU A O 1
ATOM 2907 N N . ARG A 1 366 ? 71.109 12.398 -98.311 1.00 92.00 366 ARG A N 1
ATOM 2908 C CA . ARG A 1 366 ? 71.742 12.918 -97.080 1.00 92.00 366 ARG A CA 1
ATOM 2909 C C . ARG A 1 366 ? 70.760 13.777 -96.275 1.00 92.00 366 ARG A C 1
ATOM 2911 O O . ARG A 1 366 ? 70.704 13.634 -95.056 1.00 92.00 366 ARG A O 1
ATOM 2918 N N . GLY A 1 367 ? 69.966 14.614 -96.946 1.00 90.00 367 GLY A N 1
ATOM 2919 C CA . GLY A 1 367 ? 68.899 15.408 -96.331 1.00 90.00 367 GLY A CA 1
ATOM 2920 C C . GLY A 1 367 ? 67.803 14.545 -95.700 1.00 90.00 367 GLY A C 1
ATOM 2921 O O . GLY A 1 367 ? 67.455 14.756 -94.539 1.00 90.00 367 GLY A O 1
ATOM 2922 N N . GLU A 1 368 ? 67.310 13.525 -96.413 1.00 92.69 368 GLU A N 1
ATOM 2923 C CA . GLU A 1 368 ? 66.356 12.561 -95.847 1.00 92.69 368 GLU A CA 1
ATOM 2924 C C . GLU A 1 368 ? 66.930 11.803 -94.640 1.00 92.69 368 GLU A C 1
ATOM 2926 O O . GLU A 1 368 ? 66.217 11.579 -93.663 1.00 92.69 368 GLU A O 1
ATOM 2931 N N . LEU A 1 369 ? 68.199 11.385 -94.699 1.00 87.56 369 LEU A N 1
ATOM 2932 C CA . LEU A 1 369 ? 68.854 10.671 -93.600 1.00 87.56 369 LEU A CA 1
ATOM 2933 C C . LEU A 1 369 ? 69.006 11.566 -92.366 1.00 87.56 369 LEU A C 1
ATOM 2935 O O . LEU A 1 369 ? 68.612 11.145 -91.284 1.00 87.56 369 LEU A O 1
ATOM 2939 N N . ALA A 1 370 ? 69.455 12.814 -92.525 1.00 89.94 370 ALA A N 1
ATOM 2940 C CA . ALA A 1 370 ? 69.523 13.780 -91.425 1.00 89.94 370 ALA A CA 1
ATOM 2941 C C . ALA A 1 370 ? 68.137 14.083 -90.816 1.00 89.94 370 ALA A C 1
ATOM 2943 O O . ALA A 1 370 ? 68.012 14.243 -89.598 1.00 89.94 370 ALA A O 1
ATOM 2944 N N . GLY A 1 371 ? 67.084 14.108 -91.644 1.00 90.50 371 GLY A N 1
ATOM 2945 C CA . GLY A 1 371 ? 65.695 14.179 -91.184 1.00 90.50 371 GLY A CA 1
ATOM 2946 C C . GLY A 1 371 ? 65.301 12.962 -90.341 1.00 90.50 371 GLY A C 1
ATOM 2947 O O . GLY A 1 371 ? 64.876 13.120 -89.199 1.00 90.50 371 GLY A O 1
ATOM 2948 N N . ARG A 1 372 ? 65.521 11.746 -90.855 1.00 90.56 372 ARG A N 1
ATOM 2949 C CA . ARG A 1 372 ? 65.205 10.489 -90.148 1.00 90.56 372 ARG A CA 1
ATOM 2950 C C . ARG A 1 372 ? 66.021 10.301 -88.869 1.00 90.56 372 ARG A C 1
ATOM 2952 O O . ARG A 1 372 ? 65.472 9.829 -87.880 1.00 90.56 372 ARG A O 1
ATOM 2959 N N . ASP A 1 373 ? 67.292 10.693 -88.847 1.00 92.00 373 ASP A N 1
ATOM 2960 C CA . ASP A 1 373 ? 68.113 10.671 -87.630 1.00 92.00 373 ASP A CA 1
ATOM 2961 C C . ASP A 1 373 ? 67.568 11.648 -86.573 1.00 92.00 373 ASP A C 1
ATOM 2963 O O . ASP A 1 373 ? 67.529 11.312 -85.387 1.00 92.00 373 ASP A O 1
ATOM 2967 N N . SER A 1 374 ? 67.055 12.810 -86.998 1.00 89.06 374 SER A N 1
ATOM 2968 C CA . SER A 1 374 ? 66.374 13.766 -86.111 1.00 89.06 374 SER A CA 1
ATOM 2969 C C . SER A 1 374 ? 65.062 13.194 -85.552 1.00 89.06 374 SER A C 1
ATOM 2971 O O . SER A 1 374 ? 64.855 13.224 -84.339 1.00 89.06 374 SER A O 1
ATOM 2973 N N . GLU A 1 375 ? 64.215 12.593 -86.399 1.00 91.56 375 GLU A N 1
ATOM 2974 C CA . GLU A 1 375 ? 62.988 11.886 -85.980 1.00 91.56 375 GLU A CA 1
ATOM 2975 C C . GLU A 1 375 ? 63.291 10.738 -84.998 1.00 91.56 375 GLU A C 1
ATOM 2977 O O . GLU A 1 375 ? 62.584 10.546 -84.005 1.00 91.56 375 GLU A O 1
ATOM 2982 N N . ILE A 1 376 ? 64.364 9.979 -85.246 1.00 90.50 376 ILE A N 1
ATOM 2983 C CA . ILE A 1 376 ? 64.824 8.887 -84.381 1.00 90.50 376 ILE A CA 1
ATOM 2984 C C . ILE A 1 376 ? 65.275 9.422 -83.017 1.00 90.50 376 ILE A C 1
ATOM 2986 O O . ILE A 1 376 ? 64.957 8.809 -81.994 1.00 90.50 376 ILE A O 1
ATOM 2990 N N . ASP A 1 377 ? 65.983 10.550 -82.966 1.00 91.44 377 ASP A N 1
ATOM 2991 C CA . ASP A 1 377 ? 66.411 11.163 -81.706 1.00 91.44 377 ASP A CA 1
ATOM 2992 C C . ASP A 1 377 ? 65.259 11.813 -80.928 1.00 91.44 377 ASP A C 1
ATOM 2994 O O . ASP A 1 377 ? 65.228 11.710 -79.697 1.00 91.44 377 ASP A O 1
ATOM 2998 N N . GLU A 1 378 ? 64.259 12.389 -81.597 1.00 90.69 378 GLU A N 1
ATOM 2999 C CA . GLU A 1 378 ? 63.011 12.805 -80.943 1.00 90.69 378 GLU A CA 1
ATOM 3000 C C . GLU A 1 378 ? 62.239 11.602 -80.382 1.00 90.69 378 GLU A C 1
ATOM 3002 O O . GLU A 1 378 ? 61.863 11.602 -79.205 1.00 90.69 378 GLU A O 1
ATOM 3007 N N . ALA A 1 379 ? 62.094 10.524 -81.159 1.00 88.12 379 ALA A N 1
ATOM 3008 C CA . ALA A 1 379 ? 61.461 9.287 -80.703 1.00 88.12 379 ALA A CA 1
ATOM 3009 C C . ALA A 1 379 ? 62.216 8.640 -79.524 1.00 88.12 379 ALA A C 1
ATOM 3011 O O . ALA A 1 379 ? 61.588 8.126 -78.592 1.00 88.12 379 ALA A O 1
ATOM 3012 N N . ARG A 1 380 ? 63.556 8.702 -79.507 1.00 92.25 380 ARG A N 1
ATOM 3013 C CA . ARG A 1 380 ? 64.393 8.272 -78.369 1.00 92.25 380 ARG A CA 1
ATOM 3014 C C . ARG A 1 380 ? 64.139 9.126 -77.125 1.00 92.25 380 ARG A C 1
ATOM 3016 O O . ARG A 1 380 ? 63.983 8.557 -76.043 1.00 92.25 380 ARG A O 1
ATOM 3023 N N . ARG A 1 381 ? 64.057 10.457 -77.260 1.00 90.12 381 ARG A N 1
ATOM 3024 C CA . ARG A 1 381 ? 63.749 11.379 -76.146 1.00 90.12 381 ARG A CA 1
ATOM 3025 C C . ARG A 1 381 ? 62.348 11.128 -75.583 1.00 90.12 381 ARG A C 1
ATOM 3027 O O . ARG A 1 381 ? 62.210 10.978 -74.371 1.00 90.12 381 ARG A O 1
ATOM 3034 N N . ALA A 1 382 ? 61.338 10.980 -76.441 1.00 89.56 382 ALA A N 1
ATOM 3035 C CA . ALA A 1 382 ? 59.972 10.645 -76.034 1.00 89.56 382 ALA A CA 1
ATOM 3036 C C . ALA A 1 382 ? 59.896 9.275 -75.330 1.00 89.56 382 ALA A C 1
ATOM 3038 O O . ALA A 1 382 ? 59.284 9.145 -74.268 1.00 89.56 382 ALA A O 1
ATOM 3039 N N . ALA A 1 383 ? 60.583 8.257 -75.860 1.00 87.50 383 ALA A N 1
ATOM 3040 C CA . ALA A 1 383 ? 60.658 6.939 -75.231 1.00 87.50 383 ALA A CA 1
ATOM 3041 C C . ALA A 1 383 ? 61.397 6.959 -73.878 1.00 87.50 383 ALA A C 1
ATOM 3043 O O . ALA A 1 383 ? 61.043 6.186 -72.988 1.00 87.50 383 ALA A O 1
ATOM 3044 N N . ALA A 1 384 ? 62.402 7.822 -73.701 1.00 89.62 384 ALA A N 1
ATOM 3045 C CA . ALA A 1 384 ? 63.073 8.020 -72.417 1.00 89.62 384 ALA A CA 1
ATOM 3046 C C . ALA A 1 384 ? 62.163 8.732 -71.400 1.00 89.62 384 ALA A C 1
ATOM 3048 O O . ALA A 1 384 ? 62.053 8.273 -70.263 1.00 89.62 384 ALA A O 1
ATOM 3049 N N . ALA A 1 385 ? 61.450 9.782 -71.822 1.00 89.75 385 ALA A N 1
ATOM 3050 C CA . ALA A 1 385 ? 60.492 10.502 -70.983 1.00 89.75 385 ALA A CA 1
ATOM 3051 C C . ALA A 1 385 ? 59.370 9.580 -70.471 1.00 89.75 385 ALA A C 1
ATOM 3053 O O . ALA A 1 385 ? 59.149 9.498 -69.264 1.00 89.75 385 ALA A O 1
ATOM 3054 N N . HIS A 1 386 ? 58.740 8.796 -71.355 1.00 88.69 386 HIS A N 1
ATOM 3055 C CA . HIS A 1 386 ? 57.711 7.832 -70.947 1.00 88.69 386 HIS A CA 1
ATOM 3056 C C . HIS A 1 386 ? 58.254 6.688 -70.073 1.00 88.69 386 HIS A C 1
ATOM 3058 O O . HIS A 1 386 ? 57.523 6.159 -69.235 1.00 88.69 386 HIS A O 1
ATOM 3064 N N . ARG A 1 387 ? 59.529 6.289 -70.204 1.00 91.75 387 ARG A N 1
ATOM 3065 C CA . ARG A 1 387 ? 60.132 5.328 -69.259 1.00 91.75 387 ARG A CA 1
ATOM 3066 C C . ARG A 1 387 ? 60.196 5.922 -67.857 1.00 91.75 387 ARG A C 1
ATOM 3068 O O . ARG A 1 387 ? 59.617 5.319 -66.956 1.00 91.75 387 ARG A O 1
ATOM 3075 N N . ALA A 1 388 ? 60.773 7.116 -67.715 1.00 88.94 388 ALA A N 1
ATOM 3076 C CA . ALA A 1 388 ? 60.853 7.831 -66.440 1.00 88.94 388 ALA A CA 1
ATOM 3077 C C . ALA A 1 388 ? 59.461 8.091 -65.828 1.00 88.94 388 ALA A C 1
ATOM 3079 O O . ALA A 1 388 ? 59.265 7.896 -64.632 1.00 88.94 388 ALA A O 1
ATOM 3080 N N . GLU A 1 389 ? 58.466 8.437 -66.650 1.00 91.31 389 GLU A N 1
ATOM 3081 C CA . GLU A 1 389 ? 57.060 8.557 -66.243 1.00 91.31 389 GLU A CA 1
ATOM 3082 C C . GLU A 1 389 ? 56.500 7.227 -65.704 1.00 91.31 389 GLU A C 1
ATOM 3084 O O . GLU A 1 389 ? 55.940 7.190 -64.609 1.00 91.31 389 GLU A O 1
ATOM 3089 N N . THR A 1 390 ? 56.703 6.104 -66.407 1.00 88.81 390 THR A N 1
ATOM 3090 C CA . THR A 1 390 ? 56.250 4.791 -65.907 1.00 88.81 390 THR A CA 1
ATOM 3091 C C . THR A 1 390 ? 57.031 4.298 -64.688 1.00 88.81 390 THR A C 1
ATOM 3093 O O . THR A 1 390 ? 56.502 3.505 -63.915 1.00 88.81 390 THR A O 1
ATOM 3096 N N . GLU A 1 391 ? 58.283 4.712 -64.503 1.00 90.88 391 GLU A N 1
ATOM 3097 C CA . GLU A 1 391 ? 59.085 4.396 -63.315 1.00 90.88 391 GLU A CA 1
ATOM 3098 C C . GLU A 1 391 ? 58.612 5.210 -62.108 1.00 90.88 391 GLU A C 1
ATOM 3100 O O . GLU A 1 391 ? 58.359 4.628 -61.054 1.00 90.88 391 GLU A O 1
ATOM 3105 N N . ARG A 1 392 ? 58.342 6.508 -62.296 1.00 92.94 392 ARG A N 1
ATOM 3106 C CA . ARG A 1 392 ? 57.689 7.362 -61.299 1.00 92.94 392 ARG A CA 1
ATOM 3107 C C . ARG A 1 392 ? 56.321 6.811 -60.884 1.00 92.94 392 ARG A C 1
ATOM 3109 O O . ARG A 1 392 ? 56.089 6.618 -59.696 1.00 92.94 392 ARG A O 1
ATOM 3116 N N . LEU A 1 393 ? 55.446 6.486 -61.838 1.00 90.50 393 LEU A N 1
ATOM 3117 C CA . LEU A 1 393 ? 54.124 5.917 -61.538 1.00 90.50 393 LEU A CA 1
ATOM 3118 C C . LEU A 1 393 ? 54.219 4.550 -60.836 1.00 90.50 393 LEU A C 1
ATOM 3120 O O . LEU A 1 393 ? 53.369 4.226 -60.011 1.00 90.50 393 LEU A O 1
ATOM 3124 N N . ARG A 1 394 ? 55.254 3.740 -61.114 1.00 90.75 394 ARG A N 1
ATOM 3125 C CA . ARG A 1 394 ? 55.518 2.500 -60.357 1.00 90.75 394 ARG A CA 1
ATOM 3126 C C . ARG A 1 394 ? 55.952 2.780 -58.917 1.00 90.75 394 ARG A C 1
ATOM 3128 O O . ARG A 1 394 ? 55.530 2.031 -58.042 1.00 90.75 394 ARG A O 1
ATOM 3135 N N . ALA A 1 395 ? 56.752 3.819 -58.673 1.00 89.19 395 ALA A N 1
ATOM 3136 C CA . ALA A 1 395 ? 57.137 4.232 -57.323 1.00 89.19 395 ALA A CA 1
ATOM 3137 C C . ALA A 1 395 ? 55.925 4.757 -56.533 1.00 89.19 395 ALA A C 1
ATOM 3139 O O . ALA A 1 395 ? 55.615 4.216 -55.476 1.00 89.19 395 ALA A O 1
ATOM 3140 N N . GLU A 1 396 ? 55.157 5.691 -57.104 1.00 91.62 396 GLU A N 1
ATOM 3141 C CA . GLU A 1 396 ? 53.934 6.240 -56.493 1.00 91.62 396 GLU A CA 1
ATOM 3142 C C . GLU A 1 396 ? 52.887 5.141 -56.204 1.00 91.62 396 GLU A C 1
ATOM 3144 O O . GLU A 1 396 ? 52.248 5.138 -55.149 1.00 91.62 396 GLU A O 1
ATOM 3149 N N . HIS A 1 397 ? 52.738 4.149 -57.096 1.00 89.06 397 HIS A N 1
ATOM 3150 C CA . HIS A 1 397 ? 51.914 2.964 -56.830 1.00 89.06 397 HIS A CA 1
ATOM 3151 C C . HIS A 1 397 ? 52.514 2.023 -55.773 1.00 89.06 397 HIS A C 1
ATOM 3153 O O . HIS A 1 397 ? 51.750 1.398 -55.039 1.00 89.06 397 HIS A O 1
ATOM 3159 N N . GLY A 1 398 ? 53.840 1.910 -55.678 1.00 90.94 398 GLY A N 1
ATOM 3160 C CA . GLY A 1 398 ? 54.526 1.151 -54.631 1.00 90.94 398 GLY A CA 1
ATOM 3161 C C . GLY A 1 398 ? 54.238 1.727 -53.247 1.00 90.94 398 GLY A C 1
ATOM 3162 O O . GLY A 1 398 ? 53.679 1.031 -52.404 1.00 90.94 398 GLY A O 1
ATOM 3163 N N . GLU A 1 399 ? 54.492 3.024 -53.067 1.00 90.50 399 GLU A N 1
ATOM 3164 C CA . GLU A 1 399 ? 54.210 3.780 -51.837 1.00 90.50 399 GLU A CA 1
ATOM 3165 C C . GLU A 1 399 ? 52.718 3.781 -51.463 1.00 90.50 399 GLU A C 1
ATOM 3167 O O . GLU A 1 399 ? 52.359 3.854 -50.287 1.00 90.50 399 GLU A O 1
ATOM 3172 N N . ALA A 1 400 ? 51.815 3.732 -52.448 1.00 89.50 400 ALA A N 1
ATOM 3173 C CA . ALA A 1 400 ? 50.380 3.585 -52.201 1.00 89.50 400 ALA A CA 1
ATOM 3174 C C . ALA A 1 400 ? 50.006 2.164 -51.741 1.00 89.50 400 ALA A C 1
ATOM 3176 O O . ALA A 1 400 ? 49.166 2.011 -50.858 1.00 89.50 400 ALA A O 1
ATOM 3177 N N . VAL A 1 401 ? 50.626 1.122 -52.308 1.00 90.44 401 VAL A N 1
ATOM 3178 C CA . VAL A 1 401 ? 50.414 -0.277 -51.894 1.00 90.44 401 VAL A CA 1
ATOM 3179 C C . VAL A 1 401 ? 51.034 -0.566 -50.525 1.00 90.44 401 VAL A C 1
ATOM 3181 O O . VAL A 1 401 ? 50.477 -1.366 -49.780 1.00 90.44 401 VAL A O 1
ATOM 3184 N N . GLU A 1 402 ? 52.153 0.072 -50.186 1.00 90.56 402 GLU A N 1
ATOM 3185 C CA . GLU A 1 402 ? 52.798 -0.034 -48.874 1.00 90.56 402 GLU A CA 1
ATOM 3186 C C . GLU A 1 402 ? 51.925 0.606 -47.787 1.00 90.56 402 GLU A C 1
ATOM 3188 O O . GLU A 1 402 ? 51.434 -0.113 -46.921 1.00 90.56 402 GLU A O 1
ATOM 3193 N N . ARG A 1 403 ? 51.541 1.883 -47.942 1.00 92.38 403 ARG A N 1
ATOM 3194 C CA . ARG A 1 403 ? 50.601 2.549 -47.017 1.00 92.38 403 ARG A CA 1
ATOM 3195 C C . ARG A 1 403 ? 49.282 1.796 -46.838 1.00 92.38 403 ARG A C 1
ATOM 3197 O O . ARG A 1 403 ? 48.787 1.706 -45.722 1.00 92.38 403 ARG A O 1
ATOM 3204 N N . LEU A 1 404 ? 48.721 1.221 -47.908 1.00 89.88 404 LEU A N 1
ATOM 3205 C CA . LEU A 1 404 ? 47.496 0.415 -47.816 1.00 89.88 404 LEU A CA 1
ATOM 3206 C C . LEU A 1 404 ? 47.697 -0.932 -47.101 1.00 89.88 404 LEU A C 1
ATOM 3208 O O . LEU A 1 404 ? 46.720 -1.482 -46.598 1.00 89.88 404 LEU A O 1
ATOM 3212 N N . ARG A 1 405 ? 48.918 -1.480 -47.047 1.00 91.75 405 ARG A N 1
ATOM 3213 C CA . ARG A 1 405 ? 49.236 -2.658 -46.220 1.00 91.75 405 ARG A CA 1
ATOM 3214 C C . ARG A 1 405 ? 49.381 -2.280 -44.757 1.00 91.75 405 ARG A C 1
ATOM 3216 O O . ARG A 1 405 ? 48.833 -2.992 -43.925 1.00 91.75 405 ARG A O 1
ATOM 3223 N N . ASP A 1 406 ? 50.048 -1.170 -44.466 1.00 91.69 406 ASP A N 1
ATOM 3224 C CA . ASP A 1 406 ? 50.217 -0.674 -43.097 1.00 91.69 406 ASP A CA 1
ATOM 3225 C C . ASP A 1 406 ? 48.844 -0.323 -42.498 1.00 91.69 406 ASP A C 1
ATOM 3227 O O . ASP A 1 406 ? 48.452 -0.863 -41.467 1.00 91.69 406 ASP A O 1
ATOM 3231 N N . GLU A 1 407 ? 48.023 0.427 -43.243 1.00 92.38 407 GLU A N 1
ATOM 3232 C CA . GLU A 1 407 ? 46.618 0.702 -42.916 1.00 92.38 407 GLU A CA 1
ATOM 3233 C C . GLU A 1 407 ? 45.747 -0.561 -42.739 1.00 92.38 407 GLU A C 1
ATOM 3235 O O . GLU A 1 407 ? 44.737 -0.518 -42.031 1.00 92.38 407 GLU A O 1
ATOM 3240 N N . LEU A 1 408 ? 46.058 -1.666 -43.427 1.00 89.50 408 LEU A N 1
ATOM 3241 C CA . LEU A 1 408 ? 45.357 -2.941 -43.238 1.00 89.50 408 LEU A CA 1
ATOM 3242 C C . LEU A 1 408 ? 45.862 -3.669 -41.990 1.00 89.50 408 LEU A C 1
ATOM 3244 O O . LEU A 1 408 ? 45.039 -4.166 -41.228 1.00 89.50 408 LEU A O 1
ATOM 3248 N N . SER A 1 409 ? 47.173 -3.670 -41.746 1.00 91.62 409 SER A N 1
ATOM 3249 C CA . SER A 1 409 ? 47.802 -4.229 -40.545 1.00 91.62 409 SER A CA 1
ATOM 3250 C C . SER A 1 409 ? 47.287 -3.546 -39.275 1.00 91.62 409 SER A C 1
ATOM 3252 O O . SER A 1 409 ? 46.872 -4.225 -38.336 1.00 91.62 409 SER A O 1
ATOM 3254 N N . ASP A 1 410 ? 47.213 -2.213 -39.268 1.00 92.00 410 ASP A N 1
ATOM 3255 C CA . ASP A 1 410 ? 46.676 -1.431 -38.148 1.00 92.00 410 ASP A CA 1
ATOM 3256 C C . ASP A 1 410 ? 45.187 -1.724 -37.910 1.00 92.00 410 ASP A C 1
ATOM 3258 O O . ASP A 1 410 ? 44.750 -1.892 -36.768 1.00 92.00 410 ASP A O 1
ATOM 3262 N N . ARG A 1 411 ? 44.390 -1.855 -38.983 1.00 90.75 411 ARG A N 1
ATOM 3263 C CA . ARG A 1 411 ? 42.971 -2.241 -38.880 1.00 90.75 411 ARG A CA 1
ATOM 3264 C C . ARG A 1 411 ? 42.792 -3.681 -38.404 1.00 90.75 411 ARG A C 1
ATOM 3266 O O . ARG A 1 411 ? 41.876 -3.937 -37.627 1.00 90.75 411 ARG A O 1
ATOM 3273 N N . GLU A 1 412 ? 43.638 -4.616 -38.828 1.00 91.94 412 GLU A N 1
ATOM 3274 C CA . GLU A 1 412 ? 43.617 -6.000 -38.344 1.00 91.94 412 GLU A CA 1
ATOM 3275 C C . GLU A 1 412 ? 44.009 -6.075 -36.861 1.00 91.94 412 GLU A C 1
ATOM 3277 O O . GLU A 1 412 ? 43.305 -6.727 -36.087 1.00 91.94 412 GLU A O 1
ATOM 3282 N N . ALA A 1 413 ? 45.037 -5.336 -36.431 1.00 89.31 413 ALA A N 1
ATOM 3283 C CA . ALA A 1 413 ? 45.421 -5.220 -35.023 1.00 89.31 413 ALA A CA 1
ATOM 3284 C C . ALA A 1 413 ? 44.296 -4.609 -34.164 1.00 89.31 413 ALA A C 1
ATOM 3286 O O . ALA A 1 413 ? 43.936 -5.175 -33.128 1.00 89.31 413 ALA A O 1
ATOM 3287 N N . ALA A 1 414 ? 43.673 -3.517 -34.620 1.00 90.12 414 ALA A N 1
ATOM 3288 C CA . ALA A 1 414 ? 42.535 -2.895 -33.940 1.00 90.12 414 ALA A CA 1
ATOM 3289 C C . ALA A 1 414 ? 41.310 -3.830 -33.859 1.00 90.12 414 ALA A C 1
ATOM 3291 O O . ALA A 1 414 ? 40.645 -3.899 -32.825 1.00 90.12 414 ALA A O 1
ATOM 3292 N N . LEU A 1 415 ? 41.031 -4.604 -34.916 1.00 89.19 415 LEU A N 1
ATOM 3293 C CA . LEU A 1 415 ? 39.962 -5.611 -34.920 1.00 89.19 415 LEU A CA 1
ATOM 3294 C C . LEU A 1 415 ? 40.259 -6.806 -34.004 1.00 89.19 415 LEU A C 1
ATOM 3296 O O . LEU A 1 415 ? 39.318 -7.420 -33.500 1.00 89.19 415 LEU A O 1
ATOM 3300 N N . VAL A 1 416 ? 41.529 -7.153 -33.776 1.00 92.19 416 VAL A N 1
ATOM 3301 C CA . VAL A 1 416 ? 41.920 -8.145 -32.762 1.00 92.19 416 VAL A CA 1
ATOM 3302 C C . VAL A 1 416 ? 41.718 -7.575 -31.356 1.00 92.19 416 VAL A C 1
ATOM 3304 O O . VAL A 1 416 ? 41.045 -8.223 -30.557 1.00 92.19 416 VAL A O 1
ATOM 3307 N N . ALA A 1 417 ? 42.187 -6.352 -31.084 1.00 89.94 417 ALA A N 1
ATOM 3308 C CA . ALA A 1 417 ? 42.025 -5.687 -29.786 1.00 89.94 417 ALA A CA 1
ATOM 3309 C C . ALA A 1 417 ? 40.543 -5.544 -29.381 1.00 89.94 417 ALA A C 1
ATOM 3311 O O . ALA A 1 417 ? 40.140 -6.012 -28.313 1.00 89.94 417 ALA A O 1
ATOM 3312 N N . ALA A 1 418 ? 39.702 -5.028 -30.285 1.00 87.81 418 ALA A N 1
ATOM 3313 C CA . ALA A 1 418 ? 38.260 -4.896 -30.061 1.00 87.81 418 ALA A CA 1
ATOM 3314 C C . ALA A 1 418 ? 37.550 -6.253 -29.861 1.00 87.81 418 ALA A C 1
ATOM 3316 O O . ALA A 1 418 ? 36.518 -6.328 -29.192 1.00 87.81 418 ALA A O 1
ATOM 3317 N N . ARG A 1 419 ? 38.090 -7.353 -30.414 1.00 91.25 419 ARG A N 1
ATOM 3318 C CA . ARG A 1 419 ? 37.574 -8.712 -30.167 1.00 91.25 419 ARG A CA 1
ATOM 3319 C C . ARG A 1 419 ? 37.972 -9.251 -28.796 1.00 91.25 419 ARG A C 1
ATOM 3321 O O . ARG A 1 419 ? 37.136 -9.914 -28.184 1.00 91.25 419 ARG A O 1
ATOM 3328 N N . SER A 1 420 ? 39.186 -8.981 -28.309 1.00 90.62 420 SER A N 1
ATOM 3329 C CA . SER A 1 420 ? 39.564 -9.307 -26.924 1.00 90.62 420 SER A CA 1
ATOM 3330 C C . SER A 1 420 ? 38.712 -8.527 -25.925 1.00 90.62 420 SER A C 1
ATOM 3332 O O . SER A 1 420 ? 38.069 -9.155 -25.088 1.00 90.62 420 SER A O 1
ATOM 3334 N N . GLU A 1 421 ? 38.576 -7.207 -26.087 1.00 91.44 421 GLU A N 1
ATOM 3335 C CA . GLU A 1 421 ? 37.734 -6.369 -25.218 1.00 91.44 421 GLU A CA 1
ATOM 3336 C C . GLU A 1 421 ? 36.276 -6.853 -25.198 1.00 91.44 421 GLU A C 1
ATOM 3338 O O . GLU A 1 421 ? 35.700 -7.062 -24.132 1.00 91.44 421 GLU A O 1
ATOM 3343 N N . ALA A 1 422 ? 35.682 -7.131 -26.366 1.00 87.88 422 ALA A N 1
ATOM 3344 C CA . ALA A 1 422 ? 34.323 -7.670 -26.443 1.00 87.88 422 ALA A CA 1
ATOM 3345 C C . ALA A 1 422 ? 34.192 -9.082 -25.834 1.00 87.88 422 ALA A C 1
ATOM 3347 O O . ALA A 1 422 ? 33.109 -9.455 -25.378 1.00 87.88 422 ALA A O 1
ATOM 3348 N N . SER A 1 423 ? 35.263 -9.882 -25.818 1.00 89.50 423 SER A N 1
ATOM 3349 C CA . SER A 1 423 ? 35.288 -11.198 -25.163 1.00 89.50 423 SER A CA 1
ATOM 3350 C C . SER A 1 423 ? 35.403 -11.073 -23.640 1.00 89.50 423 SER A C 1
ATOM 3352 O O . SER A 1 423 ? 34.730 -11.804 -22.909 1.00 89.50 423 SER A O 1
ATOM 3354 N N . GLU A 1 424 ? 36.206 -10.130 -23.152 1.00 92.19 424 GLU A N 1
ATOM 3355 C CA . GLU A 1 424 ? 36.353 -9.821 -21.727 1.00 92.19 424 GLU A CA 1
ATOM 3356 C C . GLU A 1 424 ? 35.065 -9.220 -21.156 1.00 92.19 424 GLU A C 1
ATOM 3358 O O . GLU A 1 424 ? 34.555 -9.724 -20.158 1.00 92.19 424 GLU A O 1
ATOM 3363 N N . GLN A 1 425 ? 34.459 -8.246 -21.845 1.00 88.38 425 GLN A N 1
ATOM 3364 C CA . GLN A 1 425 ? 33.162 -7.662 -21.477 1.00 88.38 425 GLN A CA 1
ATOM 3365 C C . GLN A 1 425 ? 32.048 -8.716 -21.406 1.00 88.38 425 GLN A C 1
ATOM 3367 O O . GLN A 1 425 ? 31.251 -8.703 -20.471 1.00 88.38 425 GLN A O 1
ATOM 3372 N N . ARG A 1 426 ? 32.005 -9.674 -22.346 1.00 91.38 426 ARG A N 1
ATOM 3373 C CA . ARG A 1 426 ? 31.060 -10.808 -22.288 1.00 91.38 426 ARG A CA 1
ATOM 3374 C C . ARG A 1 426 ? 31.332 -11.741 -21.110 1.00 91.38 426 ARG A C 1
ATOM 3376 O O . ARG A 1 426 ? 30.386 -12.228 -20.501 1.00 91.38 426 ARG A O 1
ATOM 3383 N N . SER A 1 427 ? 32.600 -11.978 -20.784 1.00 90.25 427 SER A N 1
ATOM 3384 C CA . SER A 1 427 ? 33.002 -12.833 -19.658 1.00 90.25 427 SER A CA 1
ATOM 3385 C C . SER A 1 427 ? 32.718 -12.174 -18.300 1.00 90.25 427 SER A C 1
ATOM 3387 O O . SER A 1 427 ? 32.361 -12.851 -17.341 1.00 90.25 427 SER A O 1
ATOM 3389 N N . GLU A 1 428 ? 32.846 -10.849 -18.219 1.00 91.94 428 GLU A N 1
ATOM 3390 C CA . GLU A 1 428 ? 32.441 -10.036 -17.069 1.00 91.94 428 GLU A CA 1
ATOM 3391 C C . GLU A 1 428 ? 30.914 -10.013 -16.919 1.00 91.94 428 GLU A C 1
ATOM 3393 O O . GLU A 1 428 ? 30.403 -10.346 -15.853 1.00 91.94 428 GLU A O 1
ATOM 3398 N N . ALA A 1 429 ? 30.175 -9.731 -17.997 1.00 88.00 429 ALA A N 1
ATOM 3399 C CA . ALA A 1 429 ? 28.713 -9.762 -17.995 1.00 88.00 429 ALA A CA 1
ATOM 3400 C C . ALA A 1 429 ? 28.154 -11.150 -17.627 1.00 88.00 429 ALA A C 1
ATOM 3402 O O . ALA A 1 429 ? 27.183 -11.230 -16.881 1.00 88.00 429 ALA A O 1
ATOM 3403 N N . GLY A 1 430 ? 28.790 -12.235 -18.088 1.00 91.62 430 GLY A N 1
ATOM 3404 C CA . GLY A 1 430 ? 28.462 -13.606 -17.686 1.00 91.62 430 GLY A CA 1
ATOM 3405 C C . GLY A 1 430 ? 28.606 -13.817 -16.177 1.00 91.62 430 GLY A C 1
ATOM 3406 O O . GLY A 1 430 ? 27.634 -14.173 -15.519 1.00 91.62 430 GLY A O 1
ATOM 3407 N N . ARG A 1 431 ? 29.769 -13.478 -15.603 1.00 92.12 431 ARG A N 1
ATOM 3408 C CA . ARG A 1 431 ? 29.998 -13.564 -14.147 1.00 92.12 431 ARG A CA 1
ATOM 3409 C C . ARG A 1 431 ? 29.037 -12.686 -13.336 1.00 92.12 431 ARG A C 1
ATOM 3411 O O . ARG A 1 431 ? 28.630 -13.076 -12.246 1.00 92.12 431 ARG A O 1
ATOM 3418 N N . GLN A 1 432 ? 28.647 -11.518 -13.850 1.00 90.94 432 GLN A N 1
ATOM 3419 C CA . GLN A 1 432 ? 27.653 -10.654 -13.200 1.00 90.94 432 GLN A CA 1
ATOM 3420 C C . GLN A 1 432 ? 26.224 -11.210 -13.288 1.00 90.94 432 GLN A C 1
ATOM 3422 O O . GLN A 1 432 ? 25.434 -10.977 -12.373 1.00 90.94 432 GLN A O 1
ATOM 3427 N N . LEU A 1 433 ? 25.882 -11.946 -14.350 1.00 89.75 433 LEU A N 1
ATOM 3428 C CA . LEU A 1 433 ? 24.617 -12.680 -14.441 1.00 89.75 433 LEU A CA 1
ATOM 3429 C C . LEU A 1 433 ? 24.603 -13.856 -13.460 1.00 89.75 433 LEU A C 1
ATOM 3431 O O . LEU A 1 433 ? 23.695 -13.913 -12.640 1.00 89.75 433 LEU A O 1
ATOM 3435 N N . GLU A 1 434 ? 25.644 -14.693 -13.439 1.00 91.50 434 GLU A N 1
ATOM 3436 C CA . GLU A 1 434 ? 25.790 -15.810 -12.486 1.00 91.50 434 GLU A CA 1
ATOM 3437 C C . GLU A 1 434 ? 25.668 -15.338 -11.022 1.00 91.50 434 GLU A C 1
ATOM 3439 O O . GLU A 1 434 ? 24.931 -15.924 -10.228 1.00 91.50 434 GLU A O 1
ATOM 3444 N N . GLN A 1 435 ? 26.322 -14.224 -10.664 1.00 91.88 435 GLN A N 1
ATOM 3445 C CA . GLN A 1 435 ? 26.206 -13.615 -9.330 1.00 91.88 435 GLN A CA 1
ATOM 3446 C C . GLN A 1 435 ? 24.783 -13.129 -9.011 1.00 91.88 435 GLN A C 1
ATOM 3448 O O . GLN A 1 435 ? 24.326 -13.264 -7.874 1.00 91.88 435 GLN A O 1
ATOM 3453 N N . ARG A 1 436 ? 24.071 -12.560 -9.992 1.00 90.88 436 ARG A N 1
ATOM 3454 C CA . ARG A 1 436 ? 22.683 -12.100 -9.819 1.00 90.88 436 ARG A CA 1
ATOM 3455 C C . ARG A 1 436 ? 21.702 -13.263 -9.736 1.00 90.88 436 ARG A C 1
ATOM 3457 O O . ARG A 1 436 ? 20.779 -13.198 -8.933 1.00 90.88 436 ARG A O 1
ATOM 3464 N N . GLU A 1 437 ? 21.905 -14.321 -10.512 1.00 92.00 437 GLU A N 1
ATOM 3465 C CA . GLU A 1 437 ? 21.092 -15.538 -10.464 1.00 92.00 437 GLU A CA 1
ATOM 3466 C C . GLU A 1 437 ? 21.247 -16.245 -9.111 1.00 92.00 437 GLU A C 1
ATOM 3468 O O . GLU A 1 437 ? 20.237 -16.530 -8.469 1.00 92.00 437 GLU A O 1
ATOM 3473 N N . ALA A 1 438 ? 22.479 -16.391 -8.609 1.00 91.00 438 ALA A N 1
ATOM 3474 C CA . ALA A 1 438 ? 22.741 -16.920 -7.268 1.00 91.00 438 ALA A CA 1
ATOM 3475 C C . ALA A 1 438 ? 22.126 -16.048 -6.152 1.00 91.00 438 ALA A C 1
ATOM 3477 O O . ALA A 1 438 ? 21.555 -16.573 -5.196 1.00 91.00 438 ALA A O 1
ATOM 3478 N N . ALA A 1 439 ? 22.178 -14.715 -6.277 1.00 92.25 439 ALA A N 1
ATOM 3479 C CA . ALA A 1 439 ? 21.522 -13.809 -5.331 1.00 92.25 439 ALA A CA 1
ATOM 3480 C C . ALA A 1 439 ? 19.984 -13.922 -5.376 1.00 92.25 439 ALA A C 1
ATOM 3482 O O . ALA A 1 439 ? 19.331 -13.897 -4.335 1.00 92.25 439 ALA A O 1
ATOM 3483 N N . ILE A 1 440 ? 19.396 -14.091 -6.566 1.00 90.81 440 ILE A N 1
ATOM 3484 C CA . ILE A 1 440 ? 17.954 -14.317 -6.745 1.00 90.81 440 ILE A CA 1
ATOM 3485 C C . ILE A 1 440 ? 17.533 -15.677 -6.166 1.00 90.81 440 ILE A C 1
ATOM 3487 O O . ILE A 1 440 ? 16.463 -15.773 -5.566 1.00 90.81 440 ILE A O 1
ATOM 3491 N N . GLU A 1 441 ? 18.346 -16.723 -6.318 1.00 92.50 441 GLU A N 1
ATOM 3492 C CA . GLU A 1 441 ? 18.092 -18.036 -5.715 1.00 92.50 441 GLU A CA 1
ATOM 3493 C C . GLU A 1 441 ? 18.175 -17.983 -4.181 1.00 92.50 441 GLU A C 1
ATOM 3495 O O . GLU A 1 441 ? 17.265 -18.462 -3.505 1.00 92.50 441 GLU A O 1
ATOM 3500 N N . HIS A 1 442 ? 19.182 -17.300 -3.627 1.00 92.31 442 HIS A N 1
ATOM 3501 C CA . HIS A 1 442 ? 19.299 -17.075 -2.183 1.00 92.31 442 HIS A CA 1
ATOM 3502 C C . HIS A 1 442 ? 18.089 -16.316 -1.610 1.00 92.31 442 HIS A C 1
ATOM 3504 O O . HIS A 1 442 ? 17.494 -16.782 -0.637 1.00 92.31 442 HIS A O 1
ATOM 3510 N N . LEU A 1 443 ? 17.675 -15.211 -2.244 1.00 90.75 443 LEU A N 1
ATOM 3511 C CA . LEU A 1 443 ? 16.500 -14.428 -1.833 1.00 90.75 443 LEU A CA 1
ATOM 3512 C C . LEU A 1 443 ? 15.189 -15.225 -1.944 1.00 90.75 443 LEU A C 1
ATOM 3514 O O . LEU A 1 443 ? 14.286 -15.038 -1.133 1.00 90.75 443 LEU A O 1
ATOM 3518 N N . ARG A 1 444 ? 15.068 -16.140 -2.918 1.00 91.56 444 ARG A N 1
ATOM 3519 C CA . ARG A 1 444 ? 13.927 -17.074 -3.000 1.00 91.56 444 ARG A CA 1
ATOM 3520 C C . ARG A 1 444 ? 13.920 -18.074 -1.843 1.00 91.56 444 ARG A C 1
ATOM 3522 O O . ARG A 1 444 ? 12.840 -18.397 -1.359 1.00 91.56 444 ARG A O 1
ATOM 3529 N N . GLY A 1 445 ? 15.094 -18.524 -1.393 1.00 92.69 445 GLY A N 1
ATOM 3530 C CA . GLY A 1 445 ? 15.243 -19.322 -0.174 1.00 92.69 445 GLY A CA 1
ATOM 3531 C C . GLY A 1 445 ? 14.766 -18.561 1.063 1.00 92.69 445 GLY A C 1
ATOM 3532 O O . GLY A 1 445 ? 13.841 -19.011 1.731 1.00 92.69 445 GLY A O 1
ATOM 3533 N N . GLU A 1 446 ? 15.300 -17.357 1.298 1.00 93.62 446 GLU A N 1
ATOM 3534 C CA . GLU A 1 446 ? 14.897 -16.516 2.438 1.00 93.62 446 GLU A CA 1
ATOM 3535 C C . GLU A 1 446 ? 13.392 -16.193 2.442 1.00 93.62 446 GLU A C 1
ATOM 3537 O O . GLU A 1 446 ? 12.777 -16.130 3.506 1.00 93.62 446 GLU A O 1
ATOM 3542 N N . LEU A 1 447 ? 12.780 -16.006 1.266 1.00 87.88 447 LEU A N 1
ATOM 3543 C CA . LEU A 1 447 ? 11.333 -15.811 1.138 1.00 87.88 447 LEU A CA 1
ATOM 3544 C C . LEU A 1 447 ? 10.534 -17.080 1.472 1.00 87.88 447 LEU A C 1
ATOM 3546 O O . LEU A 1 447 ? 9.525 -16.977 2.162 1.00 87.88 447 LEU A O 1
ATOM 3550 N N . ALA A 1 448 ? 10.981 -18.265 1.045 1.00 91.94 448 ALA A N 1
ATOM 3551 C CA . ALA A 1 448 ? 10.317 -19.531 1.373 1.00 91.94 448 ALA A CA 1
ATOM 3552 C C . ALA A 1 448 ? 10.420 -19.879 2.874 1.00 91.94 448 ALA A C 1
ATOM 3554 O O . ALA A 1 448 ? 9.453 -20.371 3.468 1.00 91.94 448 ALA A O 1
ATOM 3555 N N . ASP A 1 449 ? 11.555 -19.563 3.502 1.00 92.06 449 ASP A N 1
ATOM 3556 C CA . ASP A 1 449 ? 11.735 -19.667 4.952 1.00 92.06 449 ASP A CA 1
ATOM 3557 C C . ASP A 1 449 ? 10.815 -18.672 5.688 1.00 92.06 449 ASP A C 1
ATOM 3559 O O . ASP A 1 449 ? 10.105 -19.053 6.619 1.00 92.06 449 ASP A O 1
ATOM 3563 N N . ARG A 1 450 ? 10.733 -17.415 5.221 1.00 90.00 450 ARG A N 1
ATOM 3564 C CA . ARG A 1 450 ? 9.827 -16.383 5.766 1.00 90.00 450 ARG A CA 1
ATOM 3565 C C . ARG A 1 450 ? 8.349 -16.740 5.624 1.00 90.00 450 ARG A C 1
ATOM 3567 O O . ARG A 1 450 ? 7.597 -16.544 6.576 1.00 90.00 450 ARG A O 1
ATOM 3574 N N . ASP A 1 451 ? 7.920 -17.274 4.483 1.00 91.56 451 ASP A N 1
ATOM 3575 C CA . ASP A 1 451 ? 6.544 -17.752 4.303 1.00 91.56 451 ASP A CA 1
ATOM 3576 C C . ASP A 1 451 ? 6.238 -18.918 5.257 1.00 91.56 451 ASP A C 1
ATOM 3578 O O . ASP A 1 451 ? 5.140 -18.983 5.815 1.00 91.56 451 ASP A O 1
ATOM 3582 N N . SER A 1 452 ? 7.222 -19.784 5.527 1.00 91.62 452 SER A N 1
ATOM 3583 C CA . SER A 1 452 ? 7.104 -20.868 6.511 1.00 91.62 452 SER A CA 1
ATOM 3584 C C . SER A 1 452 ? 6.987 -20.338 7.950 1.00 91.62 452 SER A C 1
ATOM 3586 O O . SER A 1 452 ? 6.065 -20.739 8.664 1.00 91.62 452 SER A O 1
ATOM 3588 N N . GLU A 1 453 ? 7.837 -19.383 8.357 1.00 92.00 453 GLU A N 1
ATOM 3589 C CA . GLU A 1 453 ? 7.733 -18.671 9.647 1.00 92.00 453 GLU A CA 1
ATOM 3590 C C . GLU A 1 453 ? 6.353 -17.995 9.812 1.00 92.00 453 GLU A C 1
ATOM 3592 O O . GLU A 1 453 ? 5.719 -18.089 10.868 1.00 92.00 453 GLU A O 1
ATOM 3597 N N . ILE A 1 454 ? 5.854 -17.338 8.757 1.00 89.88 454 ILE A N 1
ATOM 3598 C CA . ILE A 1 454 ? 4.543 -16.671 8.735 1.00 89.88 454 ILE A CA 1
ATOM 3599 C C . ILE A 1 454 ? 3.406 -17.683 8.914 1.00 89.88 454 ILE A C 1
ATOM 3601 O O . ILE A 1 454 ? 2.450 -17.413 9.649 1.00 89.88 454 ILE A O 1
ATOM 3605 N N . ASP A 1 455 ? 3.483 -18.845 8.271 1.00 91.44 455 ASP A N 1
ATOM 3606 C CA . ASP A 1 455 ? 2.455 -19.877 8.377 1.00 91.44 455 ASP A CA 1
ATOM 3607 C C . ASP A 1 455 ? 2.464 -20.596 9.735 1.00 91.44 455 ASP A C 1
ATOM 3609 O O . ASP A 1 455 ? 1.395 -20.914 10.266 1.00 91.44 455 ASP A O 1
ATOM 3613 N N . GLU A 1 456 ? 3.625 -20.772 10.367 1.00 91.62 456 GLU A N 1
ATOM 3614 C CA . GLU A 1 456 ? 3.698 -21.212 11.765 1.00 91.62 456 GLU A CA 1
ATOM 3615 C C . GLU A 1 456 ? 3.123 -20.163 12.727 1.00 91.62 456 GLU A C 1
ATOM 3617 O O . GLU A 1 456 ? 2.289 -20.501 13.575 1.00 91.62 456 GLU A O 1
ATOM 3622 N N . ALA A 1 457 ? 3.450 -18.880 12.542 1.00 88.38 457 ALA A N 1
ATOM 3623 C CA . ALA A 1 457 ? 2.869 -17.788 13.323 1.00 88.38 457 ALA A CA 1
ATOM 3624 C C . ALA A 1 457 ? 1.336 -17.701 13.158 1.00 88.38 457 ALA A C 1
ATOM 3626 O O . ALA A 1 457 ? 0.615 -17.487 14.138 1.00 88.38 457 ALA A O 1
ATOM 3627 N N . ARG A 1 458 ? 0.808 -17.939 11.947 1.00 91.69 458 ARG A N 1
ATOM 3628 C CA . ARG A 1 458 ? -0.641 -18.044 11.681 1.00 91.69 458 ARG A CA 1
ATOM 3629 C C . ARG A 1 458 ? -1.277 -19.222 12.425 1.00 91.69 458 ARG A C 1
ATOM 3631 O O . ARG A 1 458 ? -2.334 -19.040 13.033 1.00 91.69 458 ARG A O 1
ATOM 3638 N N . ARG A 1 459 ? -0.644 -20.404 12.424 1.00 90.81 459 ARG A N 1
ATOM 3639 C CA . ARG A 1 459 ? -1.118 -21.592 13.168 1.00 90.81 459 ARG A CA 1
ATOM 3640 C C . ARG A 1 459 ? -1.130 -21.336 14.678 1.00 90.81 459 ARG A C 1
ATOM 3642 O O . ARG A 1 459 ? -2.137 -21.618 15.326 1.00 90.81 459 ARG A O 1
ATOM 3649 N N . ALA A 1 460 ? -0.071 -20.737 15.225 1.00 90.50 460 ALA A N 1
ATOM 3650 C CA . ALA A 1 460 ? 0.009 -20.362 16.639 1.00 90.50 460 ALA A CA 1
ATOM 3651 C C . ALA A 1 460 ? -1.072 -19.334 17.025 1.00 90.50 460 ALA A C 1
ATOM 3653 O O . ALA A 1 460 ? -1.796 -19.523 18.004 1.00 90.50 460 ALA A O 1
ATOM 3654 N N . ALA A 1 461 ? -1.262 -18.289 16.211 1.00 87.00 461 ALA A N 1
ATOM 3655 C CA . ALA A 1 461 ? -2.309 -17.289 16.423 1.00 87.00 461 ALA A CA 1
ATOM 3656 C C . ALA A 1 461 ? -3.728 -17.886 16.348 1.00 87.00 461 ALA A C 1
ATOM 3658 O O . ALA A 1 461 ? -4.601 -17.489 17.123 1.00 87.00 461 ALA A O 1
ATOM 3659 N N . ALA A 1 462 ? -3.973 -18.854 15.458 1.00 88.50 462 ALA A N 1
ATOM 3660 C CA . ALA A 1 462 ? -5.236 -19.592 15.405 1.00 88.50 462 ALA A CA 1
ATOM 3661 C C . ALA A 1 462 ? -5.447 -20.466 16.657 1.00 88.50 462 ALA A C 1
ATOM 3663 O O . ALA A 1 462 ? -6.543 -20.467 17.222 1.00 88.50 462 ALA A O 1
ATOM 3664 N N . GLY A 1 463 ? -4.393 -21.137 17.137 1.00 91.38 463 GLY A N 1
ATOM 3665 C CA . GLY A 1 463 ? -4.403 -21.903 18.387 1.00 91.38 463 GLY A CA 1
ATOM 3666 C C . GLY A 1 463 ? -4.783 -21.045 19.597 1.00 91.38 463 GLY A C 1
ATOM 3667 O O . GLY A 1 463 ? -5.744 -21.365 20.297 1.00 91.38 463 GLY A O 1
ATOM 3668 N N . HIS A 1 464 ? -4.111 -19.906 19.788 1.00 89.00 464 HIS A N 1
ATOM 3669 C CA . HIS A 1 464 ? -4.429 -18.977 20.877 1.00 89.00 464 HIS A CA 1
ATOM 3670 C C . HIS A 1 464 ? -5.823 -18.345 20.748 1.00 89.00 464 HIS A C 1
ATOM 3672 O O . HIS A 1 464 ? -6.490 -18.127 21.758 1.00 89.00 464 HIS A O 1
ATOM 3678 N N . ARG A 1 465 ? -6.329 -18.085 19.532 1.00 90.31 465 ARG A N 1
ATOM 3679 C CA . ARG A 1 465 ? -7.727 -17.641 19.354 1.00 90.31 465 ARG A CA 1
ATOM 3680 C C . ARG A 1 465 ? -8.704 -18.692 19.878 1.00 90.31 465 ARG A C 1
ATOM 3682 O O . ARG A 1 465 ? -9.490 -18.366 20.768 1.00 90.31 465 ARG A O 1
ATOM 3689 N N . ALA A 1 466 ? -8.575 -19.942 19.431 1.00 88.44 466 ALA A N 1
ATOM 3690 C CA . ALA A 1 466 ? -9.410 -21.054 19.890 1.00 88.44 466 ALA A CA 1
ATOM 3691 C C . ALA A 1 466 ? -9.286 -21.308 21.408 1.00 88.44 466 ALA A C 1
ATOM 3693 O O . ALA A 1 466 ? -10.266 -21.651 22.069 1.00 88.44 466 ALA A O 1
ATOM 3694 N N . GLU A 1 467 ? -8.103 -21.098 21.990 1.00 92.38 467 GLU A N 1
ATOM 3695 C CA . GLU A 1 467 ? -7.887 -21.123 23.440 1.00 92.38 467 GLU A CA 1
ATOM 3696 C C . GLU A 1 467 ? -8.646 -19.992 24.156 1.00 92.38 467 GLU A C 1
ATOM 3698 O O . GLU A 1 467 ? -9.403 -20.262 25.089 1.00 92.38 467 GLU A O 1
ATOM 3703 N N . THR A 1 468 ? -8.543 -18.740 23.690 1.00 89.12 468 THR A N 1
ATOM 3704 C CA . THR A 1 468 ? -9.304 -17.625 24.288 1.00 89.12 468 THR A CA 1
ATOM 3705 C C . THR A 1 468 ? -10.817 -17.779 24.119 1.00 89.12 468 THR A C 1
ATOM 3707 O O . THR A 1 468 ? -11.571 -17.331 24.979 1.00 89.12 468 THR A O 1
ATOM 3710 N N . GLU A 1 469 ? -11.293 -18.422 23.052 1.00 89.81 469 GLU A N 1
ATOM 3711 C CA . GLU A 1 469 ? -12.712 -18.750 22.862 1.00 89.81 469 GLU A CA 1
ATOM 3712 C C . GLU A 1 469 ? -13.178 -19.836 23.839 1.00 89.81 469 GLU A C 1
ATOM 3714 O O . GLU A 1 469 ? -14.208 -19.659 24.493 1.00 89.81 469 GLU A O 1
ATOM 3719 N N . ARG A 1 470 ? -12.387 -20.900 24.041 1.00 91.62 470 ARG A N 1
ATOM 3720 C CA . ARG A 1 470 ? -12.642 -21.917 25.081 1.00 91.62 470 ARG A CA 1
ATOM 3721 C C . ARG A 1 470 ? -12.667 -21.306 26.484 1.00 91.62 470 ARG A C 1
ATOM 3723 O O . ARG A 1 470 ? -13.576 -21.608 27.255 1.00 91.62 470 ARG A O 1
ATOM 3730 N N . LEU A 1 471 ? -11.720 -20.422 26.803 1.00 91.25 471 LEU A N 1
ATOM 3731 C CA . LEU A 1 471 ? -11.670 -19.722 28.092 1.00 91.25 471 LEU A CA 1
ATOM 3732 C C . LEU A 1 471 ? -12.865 -18.774 28.281 1.00 91.25 471 LEU A C 1
ATOM 3734 O O . LEU A 1 471 ? -13.472 -18.779 29.351 1.00 91.25 471 LEU A O 1
ATOM 3738 N N . ARG A 1 472 ? -13.270 -18.024 27.243 1.00 90.00 472 ARG A N 1
ATOM 3739 C CA . ARG A 1 472 ? -14.497 -17.202 27.270 1.00 90.00 472 ARG A CA 1
ATOM 3740 C C . ARG A 1 472 ? -15.750 -18.053 27.484 1.00 90.00 472 ARG A C 1
ATOM 3742 O O . ARG A 1 472 ? -16.581 -17.680 28.305 1.00 90.00 472 ARG A O 1
ATOM 3749 N N . ALA A 1 473 ? -15.874 -19.193 26.804 1.00 88.44 473 ALA A N 1
ATOM 3750 C CA . ALA A 1 473 ? -17.004 -20.108 26.976 1.00 88.44 473 ALA A CA 1
ATOM 3751 C C . ALA A 1 473 ? -17.049 -20.710 28.395 1.00 88.44 473 ALA A C 1
ATOM 3753 O O . ALA A 1 473 ? -18.110 -20.741 29.018 1.00 88.44 473 ALA A O 1
ATOM 3754 N N . ALA A 1 474 ? -15.897 -21.115 28.942 1.00 89.62 474 ALA A N 1
ATOM 3755 C CA . ALA A 1 474 ? -15.788 -21.604 30.316 1.00 89.62 474 ALA A CA 1
ATOM 3756 C C . ALA A 1 474 ? -16.143 -20.519 31.354 1.00 89.62 474 ALA A C 1
ATOM 3758 O O . ALA A 1 474 ? -16.878 -20.799 32.301 1.00 89.62 474 ALA A O 1
ATOM 3759 N N . HIS A 1 475 ? -15.691 -19.275 31.151 1.00 88.38 475 HIS A N 1
ATOM 3760 C CA . HIS A 1 475 ? -16.101 -18.125 31.966 1.00 88.38 475 HIS A CA 1
ATOM 3761 C C . HIS A 1 475 ? -17.603 -17.831 31.848 1.00 88.38 475 HIS A C 1
ATOM 3763 O O . HIS A 1 475 ? -18.237 -17.565 32.865 1.00 88.38 475 HIS A O 1
ATOM 3769 N N . GLY A 1 476 ? -18.185 -17.919 30.647 1.00 89.62 476 GLY A N 1
ATOM 3770 C CA . GLY A 1 476 ? -19.628 -17.768 30.429 1.00 89.62 476 GLY A CA 1
ATOM 3771 C C . GLY A 1 476 ? -20.434 -18.756 31.271 1.00 89.62 476 GLY A C 1
ATOM 3772 O O . GLY A 1 476 ? -21.228 -18.338 32.111 1.00 89.62 476 GLY A O 1
ATOM 3773 N N . GLN A 1 477 ? -20.122 -20.051 31.156 1.00 88.00 477 GLN A N 1
ATOM 3774 C CA . GLN A 1 477 ? -20.757 -21.098 31.965 1.00 88.00 477 GLN A CA 1
ATOM 3775 C C . GLN A 1 477 ? -20.531 -20.919 33.475 1.00 88.00 477 GLN A C 1
ATOM 3777 O O . GLN A 1 477 ? -21.398 -21.260 34.276 1.00 88.00 477 GLN A O 1
ATOM 3782 N N . ALA A 1 478 ? -19.366 -20.416 33.896 1.00 87.62 478 ALA A N 1
ATOM 3783 C CA . ALA A 1 478 ? -19.104 -20.129 35.306 1.00 87.62 478 ALA A CA 1
ATOM 3784 C C . ALA A 1 478 ? -19.972 -18.965 35.821 1.00 87.62 478 ALA A C 1
ATOM 3786 O O . ALA A 1 478 ? -20.527 -19.057 36.913 1.00 87.62 478 ALA A O 1
ATOM 3787 N N . VAL A 1 479 ? -20.144 -17.906 35.023 1.00 88.50 479 VAL A N 1
ATOM 3788 C CA . VAL A 1 479 ? -21.032 -16.775 35.337 1.00 88.50 479 VAL A CA 1
ATOM 3789 C C . VAL A 1 479 ? -22.503 -17.202 35.348 1.00 88.50 479 VAL A C 1
ATOM 3791 O O . VAL A 1 479 ? -23.250 -16.745 36.209 1.00 88.50 479 VAL A O 1
ATOM 3794 N N . GLU A 1 480 ? -22.924 -18.095 34.452 1.00 88.06 480 GLU A N 1
ATOM 3795 C CA . GLU A 1 480 ? -24.281 -18.661 34.452 1.00 88.06 480 GLU A CA 1
ATOM 3796 C C . GLU A 1 480 ? -24.548 -19.487 35.716 1.00 88.06 480 GLU A C 1
ATOM 3798 O O . GLU A 1 480 ? -25.493 -19.177 36.438 1.00 88.06 480 GLU A O 1
ATOM 3803 N N . ARG A 1 481 ? -23.660 -20.428 36.077 1.00 88.94 481 ARG A N 1
ATOM 3804 C CA . ARG A 1 481 ? -23.770 -21.195 37.337 1.00 88.94 481 ARG A CA 1
ATOM 3805 C C . ARG A 1 481 ? -23.770 -20.299 38.579 1.00 88.94 481 ARG A C 1
ATOM 3807 O O . ARG A 1 481 ? -24.471 -20.590 39.541 1.00 88.94 481 ARG A O 1
ATOM 3814 N N . LEU A 1 482 ? -22.998 -19.209 38.583 1.00 87.94 482 LEU A N 1
ATOM 3815 C CA . LEU A 1 482 ? -22.992 -18.250 39.695 1.00 87.94 482 LEU A CA 1
ATOM 3816 C C . LEU A 1 482 ? -24.286 -17.425 39.767 1.00 87.94 482 LEU A C 1
ATOM 3818 O O . LEU A 1 482 ? -24.739 -17.123 40.867 1.00 87.94 482 LEU A O 1
ATOM 3822 N N . ARG A 1 483 ? -24.906 -17.086 38.628 1.00 88.38 483 ARG A N 1
ATOM 3823 C CA . ARG A 1 483 ? -26.234 -16.444 38.587 1.00 88.38 483 ARG A CA 1
ATOM 3824 C C . ARG A 1 483 ? -27.334 -17.388 39.064 1.00 88.38 483 ARG A C 1
ATOM 3826 O O . ARG A 1 483 ? -28.187 -16.960 39.829 1.00 88.38 483 ARG A O 1
ATOM 3833 N N . GLU A 1 484 ? -27.280 -18.653 38.663 1.00 89.19 484 GLU A N 1
ATOM 3834 C CA . GLU A 1 484 ? -28.194 -19.710 39.111 1.00 89.19 484 GLU A CA 1
ATOM 3835 C C . GLU A 1 484 ? -28.088 -19.907 40.635 1.00 89.19 484 GLU A C 1
ATOM 3837 O O . GLU A 1 484 ? -29.068 -19.724 41.351 1.00 89.19 484 GLU A O 1
ATOM 3842 N N . GLN A 1 485 ? -26.871 -20.079 41.169 1.00 90.12 485 GLN A N 1
ATOM 3843 C CA . GLN A 1 485 ? -26.622 -20.165 42.619 1.00 90.12 485 GLN A CA 1
ATOM 3844 C C . GLN A 1 485 ? -27.001 -18.901 43.412 1.00 90.12 485 GLN A C 1
ATOM 3846 O O . GLN A 1 485 ? -27.268 -18.993 44.614 1.00 90.12 485 GLN A O 1
ATOM 3851 N N . LEU A 1 486 ? -26.981 -17.719 42.785 1.00 86.44 486 LEU A N 1
ATOM 3852 C CA . LEU A 1 486 ? -27.484 -16.484 43.392 1.00 86.44 486 LEU A CA 1
ATOM 3853 C C . LEU A 1 486 ? -29.014 -16.455 43.389 1.00 86.44 486 LEU A C 1
ATOM 3855 O O . LEU A 1 486 ? -29.590 -16.182 44.435 1.00 86.44 486 LEU A O 1
ATOM 3859 N N . SER A 1 487 ? -29.659 -16.820 42.279 1.00 88.81 487 SER A N 1
ATOM 3860 C CA . SER A 1 487 ? -31.119 -16.953 42.170 1.00 88.81 487 SER A CA 1
ATOM 3861 C C . SER A 1 487 ? -31.677 -17.950 43.194 1.00 88.81 487 SER A C 1
ATOM 3863 O O . SER A 1 487 ? -32.629 -17.634 43.906 1.00 88.81 487 SER A O 1
ATOM 3865 N N . ASP A 1 488 ? -31.042 -19.115 43.346 1.00 88.31 488 ASP A N 1
ATOM 3866 C CA . ASP A 1 488 ? -31.406 -20.117 44.357 1.00 88.31 488 ASP A CA 1
ATOM 3867 C C . ASP A 1 488 ? -31.261 -19.563 45.781 1.00 88.31 488 ASP A C 1
ATOM 3869 O O . ASP A 1 488 ? -32.142 -19.737 46.628 1.00 88.31 488 ASP A O 1
ATOM 3873 N N . ARG A 1 489 ? -30.162 -18.847 46.062 1.00 87.00 489 ARG A N 1
ATOM 3874 C CA . ARG A 1 489 ? -29.952 -18.190 47.361 1.00 87.00 489 ARG A CA 1
ATOM 3875 C C . ARG A 1 489 ? -30.962 -17.081 47.626 1.00 87.00 489 ARG A C 1
ATOM 3877 O O . ARG A 1 489 ? -31.403 -16.947 48.764 1.00 87.00 489 ARG A O 1
ATOM 3884 N N . GLU A 1 490 ? -31.325 -16.294 46.622 1.00 88.50 490 GLU A N 1
ATOM 3885 C CA . GLU A 1 490 ? -32.338 -15.247 46.741 1.00 88.50 490 GLU A CA 1
ATOM 3886 C C . GLU A 1 490 ? -33.722 -15.854 46.991 1.00 88.50 490 GLU A C 1
ATOM 3888 O O . GLU A 1 490 ? -34.412 -15.400 47.904 1.00 88.50 490 GLU A O 1
ATOM 3893 N N . ALA A 1 491 ? -34.084 -16.941 46.303 1.00 83.88 491 ALA A N 1
ATOM 3894 C CA . ALA A 1 491 ? -35.311 -17.693 46.568 1.00 83.88 491 ALA A CA 1
ATOM 3895 C C . ALA A 1 491 ? -35.351 -18.255 48.004 1.00 83.88 491 ALA A C 1
ATOM 3897 O O . ALA A 1 491 ? -36.341 -18.063 48.712 1.00 83.88 491 ALA A O 1
ATOM 3898 N N . VAL A 1 492 ? -34.257 -18.865 48.480 1.00 86.12 492 VAL A N 1
ATOM 3899 C CA . VAL A 1 492 ? -34.135 -19.353 49.870 1.00 86.12 492 VAL A CA 1
ATOM 3900 C C . VAL A 1 492 ? -34.205 -18.206 50.888 1.00 86.12 492 VAL A C 1
ATOM 3902 O O . VAL A 1 492 ? -34.846 -18.349 51.927 1.00 86.12 492 VAL A O 1
ATOM 3905 N N . LEU A 1 493 ? -33.601 -17.048 50.601 1.00 84.19 493 LEU A N 1
ATOM 3906 C CA . LEU A 1 493 ? -33.679 -15.863 51.466 1.00 84.19 493 LEU A CA 1
ATOM 3907 C C . LEU A 1 493 ? -35.070 -15.213 51.465 1.00 84.19 493 LEU A C 1
ATOM 3909 O O . LEU A 1 493 ? -35.457 -14.630 52.478 1.00 84.19 493 LEU A O 1
ATOM 3913 N N . VAL A 1 494 ? -35.826 -15.298 50.368 1.00 86.25 494 VAL A N 1
ATOM 3914 C CA . VAL A 1 494 ? -37.230 -14.862 50.307 1.00 86.25 494 VAL A CA 1
ATOM 3915 C C . VAL A 1 494 ? -38.120 -15.814 51.105 1.00 86.25 494 VAL A C 1
ATOM 3917 O O . VAL A 1 494 ? -38.889 -15.336 51.935 1.00 86.25 494 VAL A O 1
ATOM 3920 N N . ALA A 1 495 ? -37.959 -17.132 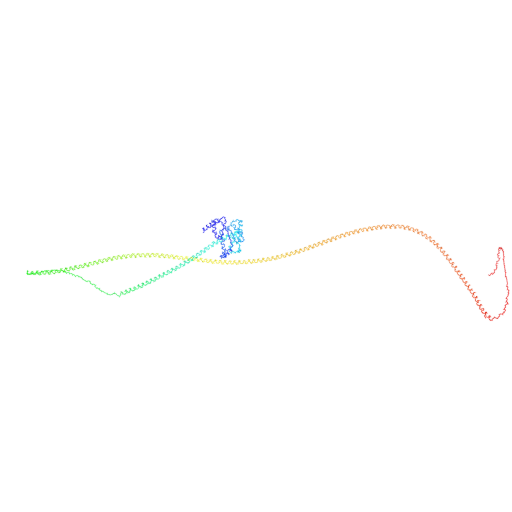50.947 1.00 81.50 495 ALA A N 1
ATOM 3921 C CA . ALA A 1 495 ? -38.675 -18.131 51.743 1.00 81.50 495 ALA A CA 1
ATOM 3922 C C . ALA A 1 495 ? -38.409 -17.949 53.249 1.00 81.50 495 ALA A C 1
ATOM 3924 O O . ALA A 1 495 ? -39.337 -17.712 54.014 1.00 81.50 495 ALA A O 1
ATOM 3925 N N . ALA A 1 496 ? -37.140 -17.888 53.666 1.00 79.62 496 ALA A N 1
ATOM 3926 C CA . ALA A 1 496 ? -36.777 -17.679 55.071 1.00 79.62 496 ALA A CA 1
ATOM 3927 C C . ALA A 1 496 ? -37.260 -16.327 55.646 1.00 79.62 496 ALA A C 1
ATOM 3929 O O . ALA A 1 496 ? -37.453 -16.200 56.856 1.00 79.62 496 ALA A O 1
ATOM 3930 N N . ARG A 1 497 ? -37.468 -15.301 54.804 1.00 85.75 497 ARG A N 1
ATOM 3931 C CA . ARG A 1 497 ? -38.093 -14.028 55.211 1.00 85.75 497 ARG A CA 1
ATOM 3932 C C . ARG A 1 497 ? -39.607 -14.142 55.375 1.00 85.75 497 ARG A C 1
ATOM 3934 O O . ARG A 1 497 ? -40.138 -13.476 56.261 1.00 85.75 497 ARG A O 1
ATOM 3941 N N . LEU A 1 498 ? -40.279 -14.949 54.554 1.00 83.50 498 LEU A N 1
ATOM 3942 C CA . LEU A 1 498 ? -41.704 -15.254 54.699 1.00 83.50 498 LEU A CA 1
ATOM 3943 C C . LEU A 1 498 ? -41.938 -16.082 55.967 1.00 83.50 498 LEU A C 1
ATOM 3945 O O . LEU A 1 498 ? -42.689 -15.630 56.826 1.00 83.50 498 LEU A O 1
ATOM 3949 N N . ASP A 1 499 ? -41.186 -17.167 56.175 1.00 81.94 499 ASP A N 1
ATOM 3950 C CA . ASP A 1 499 ? -41.230 -17.974 57.406 1.00 81.94 499 ASP A CA 1
ATOM 3951 C C . ASP A 1 499 ? -41.020 -17.105 58.661 1.00 81.94 499 ASP A C 1
ATOM 3953 O O . ASP A 1 499 ? -41.763 -17.195 59.639 1.00 81.94 499 ASP A O 1
ATOM 3957 N N . ALA A 1 500 ? -40.026 -16.206 58.638 1.00 79.31 500 ALA A N 1
ATOM 3958 C CA . ALA A 1 500 ? -39.746 -15.295 59.748 1.00 79.31 500 ALA A CA 1
ATOM 3959 C C . ALA A 1 500 ? -40.816 -14.198 59.935 1.00 79.31 500 ALA A C 1
ATOM 3961 O O . ALA A 1 500 ? -40.957 -13.662 61.038 1.00 79.31 500 ALA A O 1
ATOM 3962 N N . PHE A 1 501 ? -41.563 -13.843 58.886 1.00 83.81 501 PHE A N 1
ATOM 3963 C CA . PHE A 1 501 ? -42.708 -12.935 58.973 1.00 83.81 501 PHE A CA 1
ATOM 3964 C C . PHE A 1 501 ? -43.936 -13.654 59.547 1.00 83.81 501 PHE A C 1
ATOM 3966 O O . PHE A 1 501 ? -44.573 -13.129 60.462 1.00 83.81 501 PHE A O 1
ATOM 3973 N N . GLU A 1 502 ? -44.218 -14.876 59.095 1.00 83.12 502 GLU A N 1
ATOM 3974 C CA . GLU A 1 502 ? -45.290 -15.719 59.629 1.00 83.12 502 GLU A CA 1
ATOM 3975 C C . GLU A 1 502 ? -45.055 -16.048 61.106 1.00 83.12 502 GLU A C 1
ATOM 3977 O O . GLU A 1 502 ? -45.941 -15.805 61.921 1.00 83.12 502 GLU A O 1
ATOM 3982 N N . GLN A 1 503 ? -43.840 -16.451 61.497 1.00 77.75 503 GLN A N 1
ATOM 3983 C CA . GLN A 1 503 ? -43.478 -16.664 62.908 1.00 77.75 503 GLN A CA 1
ATOM 3984 C C . GLN A 1 503 ? -43.654 -15.400 63.767 1.00 77.75 503 GLN A C 1
ATOM 3986 O O . GLN A 1 503 ? -44.060 -15.496 64.925 1.00 77.75 503 GLN A O 1
ATOM 3991 N N . ARG A 1 504 ? -43.396 -14.203 63.218 1.00 79.69 504 ARG A N 1
ATOM 3992 C CA . ARG A 1 504 ? -43.663 -12.930 63.915 1.00 79.69 504 ARG A CA 1
ATOM 3993 C C . ARG A 1 504 ? -45.155 -12.610 64.007 1.00 79.69 504 ARG A C 1
ATOM 3995 O O . ARG A 1 504 ? -45.576 -12.087 65.033 1.00 79.69 504 ARG A O 1
ATOM 4002 N N . SER A 1 505 ? -45.949 -12.933 62.986 1.00 80.75 505 SER A N 1
ATOM 4003 C CA . SER A 1 505 ? -47.414 -12.807 63.025 1.00 80.75 505 SER A CA 1
ATOM 4004 C C . SER A 1 505 ? -48.036 -13.780 64.033 1.00 80.75 505 SER A C 1
ATOM 4006 O O . SER A 1 505 ? -48.913 -13.393 64.802 1.00 80.75 505 SER A O 1
ATOM 4008 N N . GLU A 1 506 ? -47.545 -15.018 64.073 1.00 81.12 506 GLU A N 1
ATOM 4009 C CA . GLU A 1 506 ? -47.940 -16.063 65.020 1.00 81.12 506 GLU A CA 1
ATOM 4010 C C . GLU A 1 506 ? -47.616 -15.644 66.462 1.00 81.12 506 GLU A C 1
ATOM 4012 O O . GLU A 1 506 ? -48.497 -15.635 67.320 1.00 81.12 506 GLU A O 1
ATOM 4017 N N . ALA A 1 507 ? -46.384 -15.188 66.715 1.00 76.56 507 ALA A N 1
ATOM 4018 C CA . ALA A 1 507 ? -45.981 -14.653 68.015 1.00 76.56 507 ALA A CA 1
ATOM 4019 C C . ALA A 1 507 ? -46.756 -13.378 68.401 1.00 76.56 507 ALA A C 1
ATOM 4021 O O . ALA A 1 507 ? -47.084 -13.201 69.572 1.00 76.56 507 ALA A O 1
ATOM 4022 N N . GLY A 1 508 ? -47.085 -12.514 67.433 1.00 83.75 508 GLY A N 1
ATOM 4023 C CA . GLY A 1 508 ? -47.939 -11.341 67.635 1.00 83.75 508 GLY A CA 1
ATOM 4024 C C . GLY A 1 508 ? -49.334 -11.732 68.122 1.00 83.75 508 GLY A C 1
ATOM 4025 O O . GLY A 1 508 ? -49.734 -11.309 69.203 1.00 83.75 508 GLY A O 1
ATOM 4026 N N . ARG A 1 509 ? -50.016 -12.629 67.396 1.00 80.81 509 ARG A N 1
ATOM 4027 C CA . ARG A 1 509 ? -51.330 -13.177 67.782 1.00 80.81 509 ARG A CA 1
ATOM 4028 C C . ARG A 1 509 ? -51.297 -13.863 69.153 1.00 80.81 509 ARG A C 1
ATOM 4030 O O . ARG A 1 509 ? -52.212 -13.682 69.947 1.00 80.81 509 ARG A O 1
ATOM 4037 N N . GLN A 1 510 ? -50.230 -14.600 69.472 1.00 80.12 510 GLN A N 1
ATOM 4038 C CA . GLN A 1 510 ? -50.063 -15.223 70.793 1.00 80.12 510 GLN A CA 1
ATOM 4039 C C . GLN A 1 510 ? -49.816 -14.208 71.921 1.00 80.12 510 GLN A C 1
ATOM 4041 O O . GLN A 1 510 ? -50.205 -14.462 73.060 1.00 80.12 510 GLN A O 1
ATOM 4046 N N . LEU A 1 511 ? -49.164 -13.073 71.645 1.00 79.50 511 LEU A N 1
ATOM 4047 C CA . LEU A 1 511 ? -49.001 -11.984 72.615 1.00 79.50 511 LEU A CA 1
ATOM 4048 C C . LEU A 1 511 ? -50.304 -11.203 72.813 1.00 79.50 511 LEU A C 1
ATOM 4050 O O . LEU A 1 511 ? -50.612 -10.845 73.945 1.00 79.50 511 LEU A O 1
ATOM 4054 N N . GLU A 1 512 ? -51.076 -10.998 71.748 1.00 82.38 512 GLU A N 1
ATOM 4055 C CA . GLU A 1 512 ? -52.389 -10.346 71.764 1.00 82.38 512 GLU A CA 1
ATOM 4056 C C . GLU A 1 512 ? -53.401 -11.170 72.578 1.00 82.38 512 GLU A C 1
ATOM 4058 O O . GLU A 1 512 ? -53.904 -10.685 73.588 1.00 82.38 512 GLU A O 1
ATOM 4063 N N . GLN A 1 513 ? -53.543 -12.469 72.285 1.00 80.31 513 GLN A N 1
ATOM 4064 C CA . GLN A 1 513 ? -54.353 -13.408 73.084 1.00 80.31 513 GLN A CA 1
ATOM 4065 C C . GLN A 1 513 ? -53.922 -13.475 74.560 1.00 80.31 513 GLN A C 1
ATOM 4067 O O . GLN A 1 513 ? -54.748 -13.653 75.456 1.00 80.31 513 GLN A O 1
ATOM 4072 N N . ARG A 1 514 ? -52.619 -13.336 74.848 1.00 79.69 514 ARG A N 1
ATOM 4073 C CA . ARG A 1 514 ? -52.111 -13.269 76.230 1.00 79.69 514 ARG A CA 1
ATOM 4074 C C . ARG A 1 514 ? -52.399 -11.927 76.899 1.00 79.69 514 ARG A C 1
ATOM 4076 O O . ARG A 1 514 ? -52.577 -11.914 78.113 1.00 79.69 514 ARG A O 1
ATOM 4083 N N . ALA A 1 515 ? -52.447 -10.827 76.152 1.00 79.81 515 ALA A N 1
ATOM 4084 C CA . ALA A 1 515 ? -52.859 -9.529 76.672 1.00 79.81 515 ALA A CA 1
ATOM 4085 C C . ALA A 1 515 ? -54.355 -9.544 77.020 1.00 79.81 515 ALA A C 1
ATOM 4087 O O . ALA A 1 515 ? -54.698 -9.227 78.156 1.00 79.81 515 ALA A O 1
ATOM 4088 N N . GLU A 1 516 ? -55.208 -10.030 76.112 1.00 81.25 516 GLU A N 1
ATOM 4089 C CA . GLU A 1 516 ? -56.647 -10.237 76.345 1.00 81.25 516 GLU A CA 1
ATOM 4090 C C . GLU A 1 516 ? -56.900 -11.131 77.571 1.00 81.25 516 GLU A C 1
ATOM 4092 O O . GLU A 1 516 ? -57.670 -10.768 78.460 1.00 81.25 516 GLU A O 1
ATOM 4097 N N . ALA A 1 517 ? -56.194 -12.262 77.685 1.00 79.62 517 ALA A N 1
ATOM 4098 C CA . ALA A 1 517 ? -56.297 -13.144 78.850 1.00 79.62 517 ALA A CA 1
ATOM 4099 C C . ALA A 1 517 ? -55.837 -12.469 80.158 1.00 79.62 517 ALA A C 1
ATOM 4101 O O . ALA A 1 517 ? -56.424 -12.703 81.213 1.00 79.62 517 ALA A O 1
ATOM 4102 N N . VAL A 1 518 ? -54.812 -11.609 80.113 1.00 81.69 518 VAL A N 1
ATOM 4103 C CA . VAL A 1 518 ? -54.359 -10.832 81.280 1.00 81.69 518 VAL A CA 1
ATOM 4104 C C . VAL A 1 518 ? -55.350 -9.723 81.647 1.00 81.69 518 VAL A C 1
ATOM 4106 O O . VAL A 1 518 ? -55.515 -9.447 82.834 1.00 81.69 518 VAL A O 1
ATOM 4109 N N . GLU A 1 519 ? -56.036 -9.100 80.687 1.00 79.44 519 GLU A N 1
ATOM 4110 C CA . GLU A 1 519 ? -57.118 -8.151 80.981 1.00 79.44 519 GLU A CA 1
ATOM 4111 C C . GLU A 1 519 ? -58.358 -8.849 81.547 1.00 79.44 519 GLU A C 1
ATOM 4113 O O . GLU A 1 519 ? -58.908 -8.380 82.543 1.00 79.44 519 GLU A O 1
ATOM 4118 N N . HIS A 1 520 ? -58.731 -10.017 81.018 1.00 80.69 520 HIS A N 1
ATOM 4119 C CA . HIS A 1 520 ? -59.807 -10.839 81.573 1.00 80.69 520 HIS A CA 1
ATOM 4120 C C . HIS A 1 520 ? -59.520 -11.254 83.027 1.00 80.69 520 HIS A C 1
ATOM 4122 O O . HIS A 1 520 ? -60.351 -11.004 83.900 1.00 80.69 520 HIS A O 1
ATOM 4128 N N . LEU A 1 521 ? -58.320 -11.778 83.313 1.00 79.69 521 LEU A N 1
ATOM 4129 C CA . LEU A 1 521 ? -57.891 -12.143 84.672 1.00 79.69 521 LEU A CA 1
ATOM 4130 C C . LEU A 1 521 ? -57.805 -10.932 85.621 1.00 79.69 521 LEU A C 1
ATOM 4132 O O . LEU A 1 521 ? -58.033 -11.073 86.820 1.00 79.69 521 LEU A O 1
ATOM 4136 N N . ARG A 1 522 ? -57.496 -9.729 85.111 1.00 81.56 522 ARG A N 1
ATOM 4137 C CA . ARG A 1 522 ? -57.579 -8.478 85.892 1.00 81.56 522 ARG A CA 1
ATOM 4138 C C . ARG A 1 522 ? -59.025 -8.088 86.199 1.00 81.56 522 ARG A C 1
ATOM 4140 O O . ARG A 1 522 ? -59.273 -7.582 87.289 1.00 81.56 522 ARG A O 1
ATOM 4147 N N . GLY A 1 523 ? -59.953 -8.335 85.275 1.00 81.75 523 GLY A N 1
ATOM 4148 C CA . GLY A 1 523 ? -61.391 -8.186 85.500 1.00 81.75 523 GLY A CA 1
ATOM 4149 C C . GLY A 1 523 ? -61.888 -9.116 86.606 1.00 81.75 523 GLY A C 1
ATOM 4150 O O . GLY A 1 523 ? -62.430 -8.638 87.598 1.00 81.75 523 GLY A O 1
ATOM 4151 N N . GLU A 1 524 ? -61.599 -10.418 86.501 1.00 81.75 524 GLU A N 1
ATOM 4152 C CA . GLU A 1 524 ? -61.958 -11.406 87.533 1.00 81.75 524 GLU A CA 1
ATOM 4153 C C . GLU A 1 524 ? -61.342 -11.078 88.905 1.00 81.75 524 GLU A C 1
ATOM 4155 O O . GLU A 1 524 ? -61.991 -11.257 89.936 1.00 81.75 524 GLU A O 1
ATOM 4160 N N . LEU A 1 525 ? -60.103 -10.569 88.941 1.00 75.38 525 LEU A N 1
ATOM 4161 C CA . LEU A 1 525 ? -59.471 -10.091 90.175 1.00 75.38 525 LEU A CA 1
ATOM 4162 C C . LEU A 1 525 ? -60.185 -8.865 90.757 1.00 75.38 525 LEU A C 1
ATOM 4164 O O . LEU A 1 525 ? -60.421 -8.835 91.960 1.00 75.38 525 LEU A O 1
ATOM 4168 N N . ALA A 1 526 ? -60.568 -7.887 89.933 1.00 79.75 526 ALA A N 1
ATOM 4169 C CA . ALA A 1 526 ? -61.293 -6.703 90.393 1.00 79.75 526 ALA A CA 1
ATOM 4170 C C . ALA A 1 526 ? -62.706 -7.043 90.909 1.00 79.75 526 ALA A C 1
ATOM 4172 O O . ALA A 1 526 ? -63.145 -6.476 91.911 1.00 79.75 526 ALA A O 1
ATOM 4173 N N . GLU A 1 527 ? -63.396 -7.997 90.276 1.00 78.81 527 GLU A N 1
ATOM 4174 C CA . GLU A 1 527 ? -64.665 -8.544 90.775 1.00 78.81 527 GLU A CA 1
ATOM 4175 C C . GLU A 1 527 ? -64.473 -9.275 92.112 1.00 78.81 527 GLU A C 1
ATOM 4177 O O . GLU A 1 527 ? -65.236 -9.051 93.052 1.00 78.81 527 GLU A O 1
ATOM 4182 N N . ARG A 1 528 ? -63.414 -10.086 92.247 1.00 77.00 528 ARG A N 1
ATOM 4183 C CA . ARG A 1 528 ? -63.083 -10.792 93.497 1.00 77.00 528 ARG A CA 1
ATOM 4184 C C . ARG A 1 528 ? -62.670 -9.852 94.626 1.00 77.00 528 ARG A C 1
ATOM 4186 O O . ARG A 1 528 ? -63.070 -10.085 95.762 1.00 77.00 528 ARG A O 1
ATOM 4193 N N . ASP A 1 529 ? -61.928 -8.784 94.344 1.00 82.31 529 ASP A N 1
ATOM 4194 C CA . ASP A 1 529 ? -61.602 -7.754 95.337 1.00 82.31 529 ASP A CA 1
ATOM 4195 C C . ASP A 1 529 ? -62.862 -6.989 95.786 1.00 82.31 529 ASP A C 1
ATOM 4197 O O . ASP A 1 529 ? -63.004 -6.682 96.973 1.00 82.31 529 ASP A O 1
ATOM 4201 N N . ALA A 1 530 ? -63.818 -6.743 94.881 1.00 78.25 530 ALA A N 1
ATOM 4202 C CA . ALA A 1 530 ? -65.117 -6.162 95.228 1.00 78.25 530 ALA A CA 1
ATOM 4203 C C . ALA A 1 530 ? -65.973 -7.112 96.092 1.00 78.25 530 ALA A C 1
ATOM 4205 O O . ALA A 1 530 ? -66.510 -6.678 97.113 1.00 78.25 530 ALA A O 1
ATOM 4206 N N . GLU A 1 531 ? -66.034 -8.402 95.742 1.00 78.50 531 GLU A N 1
ATOM 4207 C CA . GLU A 1 531 ? -66.700 -9.463 96.518 1.00 78.50 531 GLU A CA 1
ATOM 4208 C C . GLU A 1 531 ? -66.078 -9.599 97.924 1.00 78.50 531 GLU A C 1
ATOM 4210 O O . GLU A 1 531 ? -66.786 -9.651 98.931 1.00 78.50 531 GLU A O 1
ATOM 4215 N N . ILE A 1 532 ? -64.744 -9.556 98.025 1.00 78.81 532 ILE A N 1
ATOM 4216 C CA . ILE A 1 532 ? -64.007 -9.559 99.298 1.00 78.81 532 ILE A CA 1
ATOM 4217 C C . ILE A 1 532 ? -64.333 -8.317 100.140 1.00 78.81 532 ILE A C 1
ATOM 4219 O O . ILE A 1 532 ? -64.504 -8.432 101.356 1.00 78.81 532 ILE A O 1
ATOM 4223 N N . GLU A 1 533 ? -64.432 -7.136 99.533 1.00 81.62 533 GLU A N 1
ATOM 4224 C CA . GLU A 1 533 ? -64.813 -5.904 100.233 1.00 81.62 533 GLU A CA 1
ATOM 4225 C C . GLU A 1 533 ? -66.283 -5.893 100.682 1.00 81.62 533 GLU A C 1
ATOM 4227 O O . GLU A 1 533 ? -66.590 -5.382 101.763 1.00 81.62 533 GLU A O 1
ATOM 4232 N N . GLU A 1 534 ? -67.195 -6.498 99.921 1.00 79.94 534 GLU A N 1
ATOM 4233 C CA . GLU A 1 534 ? -68.583 -6.703 100.348 1.00 79.94 534 GLU A CA 1
ATOM 4234 C C . GLU A 1 534 ? -68.666 -7.680 101.532 1.00 79.94 534 GLU A C 1
ATOM 4236 O O . GLU A 1 534 ? -69.255 -7.347 102.565 1.00 79.94 534 GLU A O 1
ATOM 4241 N N . VAL A 1 535 ? -67.973 -8.822 101.460 1.00 77.19 535 VAL A N 1
ATOM 4242 C CA . VAL A 1 535 ? -67.870 -9.787 102.570 1.00 77.19 535 VAL A CA 1
ATOM 4243 C C . VAL A 1 535 ? -67.226 -9.155 103.811 1.00 77.19 535 VAL A C 1
ATOM 4245 O O . VAL A 1 535 ? -67.677 -9.406 104.931 1.00 77.19 535 VAL A O 1
ATOM 4248 N N . ARG A 1 536 ? -66.221 -8.280 103.654 1.00 81.38 536 ARG A N 1
ATOM 4249 C CA . ARG A 1 536 ? -65.631 -7.509 104.767 1.00 81.38 536 ARG A CA 1
ATOM 4250 C C . ARG A 1 536 ? -66.639 -6.552 105.405 1.00 81.38 536 ARG A C 1
ATOM 4252 O O . ARG A 1 536 ? -66.684 -6.478 106.634 1.00 81.38 536 ARG A O 1
ATOM 4259 N N . ARG A 1 537 ? -67.467 -5.860 104.613 1.00 77.25 537 ARG A N 1
ATOM 4260 C CA . ARG A 1 537 ? -68.538 -4.979 105.126 1.00 77.25 537 ARG A CA 1
ATOM 4261 C C . ARG A 1 537 ? -69.625 -5.772 105.846 1.00 77.25 537 ARG A C 1
ATOM 4263 O O . ARG A 1 537 ? -69.996 -5.388 106.952 1.00 77.25 537 ARG A O 1
ATOM 4270 N N . ALA A 1 538 ? -70.066 -6.899 105.288 1.00 73.44 538 ALA A N 1
ATOM 4271 C CA . ALA A 1 538 ? -71.026 -7.795 105.935 1.00 73.44 538 ALA A CA 1
ATOM 4272 C C . ALA A 1 538 ? -70.479 -8.359 107.262 1.00 73.44 538 ALA A C 1
ATOM 4274 O O . ALA A 1 538 ? -71.160 -8.327 108.286 1.00 73.44 538 ALA A O 1
ATOM 4275 N N . ALA A 1 539 ? -69.213 -8.790 107.286 1.00 70.62 539 ALA A N 1
ATOM 4276 C CA . ALA A 1 539 ? -68.553 -9.261 108.503 1.00 70.62 539 ALA A CA 1
ATOM 4277 C C . ALA A 1 539 ? -68.367 -8.150 109.555 1.00 70.62 539 ALA A C 1
ATOM 4279 O O . ALA A 1 539 ? -68.454 -8.426 110.752 1.00 70.62 539 ALA A O 1
ATOM 4280 N N . ALA A 1 540 ? -68.128 -6.901 109.143 1.00 74.88 540 ALA A N 1
ATOM 4281 C CA . ALA A 1 540 ? -68.078 -5.754 110.051 1.00 74.88 540 ALA A CA 1
ATOM 4282 C C . ALA A 1 540 ? -69.467 -5.408 110.618 1.00 74.88 540 ALA A C 1
ATOM 4284 O O . ALA A 1 540 ? -69.590 -5.179 111.821 1.00 74.88 540 ALA A O 1
ATOM 4285 N N . ALA A 1 541 ? -70.513 -5.442 109.785 1.00 73.56 541 ALA A N 1
ATOM 4286 C CA . ALA A 1 541 ? -71.895 -5.221 110.206 1.00 73.56 541 ALA A CA 1
ATOM 4287 C C . ALA A 1 541 ? -72.357 -6.278 111.224 1.00 73.56 541 ALA A C 1
ATOM 4289 O O . ALA A 1 541 ? -72.814 -5.916 112.306 1.00 73.56 541 ALA A O 1
ATOM 4290 N N . HIS A 1 542 ? -72.139 -7.569 110.945 1.00 69.00 542 HIS A N 1
ATOM 4291 C CA . HIS A 1 542 ? -72.461 -8.640 111.895 1.00 69.00 542 HIS A CA 1
ATOM 4292 C C . HIS A 1 542 ? -71.623 -8.579 113.181 1.00 69.00 542 HIS A C 1
ATOM 4294 O O . HIS A 1 542 ? -72.118 -8.940 114.245 1.00 69.00 542 HIS A O 1
ATOM 4300 N N . ARG A 1 543 ? -70.374 -8.087 113.145 1.00 75.38 543 ARG A N 1
ATOM 4301 C CA . ARG A 1 543 ? -69.609 -7.842 114.383 1.00 75.38 543 ARG A CA 1
ATOM 4302 C C . ARG A 1 543 ? -70.274 -6.768 115.238 1.00 75.38 543 ARG A C 1
ATOM 4304 O O . ARG A 1 543 ? -70.570 -7.054 116.395 1.00 75.38 543 ARG A O 1
ATOM 4311 N N . ALA A 1 544 ? -70.595 -5.611 114.659 1.00 72.69 544 ALA A N 1
ATOM 4312 C CA . ALA A 1 544 ? -71.304 -4.537 115.358 1.00 72.69 544 ALA A CA 1
ATOM 4313 C C . ALA A 1 544 ? -72.684 -4.988 115.883 1.00 72.69 544 ALA A C 1
ATOM 4315 O O . ALA A 1 544 ? -73.074 -4.626 116.990 1.00 72.69 544 ALA A O 1
ATOM 4316 N N . GLU A 1 545 ? -73.395 -5.834 115.133 1.00 76.81 545 GLU A N 1
ATOM 4317 C CA . GLU A 1 545 ? -74.637 -6.485 115.567 1.00 76.81 545 GLU A CA 1
ATOM 4318 C C . GLU A 1 545 ? -74.410 -7.410 116.776 1.00 76.81 545 GLU A C 1
ATOM 4320 O O . GLU A 1 545 ? -75.124 -7.299 117.770 1.00 76.81 545 GLU A O 1
ATOM 4325 N N . THR A 1 546 ? -73.379 -8.266 116.763 1.00 72.88 546 THR A N 1
ATOM 4326 C CA . THR A 1 546 ? -73.056 -9.123 117.922 1.00 72.88 546 THR A CA 1
ATOM 4327 C C . THR A 1 546 ? -72.534 -8.351 119.135 1.00 72.88 546 THR A C 1
ATOM 4329 O O . THR A 1 546 ? -72.766 -8.776 120.264 1.00 72.88 546 THR A O 1
ATOM 4332 N N . GLU A 1 547 ? -71.851 -7.223 118.940 1.00 76.94 547 GLU A N 1
ATOM 4333 C CA . GLU A 1 547 ? -71.413 -6.333 120.024 1.00 76.94 547 GLU A CA 1
ATOM 4334 C C . GLU A 1 547 ? -72.607 -5.594 120.639 1.00 76.94 547 GLU A C 1
ATOM 4336 O O . GLU A 1 547 ? -72.738 -5.555 121.863 1.00 76.94 547 GLU A O 1
ATOM 4341 N N . ARG A 1 548 ? -73.542 -5.122 119.807 1.00 78.25 548 ARG A N 1
ATOM 4342 C CA . ARG A 1 548 ? -74.817 -4.557 120.258 1.00 78.25 548 ARG A CA 1
ATOM 4343 C C . ARG A 1 548 ? -75.657 -5.580 121.028 1.00 78.25 548 ARG A C 1
ATOM 4345 O O . ARG A 1 548 ? -76.097 -5.277 122.131 1.00 78.25 548 ARG A O 1
ATOM 4352 N N . LEU A 1 549 ? -75.847 -6.786 120.490 1.00 73.75 549 LEU A N 1
ATOM 4353 C CA . LEU A 1 549 ? -76.605 -7.851 121.161 1.00 73.75 549 LEU A CA 1
ATOM 4354 C C . LEU A 1 549 ? -75.946 -8.283 122.480 1.00 73.75 549 LEU A C 1
ATOM 4356 O O . LEU A 1 549 ? -76.649 -8.621 123.427 1.00 73.75 549 LEU A O 1
ATOM 4360 N N . ARG A 1 550 ? -74.610 -8.236 122.582 1.00 72.56 550 ARG A N 1
ATOM 4361 C CA . ARG A 1 550 ? -73.904 -8.435 123.859 1.00 72.56 550 ARG A CA 1
ATOM 4362 C C . ARG A 1 550 ? -74.219 -7.331 124.862 1.00 72.56 550 ARG A C 1
ATOM 4364 O O . ARG A 1 550 ? -74.546 -7.670 125.990 1.00 72.56 550 ARG A O 1
ATOM 4371 N N . ALA A 1 551 ? -74.182 -6.061 124.459 1.00 72.19 551 ALA A N 1
ATOM 4372 C CA . ALA A 1 551 ? -74.532 -4.946 125.341 1.00 72.19 551 ALA A CA 1
ATOM 4373 C C . ALA A 1 551 ? -76.003 -5.011 125.804 1.00 72.19 551 ALA A C 1
ATOM 4375 O O . ALA A 1 551 ? -76.279 -4.861 126.990 1.00 72.19 551 ALA A O 1
ATOM 4376 N N . GLU A 1 552 ? -76.938 -5.323 124.898 1.00 74.31 552 GLU A N 1
ATOM 4377 C CA . GLU A 1 552 ? -78.359 -5.526 125.229 1.00 74.31 552 GLU A CA 1
ATOM 4378 C C . GLU A 1 552 ? -78.566 -6.733 126.171 1.00 74.31 552 GLU A C 1
ATOM 4380 O O . GLU A 1 552 ? -79.405 -6.679 127.072 1.00 74.31 552 GLU A O 1
ATOM 4385 N N . HIS A 1 553 ? -77.775 -7.806 126.031 1.00 68.81 553 HIS A N 1
ATOM 4386 C CA . HIS A 1 553 ? -77.767 -8.927 126.978 1.00 68.81 553 HIS A CA 1
ATOM 4387 C C . HIS A 1 553 ? -77.118 -8.586 128.328 1.00 68.81 553 HIS A C 1
ATOM 4389 O O . HIS A 1 553 ? -77.583 -9.076 129.355 1.00 68.81 553 HIS A O 1
ATOM 4395 N N . GLU A 1 554 ? -76.061 -7.777 128.352 1.00 78.69 554 GLU A N 1
ATOM 4396 C CA . GLU A 1 554 ? -75.344 -7.393 129.573 1.00 78.69 554 GLU A CA 1
ATOM 4397 C C . GLU A 1 554 ? -76.200 -6.448 130.431 1.00 78.69 554 GLU A C 1
ATOM 4399 O O . GLU A 1 554 ? -76.402 -6.722 131.613 1.00 78.69 554 GLU A O 1
ATOM 4404 N N . GLU A 1 555 ? -76.850 -5.456 129.813 1.00 72.62 555 GLU A N 1
ATOM 4405 C CA . GLU A 1 555 ? -77.855 -4.588 130.450 1.00 72.62 555 GLU A CA 1
ATOM 4406 C C . GLU A 1 555 ? -79.099 -5.378 130.915 1.00 72.62 555 GLU A C 1
ATOM 4408 O O . GLU A 1 555 ? -79.718 -5.045 131.929 1.00 72.62 555 GLU A O 1
ATOM 4413 N N . ALA A 1 556 ? -79.488 -6.448 130.210 1.00 69.88 556 ALA A N 1
ATOM 4414 C CA . ALA A 1 556 ? -80.561 -7.338 130.659 1.00 69.88 556 ALA A CA 1
ATOM 4415 C C . ALA A 1 556 ? -80.141 -8.211 131.858 1.00 69.88 556 ALA A C 1
ATOM 4417 O O . ALA A 1 556 ? -80.954 -8.460 132.748 1.00 69.88 556 ALA A O 1
ATOM 4418 N N . VAL A 1 557 ? -78.882 -8.660 131.916 1.00 73.94 557 VAL A N 1
ATOM 4419 C CA . VAL A 1 557 ? -78.324 -9.399 133.063 1.00 73.94 557 VAL A CA 1
ATOM 4420 C C . VAL A 1 557 ? -78.138 -8.487 134.277 1.00 73.94 557 VAL A C 1
ATOM 4422 O O . VAL A 1 557 ? -78.368 -8.936 135.397 1.00 73.94 557 VAL A O 1
ATOM 4425 N N . GLU A 1 558 ? -77.764 -7.224 134.078 1.00 76.69 558 GLU A N 1
ATOM 4426 C CA . GLU A 1 558 ? -77.693 -6.216 135.141 1.00 76.69 558 GLU A CA 1
ATOM 4427 C C . GLU A 1 558 ? -79.087 -5.939 135.721 1.00 76.69 558 GLU A C 1
ATOM 4429 O O . GLU A 1 558 ? -79.306 -6.180 136.907 1.00 76.69 558 GLU A O 1
ATOM 4434 N N . ARG A 1 559 ? -80.081 -5.640 134.871 1.00 72.31 559 ARG A N 1
ATOM 4435 C CA . ARG A 1 559 ? -81.484 -5.491 135.301 1.00 72.31 559 ARG A CA 1
ATOM 4436 C C . ARG A 1 559 ? -82.027 -6.717 136.041 1.00 72.31 559 ARG A C 1
ATOM 4438 O O . ARG A 1 559 ? -82.726 -6.555 137.034 1.00 72.31 559 ARG A O 1
ATOM 4445 N N . LEU A 1 560 ? -81.686 -7.937 135.610 1.00 71.31 560 LEU A N 1
ATOM 4446 C CA . LEU A 1 560 ? -82.079 -9.175 136.302 1.00 71.31 560 LEU A CA 1
ATOM 4447 C C . LEU A 1 560 ? -81.341 -9.406 137.634 1.00 71.31 560 LEU A C 1
ATOM 4449 O O . LEU A 1 560 ? -81.872 -10.110 138.493 1.00 71.31 560 LEU A O 1
ATOM 4453 N N . ARG A 1 561 ? -80.144 -8.835 137.828 1.00 74.25 561 ARG A N 1
ATOM 4454 C CA . ARG A 1 561 ? -79.442 -8.836 139.125 1.00 74.25 561 ARG A CA 1
ATOM 4455 C C . ARG A 1 561 ? -80.074 -7.849 140.094 1.00 74.25 561 ARG A C 1
ATOM 4457 O O . ARG A 1 561 ? -80.294 -8.229 141.240 1.00 74.25 561 ARG A O 1
ATOM 4464 N N . ASP A 1 562 ? -80.423 -6.653 139.635 1.00 74.31 562 ASP A N 1
ATOM 4465 C CA . ASP A 1 562 ? -81.125 -5.657 140.453 1.00 74.31 562 ASP A CA 1
ATOM 4466 C C . ASP A 1 562 ? -82.507 -6.188 140.872 1.00 74.31 562 ASP A C 1
ATOM 4468 O O . ASP A 1 562 ? -82.831 -6.235 142.056 1.00 74.31 562 ASP A O 1
ATOM 4472 N N . GLU A 1 563 ? -83.264 -6.756 139.925 1.00 70.88 563 GLU A N 1
ATOM 4473 C CA . GLU A 1 563 ? -84.535 -7.450 140.183 1.00 70.88 563 GLU A CA 1
ATOM 4474 C C . GLU A 1 563 ? -84.417 -8.668 141.124 1.00 70.88 563 GLU A C 1
ATOM 4476 O O . GLU A 1 563 ? -85.420 -9.098 141.707 1.00 70.88 563 GLU A O 1
ATOM 4481 N N . LEU A 1 564 ? -83.233 -9.274 141.253 1.00 67.44 564 LEU A N 1
ATOM 4482 C CA . LEU A 1 564 ? -82.960 -10.316 142.246 1.00 67.44 564 LEU A CA 1
ATOM 4483 C C . LEU A 1 564 ? -82.584 -9.706 143.598 1.00 67.44 564 LEU A C 1
ATOM 4485 O O . LEU A 1 564 ? -83.115 -10.151 144.611 1.00 67.44 564 LEU A O 1
ATOM 4489 N N . SER A 1 565 ? -81.751 -8.664 143.618 1.00 72.44 565 SER A N 1
ATOM 4490 C CA . SER A 1 565 ? -81.357 -7.941 144.832 1.00 72.44 565 SER A CA 1
ATOM 4491 C C . SER A 1 565 ? -82.565 -7.333 145.551 1.00 72.44 565 SER A C 1
ATOM 4493 O O . SER A 1 565 ? -82.724 -7.543 146.754 1.00 72.44 565 SER A O 1
ATOM 4495 N N . ASP A 1 566 ? -83.479 -6.697 144.814 1.00 73.38 566 ASP A N 1
ATOM 4496 C CA . ASP A 1 566 ? -84.728 -6.151 145.358 1.00 73.38 566 ASP A CA 1
ATOM 4497 C C . ASP A 1 566 ? -85.650 -7.253 145.902 1.00 73.38 566 ASP A C 1
ATOM 4499 O O . ASP A 1 566 ? -86.273 -7.092 146.956 1.00 73.38 566 ASP A O 1
ATOM 4503 N N . ARG A 1 567 ? -85.715 -8.415 145.234 1.00 70.12 567 ARG A N 1
ATOM 4504 C CA . ARG A 1 567 ? -86.480 -9.573 145.731 1.00 70.12 567 ARG A CA 1
ATOM 4505 C C . ARG A 1 567 ? -85.839 -10.204 146.964 1.00 70.12 567 ARG A C 1
ATOM 4507 O O . ARG A 1 567 ? -86.568 -10.610 147.866 1.00 70.12 567 ARG A O 1
ATOM 4514 N N . GLU A 1 568 ? -84.514 -10.270 147.045 1.00 69.44 568 GLU A N 1
ATOM 4515 C CA . GLU A 1 568 ? -83.799 -10.739 148.236 1.00 69.44 568 GLU A CA 1
ATOM 4516 C C . GLU A 1 568 ? -83.979 -9.768 149.411 1.00 69.44 568 GLU A C 1
ATOM 4518 O O . GLU A 1 568 ? -84.293 -10.212 150.517 1.00 69.44 568 GLU A O 1
ATOM 4523 N N . ALA A 1 569 ? -83.905 -8.455 149.177 1.00 66.31 569 ALA A N 1
ATOM 4524 C CA . ALA A 1 569 ? -84.201 -7.431 150.179 1.00 66.31 569 ALA A CA 1
ATOM 4525 C C . ALA A 1 569 ? -85.657 -7.518 150.680 1.00 66.31 569 ALA A C 1
ATOM 4527 O O . ALA A 1 569 ? -85.895 -7.517 151.891 1.00 66.31 569 ALA A O 1
ATOM 4528 N N . ALA A 1 570 ? -86.628 -7.686 149.775 1.00 65.88 570 ALA A N 1
ATOM 4529 C CA . ALA A 1 570 ? -88.034 -7.888 150.129 1.00 65.88 570 ALA A CA 1
ATOM 4530 C C . ALA A 1 570 ? -88.268 -9.196 150.911 1.00 65.88 570 ALA A C 1
ATOM 4532 O O . ALA A 1 570 ? -89.038 -9.215 151.874 1.00 65.88 570 ALA A O 1
ATOM 4533 N N . LEU A 1 571 ? -87.574 -10.284 150.553 1.00 65.12 571 LEU A N 1
ATOM 4534 C CA . LEU A 1 571 ? -87.617 -11.553 151.288 1.00 65.12 571 LEU A CA 1
ATOM 4535 C C . LEU A 1 571 ? -86.980 -11.446 152.680 1.00 65.12 571 LEU A C 1
ATOM 4537 O O . LEU A 1 571 ? -87.477 -12.074 153.615 1.00 65.12 571 LEU A O 1
ATOM 4541 N N . VAL A 1 572 ? -85.919 -10.650 152.849 1.00 71.00 572 VAL A N 1
ATOM 4542 C CA . VAL A 1 572 ? -85.345 -10.341 154.169 1.00 71.00 572 VAL A CA 1
ATOM 4543 C C . VAL A 1 572 ? -86.343 -9.536 155.006 1.00 71.00 572 VAL A C 1
ATOM 4545 O O . VAL A 1 572 ? -86.633 -9.947 156.130 1.00 71.00 572 VAL A O 1
ATOM 4548 N N . ALA A 1 573 ? -86.938 -8.475 154.449 1.00 65.25 573 ALA A N 1
ATOM 4549 C CA . ALA A 1 573 ? -87.928 -7.639 155.134 1.00 65.25 573 ALA A CA 1
ATOM 4550 C C . ALA A 1 573 ? -89.151 -8.447 155.615 1.00 65.25 573 ALA A C 1
ATOM 4552 O O . ALA A 1 573 ? -89.466 -8.449 156.809 1.00 65.25 573 ALA A O 1
ATOM 4553 N N . ALA A 1 574 ? -89.764 -9.234 154.724 1.00 62.38 574 ALA A N 1
ATOM 4554 C CA . ALA A 1 574 ? -90.890 -10.109 155.061 1.00 62.38 574 ALA A CA 1
ATOM 4555 C C . ALA A 1 574 ? -90.521 -11.185 156.105 1.00 62.38 574 ALA A C 1
ATOM 4557 O O . ALA A 1 574 ? -91.366 -11.632 156.885 1.00 62.38 574 ALA A O 1
ATOM 4558 N N . ARG A 1 575 ? -89.249 -11.606 156.156 1.00 67.62 575 ARG A N 1
ATOM 4559 C CA . ARG A 1 575 ? -88.749 -12.580 157.138 1.00 67.62 575 ARG A CA 1
ATOM 4560 C C . ARG A 1 575 ? -88.505 -11.958 158.516 1.00 67.62 575 ARG A C 1
ATOM 4562 O O . ARG A 1 575 ? -88.703 -12.663 159.506 1.00 67.62 575 ARG A O 1
ATOM 4569 N N . SER A 1 576 ? -88.151 -10.672 158.602 1.00 63.59 576 SER A N 1
ATOM 4570 C CA . SER A 1 576 ? -88.189 -9.912 159.864 1.00 63.59 576 SER A CA 1
ATOM 4571 C C . SER A 1 576 ? -89.621 -9.730 160.373 1.00 63.59 576 SER A C 1
ATOM 4573 O O . SER A 1 576 ? -89.897 -10.121 161.506 1.00 63.59 576 SER A O 1
ATOM 4575 N N . GLU A 1 577 ? -90.557 -9.268 159.536 1.00 65.75 577 GLU A N 1
ATOM 4576 C CA . GLU A 1 577 ? -91.966 -9.088 159.933 1.00 65.75 577 GLU A CA 1
ATOM 4577 C C . GLU A 1 577 ? -92.590 -10.404 160.433 1.00 65.75 577 GLU A C 1
ATOM 4579 O O . GLU A 1 577 ? -93.216 -10.450 161.494 1.00 65.75 577 GLU A O 1
ATOM 4584 N N . ALA A 1 578 ? -92.344 -11.517 159.732 1.00 62.44 578 ALA A N 1
ATOM 4585 C CA . ALA A 1 578 ? -92.793 -12.843 160.158 1.00 62.44 578 ALA A CA 1
ATOM 4586 C C . ALA A 1 578 ? -92.122 -13.341 161.458 1.00 62.44 578 ALA A C 1
ATOM 4588 O O . ALA A 1 578 ? -92.678 -14.206 162.140 1.00 62.44 578 ALA A O 1
ATOM 4589 N N . SER A 1 579 ? -90.942 -12.824 161.817 1.00 62.75 579 SER A N 1
ATOM 4590 C CA . SER A 1 579 ? -90.258 -13.126 163.083 1.00 62.75 579 SER A CA 1
ATOM 4591 C C . SER A 1 579 ? -90.855 -12.333 164.251 1.00 62.75 579 SER A C 1
ATOM 4593 O O . SER A 1 579 ? -91.076 -12.881 165.336 1.00 62.75 579 SER A O 1
ATOM 4595 N N . GLU A 1 580 ? -91.185 -11.061 164.025 1.00 65.94 580 GLU A N 1
ATOM 4596 C CA . GLU A 1 580 ? -91.844 -10.201 165.014 1.00 65.94 580 GLU A CA 1
ATOM 4597 C C . GLU A 1 580 ? -93.279 -10.670 165.289 1.00 65.94 580 GLU A C 1
ATOM 4599 O O . GLU A 1 580 ? -93.638 -10.887 166.447 1.00 65.94 580 GLU A O 1
ATOM 4604 N N . GLN A 1 581 ? -94.060 -10.975 164.246 1.00 59.78 581 GLN A N 1
ATOM 4605 C CA . GLN A 1 581 ? -95.418 -11.523 164.384 1.00 59.78 581 GLN A CA 1
ATOM 4606 C C . GLN A 1 581 ? -95.447 -12.850 165.165 1.00 59.78 581 GLN A C 1
ATOM 4608 O O . GLN A 1 581 ? -96.342 -13.066 165.983 1.00 59.78 581 GLN A O 1
ATOM 4613 N N . ARG A 1 582 ? -94.449 -13.729 164.979 1.00 62.94 582 ARG A N 1
ATOM 4614 C CA . ARG A 1 582 ? -94.307 -14.963 165.779 1.00 62.94 582 ARG A CA 1
ATOM 4615 C C . ARG A 1 582 ? -93.967 -14.680 167.242 1.00 62.94 582 ARG A C 1
ATOM 4617 O O . ARG A 1 582 ? -94.463 -15.379 168.122 1.00 62.94 582 ARG A O 1
ATOM 4624 N N . SER A 1 583 ? -93.157 -13.657 167.503 1.00 62.53 583 SER A N 1
ATOM 4625 C CA . SER A 1 583 ? -92.769 -13.248 168.860 1.00 62.53 583 SER A CA 1
ATOM 4626 C C . SER A 1 583 ? -93.929 -12.593 169.623 1.00 62.53 583 SER A C 1
ATOM 4628 O O . SER A 1 583 ? -94.065 -12.783 170.831 1.00 62.53 583 SER A O 1
ATOM 4630 N N . GLU A 1 584 ? -94.796 -11.864 168.917 1.00 63.22 584 GLU A N 1
ATOM 4631 C CA . GLU A 1 584 ? -96.040 -11.300 169.454 1.00 63.22 584 GLU A CA 1
ATOM 4632 C C . GLU A 1 584 ? -97.073 -12.403 169.748 1.00 63.22 584 GLU A C 1
ATOM 4634 O O . GLU A 1 584 ? -97.631 -12.465 170.845 1.00 63.22 584 GLU A O 1
ATOM 4639 N N . ALA A 1 585 ? -97.260 -13.342 168.812 1.00 57.16 585 ALA A N 1
ATOM 4640 C CA . ALA A 1 585 ? -98.143 -14.495 168.992 1.00 57.16 585 ALA A CA 1
ATOM 4641 C C . ALA A 1 585 ? -97.699 -15.415 170.146 1.00 57.16 585 ALA A C 1
ATOM 4643 O O . ALA A 1 585 ? -98.550 -15.932 170.868 1.00 57.16 585 ALA A O 1
ATOM 4644 N N . GLY A 1 586 ? -96.387 -15.587 170.358 1.00 66.50 586 GLY A N 1
ATOM 4645 C CA . GLY A 1 586 ? -95.841 -16.339 171.493 1.00 66.50 586 GLY A CA 1
ATOM 4646 C C . GLY A 1 586 ? -96.289 -15.764 172.840 1.00 66.50 586 GLY A C 1
ATOM 4647 O O . GLY A 1 586 ? -96.918 -16.470 173.628 1.00 66.50 586 GLY A O 1
ATOM 4648 N N . ARG A 1 587 ? -96.077 -14.458 173.058 1.00 63.25 587 ARG A N 1
ATOM 4649 C CA . ARG A 1 587 ? -96.496 -13.761 174.291 1.00 63.25 587 ARG A CA 1
ATOM 4650 C C . ARG A 1 587 ? -98.010 -13.839 174.536 1.00 63.25 587 ARG A C 1
ATOM 4652 O O . ARG A 1 587 ? -98.439 -14.006 175.674 1.00 63.25 587 ARG A O 1
ATOM 4659 N N . GLN A 1 588 ? -98.822 -13.783 173.477 1.00 58.19 588 GLN A N 1
ATOM 4660 C CA . GLN A 1 588 ? -100.282 -13.922 173.582 1.00 58.19 588 GLN A CA 1
ATOM 4661 C C . GLN A 1 588 ? -100.753 -15.359 173.867 1.00 58.19 588 GLN A C 1
ATOM 4663 O O . GLN A 1 588 ? -101.840 -15.544 174.417 1.00 58.19 588 GLN A O 1
ATOM 4668 N N . LEU A 1 589 ? -99.972 -16.381 173.502 1.00 63.44 589 LEU A N 1
ATOM 4669 C CA . LEU A 1 589 ? -100.257 -17.777 173.848 1.00 63.44 589 LEU A CA 1
ATOM 4670 C C . LEU A 1 589 ? -99.844 -18.104 175.287 1.00 63.44 589 LEU A C 1
ATOM 4672 O O . LEU A 1 589 ? -100.566 -18.829 175.963 1.00 63.44 589 LEU A O 1
ATOM 4676 N N . GLU A 1 590 ? -98.743 -17.531 175.768 1.00 65.88 590 GLU A N 1
ATOM 4677 C CA . GLU A 1 590 ? -98.234 -17.732 177.131 1.00 65.88 590 GLU A CA 1
ATOM 4678 C C . GLU A 1 590 ? -99.194 -17.140 178.181 1.00 65.88 590 GLU A C 1
ATOM 4680 O O . GLU A 1 590 ? -99.676 -17.866 179.049 1.00 65.88 590 GLU A O 1
ATOM 4685 N N . GLN A 1 591 ? -99.647 -15.893 177.992 1.00 59.88 591 GLN A N 1
ATOM 4686 C CA . GLN A 1 591 ? -100.706 -15.282 178.819 1.00 59.88 591 GLN A CA 1
ATOM 4687 C C . GLN A 1 591 ? -102.036 -16.062 178.783 1.00 59.88 591 GLN A C 1
ATOM 4689 O O . GLN A 1 591 ? -102.807 -16.050 179.742 1.00 59.88 591 GLN A O 1
ATOM 4694 N N . ARG A 1 592 ? -102.335 -16.756 177.675 1.00 60.38 592 ARG A N 1
ATOM 4695 C CA . ARG A 1 592 ? -103.516 -17.630 177.580 1.00 60.38 592 ARG A CA 1
ATOM 4696 C C . ARG A 1 592 ? -103.305 -18.976 178.272 1.00 60.38 592 ARG A C 1
ATOM 4698 O O . ARG A 1 592 ? -104.287 -19.544 178.741 1.00 60.38 592 ARG A O 1
ATOM 4705 N N . ALA A 1 593 ? -102.074 -19.475 178.362 1.00 64.31 593 ALA A N 1
ATOM 4706 C CA . ALA A 1 593 ? -101.758 -20.698 179.093 1.00 64.31 593 ALA A CA 1
ATOM 4707 C C . ALA A 1 593 ? -101.961 -20.510 180.605 1.00 64.31 593 ALA A C 1
ATOM 4709 O O . ALA A 1 593 ? -102.632 -21.337 181.218 1.00 64.31 593 ALA A O 1
ATOM 4710 N N . GLU A 1 594 ? -101.497 -19.390 181.171 1.00 61.56 594 GLU A N 1
ATOM 4711 C CA . GLU A 1 594 ? -101.702 -19.034 182.587 1.00 61.56 594 GLU A CA 1
ATOM 4712 C C . GLU A 1 594 ? -103.199 -18.948 182.945 1.00 61.56 594 GLU A C 1
ATOM 4714 O O . GLU A 1 594 ? -103.654 -19.543 183.923 1.00 61.56 594 GLU A O 1
ATOM 4719 N N . VAL A 1 595 ? -104.003 -18.284 182.103 1.00 63.97 595 VAL A N 1
ATOM 4720 C CA . VAL A 1 595 ? -105.468 -18.204 182.279 1.00 63.97 595 VAL A CA 1
ATOM 4721 C C . VAL A 1 595 ? -106.137 -19.581 182.157 1.00 63.97 595 VAL A C 1
ATOM 4723 O O . VAL A 1 595 ? -107.073 -19.879 182.897 1.00 63.97 595 VAL A O 1
ATOM 4726 N N . ILE A 1 596 ? -105.659 -20.450 181.260 1.00 64.06 596 ILE A N 1
ATOM 4727 C CA . ILE A 1 596 ? -106.169 -21.824 181.117 1.00 64.06 596 ILE A CA 1
ATOM 4728 C C . ILE A 1 596 ? -105.790 -22.698 182.323 1.00 64.06 596 ILE A C 1
ATOM 4730 O O . ILE A 1 596 ? -106.577 -23.566 182.699 1.00 64.06 596 ILE A O 1
ATOM 4734 N N . GLU A 1 597 ? -104.629 -22.493 182.946 1.00 65.12 597 GLU A N 1
ATOM 4735 C CA . GLU A 1 597 ? -104.240 -23.212 184.165 1.00 65.12 597 GLU A CA 1
ATOM 4736 C C . GLU A 1 597 ? -105.065 -22.756 185.379 1.00 65.12 597 GLU A C 1
ATOM 4738 O O . GLU A 1 597 ? -105.618 -23.597 186.089 1.00 65.12 597 GLU A O 1
ATOM 4743 N N . HIS A 1 598 ? -105.278 -21.445 185.542 1.00 62.44 598 HIS A N 1
ATOM 4744 C CA . HIS A 1 598 ? -106.166 -20.897 186.574 1.00 62.44 598 HIS A CA 1
ATOM 4745 C C . HIS A 1 598 ? -107.600 -21.446 186.458 1.00 62.44 598 HIS A C 1
ATOM 4747 O O . HIS A 1 598 ? -108.149 -21.938 187.448 1.00 62.44 598 HIS A O 1
ATOM 4753 N N . LEU A 1 599 ? -108.183 -21.437 185.252 1.00 60.28 599 LEU A N 1
ATOM 4754 C CA . LEU A 1 599 ? -109.530 -21.969 185.000 1.00 60.28 599 LEU A CA 1
ATOM 4755 C C . LEU A 1 599 ? -109.616 -23.497 185.162 1.00 60.28 599 LEU A C 1
ATOM 4757 O O . LEU A 1 599 ? -110.686 -24.020 185.465 1.00 60.28 599 LEU A O 1
ATOM 4761 N N . ARG A 1 600 ? -108.509 -24.234 184.989 1.00 63.19 600 ARG A N 1
ATOM 4762 C CA . ARG A 1 600 ? -108.450 -25.678 185.286 1.00 63.19 600 ARG A CA 1
ATOM 4763 C C . ARG A 1 600 ? -108.461 -25.968 186.785 1.00 63.19 600 ARG A C 1
ATOM 4765 O O . ARG A 1 600 ? -109.042 -26.977 187.171 1.00 63.19 600 ARG A O 1
ATOM 4772 N N . GLY A 1 601 ? -107.882 -25.091 187.608 1.00 63.09 601 GLY A N 1
ATOM 4773 C CA . GLY A 1 601 ? -108.029 -25.151 189.065 1.00 63.09 601 GLY A CA 1
ATOM 4774 C C . GLY A 1 601 ? -109.493 -24.999 189.484 1.00 63.09 601 GLY A C 1
ATOM 4775 O O . GLY A 1 601 ? -110.056 -25.904 190.093 1.00 63.09 601 GLY A O 1
ATOM 4776 N N . GLU A 1 602 ? -110.145 -23.915 189.049 1.00 58.91 602 GLU A N 1
ATOM 4777 C CA . GLU A 1 602 ? -111.557 -23.650 189.375 1.00 58.91 602 GLU A CA 1
ATOM 4778 C C . GLU A 1 602 ? -112.515 -24.748 188.873 1.00 58.91 602 GLU A C 1
ATOM 4780 O O . GLU A 1 602 ? -113.533 -25.025 189.511 1.00 58.91 602 GLU A O 1
ATOM 4785 N N . LEU A 1 603 ? -112.198 -25.396 187.744 1.00 59.41 603 LEU A N 1
ATOM 4786 C CA . LEU A 1 603 ? -112.960 -26.541 187.238 1.00 59.41 603 LEU A CA 1
ATOM 4787 C C . LEU A 1 603 ? -112.757 -27.818 188.069 1.00 59.41 603 LEU A C 1
ATOM 4789 O O . LEU A 1 603 ? -113.722 -28.550 188.259 1.00 59.41 603 LEU A O 1
ATOM 4793 N N . ALA A 1 604 ? -111.558 -28.079 188.600 1.00 64.06 604 ALA A N 1
ATOM 4794 C CA . ALA A 1 604 ? -111.301 -29.259 189.433 1.00 64.06 604 ALA A CA 1
ATOM 4795 C C . ALA A 1 604 ? -112.029 -29.188 190.791 1.00 64.06 604 ALA A C 1
ATOM 4797 O O . ALA A 1 604 ? -112.588 -30.189 191.255 1.00 64.06 604 ALA A O 1
ATOM 4798 N N . ASP A 1 605 ? -112.088 -27.995 191.389 1.00 60.66 605 ASP A N 1
ATOM 4799 C CA . ASP A 1 605 ? -112.894 -27.744 192.589 1.00 60.66 605 ASP A CA 1
ATOM 4800 C C . ASP A 1 605 ? -114.395 -27.901 192.275 1.00 60.66 605 ASP A C 1
ATOM 4802 O O . ASP A 1 605 ? -115.121 -28.591 192.994 1.00 60.66 605 ASP A O 1
ATOM 4806 N N . ARG A 1 606 ? -114.859 -27.356 191.139 1.00 59.94 606 ARG A N 1
ATOM 4807 C CA . ARG A 1 606 ? -116.255 -27.479 190.676 1.00 59.94 606 ARG A CA 1
ATOM 4808 C C . ARG A 1 606 ? -116.692 -28.908 190.380 1.00 59.94 606 ARG A C 1
ATOM 4810 O O . ARG A 1 606 ? -117.796 -29.282 190.768 1.00 59.94 606 ARG A O 1
ATOM 4817 N N . ASP A 1 607 ? -115.867 -29.709 189.712 1.00 64.25 607 ASP A N 1
ATOM 4818 C CA . ASP A 1 607 ? -116.187 -31.116 189.451 1.00 64.25 607 ASP A CA 1
ATOM 4819 C C . ASP A 1 607 ? -116.259 -31.920 190.762 1.00 64.25 607 ASP A C 1
ATOM 4821 O O . ASP A 1 607 ? -117.099 -32.814 190.889 1.00 64.25 607 ASP A O 1
ATOM 4825 N N . SER A 1 608 ? -115.471 -31.541 191.777 1.00 60.25 608 SER A N 1
ATOM 4826 C CA . SER A 1 608 ? -115.548 -32.121 193.124 1.00 60.25 608 SER A CA 1
ATOM 4827 C C . SER A 1 608 ? -116.872 -31.779 193.831 1.00 60.25 608 SER A C 1
ATOM 4829 O O . SER A 1 608 ? -117.537 -32.686 194.337 1.00 60.25 608 SER A O 1
ATOM 4831 N N . GLU A 1 609 ? -117.315 -30.511 193.798 1.00 56.91 609 GLU A N 1
ATOM 4832 C CA . GLU A 1 609 ? -118.646 -30.093 194.292 1.00 56.91 609 GLU A CA 1
ATOM 4833 C C . GLU A 1 609 ? -119.785 -30.849 193.570 1.00 56.91 609 GLU A C 1
ATOM 4835 O O . GLU A 1 609 ? -120.757 -31.305 194.185 1.00 56.91 609 GLU A O 1
ATOM 4840 N N . ILE A 1 610 ? -119.663 -31.003 192.248 1.00 60.81 610 ILE A N 1
ATOM 4841 C CA . ILE A 1 610 ? -120.671 -31.637 191.390 1.00 60.81 610 ILE A CA 1
ATOM 4842 C C . ILE A 1 610 ? -120.789 -33.143 191.667 1.00 60.81 610 ILE A C 1
ATOM 4844 O O . ILE A 1 610 ? -121.907 -33.669 191.675 1.00 60.81 610 ILE A O 1
ATOM 4848 N N . ASP A 1 611 ? -119.686 -33.851 191.910 1.00 64.62 611 ASP A N 1
ATOM 4849 C CA . ASP A 1 611 ? -119.725 -35.294 192.170 1.00 64.62 611 ASP A CA 1
ATOM 4850 C C . ASP A 1 611 ? -120.255 -35.650 193.569 1.00 64.62 611 ASP A C 1
ATOM 4852 O O . ASP A 1 611 ? -120.912 -36.686 193.716 1.00 64.62 611 ASP A O 1
ATOM 4856 N N . GLU A 1 612 ? -120.092 -34.789 194.580 1.00 57.53 612 GLU A N 1
ATOM 4857 C CA . GLU A 1 612 ? -120.821 -34.950 195.849 1.00 57.53 612 GLU A CA 1
ATOM 4858 C C . GLU A 1 612 ? -122.330 -34.714 195.669 1.00 57.53 612 GLU A C 1
ATOM 4860 O O . GLU A 1 612 ? -123.144 -35.544 196.094 1.00 57.53 612 GLU A O 1
ATOM 4865 N N . ALA A 1 613 ? -122.720 -33.660 194.943 1.00 55.28 613 ALA A N 1
ATOM 4866 C CA . ALA A 1 613 ? -124.124 -33.391 194.624 1.00 55.28 613 ALA A CA 1
ATOM 4867 C C . ALA A 1 613 ? -124.778 -34.537 193.820 1.00 55.28 613 ALA A C 1
ATOM 4869 O O . ALA A 1 613 ? -125.933 -34.900 194.067 1.00 55.28 613 ALA A O 1
ATOM 4870 N N . ARG A 1 614 ? -124.036 -35.168 192.897 1.00 61.56 614 ARG A N 1
ATOM 4871 C CA . ARG A 1 614 ? -124.484 -36.356 192.145 1.00 61.56 614 ARG A CA 1
ATOM 4872 C C . ARG A 1 614 ? -124.691 -37.576 193.043 1.00 61.56 614 ARG A C 1
ATOM 4874 O O . ARG A 1 614 ? -125.681 -38.282 192.852 1.00 61.56 614 ARG A O 1
ATOM 4881 N N . ARG A 1 615 ? -123.821 -37.818 194.034 1.00 60.03 615 ARG A N 1
ATOM 4882 C CA . ARG A 1 615 ? -123.990 -38.921 195.007 1.00 60.03 615 ARG A CA 1
ATOM 4883 C C . ARG A 1 615 ? -125.255 -38.732 195.848 1.00 60.03 615 ARG A C 1
ATOM 4885 O O . ARG A 1 615 ? -126.034 -39.676 195.982 1.00 60.03 615 ARG A O 1
ATOM 4892 N N . ALA A 1 616 ? -125.510 -37.514 196.329 1.00 53.53 616 ALA A N 1
ATOM 4893 C CA . ALA A 1 616 ? -126.743 -37.183 197.050 1.00 53.53 616 ALA A CA 1
ATOM 4894 C C . ALA A 1 616 ? -128.000 -37.363 196.170 1.00 53.53 616 ALA A C 1
ATOM 4896 O O . ALA A 1 616 ? -128.982 -37.976 196.593 1.00 53.53 616 ALA A O 1
ATOM 4897 N N . ALA A 1 617 ? -127.956 -36.903 194.915 1.00 54.88 617 ALA A N 1
ATOM 4898 C CA . ALA A 1 617 ? -129.064 -37.055 193.970 1.00 54.88 617 ALA A CA 1
ATOM 4899 C C . ALA A 1 617 ? -129.332 -38.519 193.563 1.00 54.88 617 ALA A C 1
ATOM 4901 O O . ALA A 1 617 ? -130.480 -38.876 193.293 1.00 54.88 617 ALA A O 1
ATOM 4902 N N . ALA A 1 618 ? -128.304 -39.373 193.522 1.00 58.09 618 ALA A N 1
ATOM 4903 C CA . ALA A 1 618 ? -128.456 -40.800 193.240 1.00 58.09 618 ALA A CA 1
ATOM 4904 C C . ALA A 1 618 ? -129.173 -41.543 194.382 1.00 58.09 618 ALA A C 1
ATOM 4906 O O . ALA A 1 618 ? -130.057 -42.359 194.114 1.00 58.09 618 ALA A O 1
ATOM 4907 N N . ALA A 1 619 ? -128.859 -41.218 195.643 1.00 55.00 619 ALA A N 1
ATOM 4908 C CA . ALA A 1 619 ? -129.493 -41.832 196.812 1.00 55.00 619 ALA A CA 1
ATOM 4909 C C . ALA A 1 619 ? -131.021 -41.614 196.832 1.00 55.00 619 ALA A C 1
ATOM 4911 O O . ALA A 1 619 ? -131.782 -42.578 196.912 1.00 55.00 619 ALA A O 1
ATOM 4912 N N . HIS A 1 620 ? -131.482 -40.371 196.648 1.00 53.06 620 HIS A N 1
ATOM 4913 C CA . HIS A 1 620 ? -132.920 -40.060 196.620 1.00 53.06 620 HIS A CA 1
ATOM 4914 C C . HIS A 1 620 ? -133.666 -40.617 195.390 1.00 53.06 620 HIS A C 1
ATOM 4916 O O . HIS A 1 620 ? -134.891 -40.757 195.421 1.00 53.06 620 HIS A O 1
ATOM 4922 N N . ARG A 1 621 ? -132.966 -40.976 194.303 1.00 57.28 621 ARG A N 1
ATOM 4923 C CA . ARG A 1 621 ? -133.586 -41.683 193.165 1.00 57.28 621 ARG A CA 1
ATOM 4924 C C . ARG A 1 621 ? -133.852 -43.152 193.486 1.00 57.28 621 ARG A C 1
ATOM 4926 O O . ARG A 1 621 ? -134.970 -43.607 193.276 1.00 57.28 621 ARG A O 1
ATOM 4933 N N . ALA A 1 622 ? -132.893 -43.850 194.095 1.00 56.09 622 ALA A N 1
ATOM 4934 C CA . ALA A 1 622 ? -133.104 -45.225 194.560 1.00 56.09 622 ALA A CA 1
ATOM 4935 C C . ALA A 1 622 ? -134.251 -45.325 195.591 1.00 56.09 622 ALA A C 1
ATOM 4937 O O . ALA A 1 622 ? -135.039 -46.270 195.572 1.00 56.09 622 ALA A O 1
ATOM 4938 N N . GLU A 1 623 ? -134.384 -44.317 196.457 1.00 53.94 623 GLU A N 1
ATOM 4939 C CA . GLU A 1 623 ? -135.475 -44.192 197.431 1.00 53.94 623 GLU A CA 1
ATOM 4940 C C . GLU A 1 623 ? -136.854 -43.994 196.765 1.00 53.94 623 GLU A C 1
ATOM 4942 O O . GLU A 1 623 ? -137.838 -44.617 197.167 1.00 53.94 623 GLU A O 1
ATOM 4947 N N . THR A 1 624 ? -136.933 -43.185 195.701 1.00 56.38 624 THR A N 1
ATOM 4948 C CA . THR A 1 624 ? -138.199 -42.887 195.002 1.00 56.38 624 THR A CA 1
ATOM 4949 C C . THR A 1 624 ? -138.618 -43.935 193.967 1.00 56.38 624 THR A C 1
ATOM 4951 O O . THR A 1 624 ? -139.814 -44.083 193.715 1.00 56.38 624 THR A O 1
ATOM 4954 N N . GLU A 1 625 ? -137.687 -44.705 193.400 1.00 59.31 625 GLU A N 1
ATOM 4955 C CA . GLU A 1 625 ? -138.012 -45.864 192.553 1.00 59.31 625 GLU A CA 1
ATOM 4956 C C . GLU A 1 625 ? -138.544 -47.038 193.385 1.00 59.31 625 GLU A C 1
ATOM 4958 O O . GLU A 1 625 ? -139.545 -47.654 193.014 1.00 59.31 625 GLU A O 1
ATOM 4963 N N . ARG A 1 626 ? -137.962 -47.287 194.566 1.00 59.81 626 ARG A N 1
ATOM 4964 C CA . ARG A 1 626 ? -138.437 -48.330 195.487 1.00 59.81 626 ARG A CA 1
ATOM 4965 C C . ARG A 1 626 ? -139.883 -48.102 195.940 1.00 59.81 626 ARG A C 1
ATOM 4967 O O . ARG A 1 626 ? -140.701 -49.015 195.861 1.00 59.81 626 ARG A O 1
ATOM 4974 N N . LEU A 1 627 ? -140.213 -46.873 196.345 1.00 54.38 627 LEU A N 1
ATOM 4975 C CA . LEU A 1 627 ? -141.573 -46.502 196.756 1.00 54.38 627 LEU A CA 1
ATOM 4976 C C . LEU A 1 627 ? -142.598 -46.561 195.608 1.00 54.38 627 LEU A C 1
ATOM 4978 O O . LEU A 1 627 ? -143.794 -46.645 195.876 1.00 54.38 627 LEU A O 1
ATOM 4982 N N . ARG A 1 628 ? -142.165 -46.537 194.339 1.00 54.94 628 ARG A N 1
ATOM 4983 C CA . ARG A 1 628 ? -143.056 -46.786 193.193 1.00 54.94 628 ARG A CA 1
ATOM 4984 C C . ARG A 1 628 ? -143.361 -48.268 193.025 1.00 54.94 628 ARG A C 1
ATOM 4986 O O . ARG A 1 628 ? -144.536 -48.612 192.958 1.00 54.94 628 ARG A O 1
ATOM 4993 N N . ALA A 1 629 ? -142.341 -49.127 193.034 1.00 56.09 629 ALA A N 1
ATOM 4994 C CA . ALA A 1 629 ? -142.523 -50.573 192.888 1.00 56.09 629 ALA A CA 1
ATOM 4995 C C . ALA A 1 629 ? -143.465 -51.152 193.964 1.00 56.09 629 ALA A C 1
ATOM 4997 O O . ALA A 1 629 ? -144.402 -51.881 193.644 1.00 56.09 629 ALA A O 1
ATOM 4998 N N . GLU A 1 630 ? -143.277 -50.749 195.227 1.00 54.59 630 GLU A N 1
ATOM 4999 C CA . GLU A 1 630 ? -144.121 -51.179 196.356 1.00 54.59 630 GLU A CA 1
ATOM 5000 C C . GLU A 1 630 ? -145.587 -50.683 196.230 1.00 54.59 630 GLU A C 1
ATOM 5002 O O . GLU A 1 630 ? -146.507 -51.336 196.724 1.00 54.59 630 GLU A O 1
ATOM 5007 N N . HIS A 1 631 ? -145.836 -49.572 195.520 1.00 53.12 631 HIS A N 1
ATOM 5008 C CA . HIS A 1 631 ? -147.187 -49.072 195.223 1.00 53.12 631 HIS A CA 1
ATOM 5009 C C . HIS A 1 631 ? -147.836 -49.734 193.997 1.00 53.12 631 HIS A C 1
ATOM 5011 O O . HIS A 1 631 ? -149.049 -49.946 193.988 1.00 53.12 631 HIS A O 1
ATOM 5017 N N . GLU A 1 632 ? -147.056 -50.053 192.967 1.00 56.94 632 GLU A N 1
ATOM 5018 C CA . GLU A 1 632 ? -147.541 -50.637 191.711 1.00 56.94 632 GLU A CA 1
ATOM 5019 C C . GLU A 1 632 ? -147.991 -52.095 191.932 1.00 56.94 632 GLU A C 1
ATOM 5021 O O . GLU A 1 632 ? -149.123 -52.455 191.599 1.00 56.94 632 GLU A O 1
ATOM 5026 N N . GLU A 1 633 ? -147.197 -52.875 192.680 1.00 54.25 633 GLU A N 1
ATOM 5027 C CA . GLU A 1 633 ? -147.522 -54.245 193.117 1.00 54.25 633 GLU A CA 1
ATOM 5028 C C . GLU A 1 633 ? -148.761 -54.305 194.046 1.00 54.25 633 GLU A C 1
ATOM 5030 O O . GLU A 1 633 ? -149.391 -55.354 194.209 1.00 54.25 633 GLU A O 1
ATOM 5035 N N . ALA A 1 634 ? -149.135 -53.192 194.690 1.00 52.72 634 ALA A N 1
ATOM 5036 C CA . ALA A 1 634 ? -150.356 -53.087 195.496 1.00 52.72 634 ALA A CA 1
ATOM 5037 C C . ALA A 1 634 ? -151.607 -52.753 194.657 1.00 52.72 634 ALA A C 1
ATOM 5039 O O . ALA A 1 634 ? -152.718 -53.126 195.037 1.00 52.72 634 ALA A O 1
ATOM 5040 N N . VAL A 1 635 ? -151.443 -52.075 193.515 1.00 57.34 635 VAL A N 1
ATOM 5041 C CA . VAL A 1 635 ? -152.538 -51.756 192.580 1.00 57.34 635 VAL A CA 1
ATOM 5042 C C . VAL A 1 635 ? -152.897 -52.961 191.710 1.00 57.34 635 VAL A C 1
ATOM 5044 O O . VAL A 1 635 ? -154.075 -53.162 191.417 1.00 57.34 635 VAL A O 1
ATOM 5047 N N . GLU A 1 636 ? -151.913 -53.776 191.329 1.00 59.94 636 GLU A N 1
ATOM 5048 C CA . GLU A 1 636 ? -152.127 -54.993 190.536 1.00 59.94 636 GLU A CA 1
ATOM 5049 C C . GLU A 1 636 ? -152.928 -56.040 191.335 1.00 59.94 636 GLU A C 1
ATOM 5051 O O . GLU A 1 636 ? -154.042 -56.390 190.945 1.00 59.94 636 GLU A O 1
ATOM 5056 N N . ARG A 1 637 ? -152.487 -56.371 192.559 1.00 56.81 637 ARG A N 1
ATOM 5057 C CA . ARG A 1 637 ? -153.208 -57.281 193.479 1.00 56.81 637 ARG A CA 1
ATOM 5058 C C . ARG A 1 637 ? -154.643 -56.854 193.821 1.00 56.81 637 ARG A C 1
ATOM 5060 O O . ARG A 1 637 ? -155.466 -57.703 194.152 1.00 56.81 637 ARG A O 1
ATOM 5067 N N . LEU A 1 638 ? -154.965 -55.558 193.759 1.00 54.62 638 LEU A N 1
ATOM 5068 C CA . LEU A 1 638 ? -156.332 -55.059 193.974 1.00 54.62 638 LEU A CA 1
ATOM 5069 C C . LEU A 1 638 ? -157.213 -55.101 192.714 1.00 54.62 638 LEU A C 1
ATOM 5071 O O . LEU A 1 638 ? -158.431 -54.974 192.838 1.00 54.62 638 LEU A O 1
ATOM 5075 N N . ARG A 1 639 ? -156.636 -55.282 191.519 1.00 55.03 639 ARG A N 1
ATOM 5076 C CA . ARG A 1 639 ? -157.390 -55.515 190.277 1.00 55.03 639 ARG A CA 1
ATOM 5077 C C . ARG A 1 639 ? -157.779 -56.983 190.126 1.00 55.03 639 ARG A C 1
ATOM 5079 O O . ARG A 1 639 ? -158.940 -57.259 189.824 1.00 55.03 639 ARG A O 1
ATOM 5086 N N . ASP A 1 640 ? -156.849 -57.895 190.393 1.00 51.00 640 ASP A N 1
ATOM 5087 C CA . ASP A 1 640 ? -157.032 -59.329 190.137 1.00 51.00 640 ASP A CA 1
ATOM 5088 C C . ASP A 1 640 ? -158.209 -59.924 190.935 1.00 51.00 640 ASP A C 1
ATOM 5090 O O . ASP A 1 640 ? -159.164 -60.439 190.356 1.00 51.00 640 ASP A O 1
ATOM 5094 N N . GLU A 1 641 ? -158.246 -59.754 192.262 1.00 56.31 641 GLU A N 1
ATOM 5095 C CA . GLU A 1 641 ? -159.324 -60.332 193.090 1.00 56.31 641 GLU A CA 1
ATOM 5096 C C . GLU A 1 641 ? -160.632 -59.505 193.117 1.00 56.31 641 GLU A C 1
ATOM 5098 O O . GLU A 1 641 ? -161.624 -59.893 193.755 1.00 56.31 641 GLU A O 1
ATOM 5103 N N . LEU A 1 642 ? -160.669 -58.369 192.407 1.00 54.50 642 LEU A N 1
ATOM 5104 C CA . LEU A 1 642 ? -161.927 -57.745 191.985 1.00 54.50 642 LEU A CA 1
ATOM 5105 C C . LEU A 1 642 ? -162.486 -58.462 190.749 1.00 54.50 642 LEU A C 1
ATOM 5107 O O . LEU A 1 642 ? -163.675 -58.781 190.740 1.00 54.50 642 LEU A O 1
ATOM 5111 N N . SER A 1 643 ? -161.632 -58.810 189.778 1.00 58.31 643 SER A N 1
ATOM 5112 C CA . SER A 1 643 ? -162.011 -59.634 188.621 1.00 58.31 643 SER A CA 1
ATOM 5113 C C . SER A 1 643 ? -162.560 -61.002 189.050 1.00 58.31 643 SER A C 1
ATOM 5115 O O . SER A 1 643 ? -163.611 -61.414 188.560 1.00 58.31 643 SER A O 1
ATOM 5117 N N . ASP A 1 644 ? -161.944 -61.673 190.030 1.00 57.88 644 ASP A N 1
ATOM 5118 C CA . ASP A 1 644 ? -162.458 -62.954 190.551 1.00 57.88 644 ASP A CA 1
ATOM 5119 C C . ASP A 1 644 ? -163.832 -62.820 191.234 1.00 57.88 644 ASP A C 1
ATOM 5121 O O . ASP A 1 644 ? -164.700 -63.689 191.090 1.00 57.88 644 ASP A O 1
ATOM 5125 N N . ARG A 1 645 ? -164.084 -61.707 191.941 1.00 53.38 645 ARG A N 1
ATOM 5126 C CA . ARG A 1 645 ? -165.412 -61.420 192.515 1.00 53.38 645 ARG A CA 1
ATOM 5127 C C . ARG A 1 645 ? -166.462 -61.146 191.442 1.00 53.38 645 ARG A C 1
ATOM 5129 O O . ARG A 1 645 ? -167.606 -61.574 191.602 1.00 53.38 645 ARG A O 1
ATOM 5136 N N . GLU A 1 646 ? -166.099 -60.459 190.364 1.00 55.50 646 GLU A N 1
ATOM 5137 C CA . GLU A 1 646 ? -167.006 -60.216 189.239 1.00 55.50 646 GLU A CA 1
ATOM 5138 C C . GLU A 1 646 ? -167.288 -61.508 188.455 1.00 55.50 646 GLU A C 1
ATOM 5140 O O . GLU A 1 646 ? -168.451 -61.790 188.159 1.00 55.50 646 GLU A O 1
ATOM 5145 N N . ALA A 1 647 ? -166.281 -62.359 188.233 1.00 54.81 647 ALA A N 1
ATOM 5146 C CA . ALA A 1 647 ? -166.451 -63.684 187.635 1.00 54.81 647 ALA A CA 1
ATOM 5147 C C . ALA A 1 647 ? -167.398 -64.578 188.462 1.00 54.81 647 ALA A C 1
ATOM 5149 O O . ALA A 1 647 ? -168.339 -65.161 187.914 1.00 54.81 647 ALA A O 1
ATOM 5150 N N . ALA A 1 648 ? -167.222 -64.623 189.788 1.00 54.06 648 ALA A N 1
ATOM 5151 C CA . ALA A 1 648 ? -168.107 -65.365 190.688 1.00 54.06 648 ALA A CA 1
ATOM 5152 C C . ALA A 1 648 ? -169.553 -64.823 190.688 1.00 54.06 648 ALA A C 1
ATOM 5154 O O . ALA A 1 648 ? -170.510 -65.601 190.709 1.00 54.06 648 ALA A O 1
ATOM 5155 N N . LEU A 1 649 ? -169.735 -63.498 190.612 1.00 53.69 649 LEU A N 1
ATOM 5156 C CA . LEU A 1 649 ? -171.060 -62.874 190.500 1.00 53.69 649 LEU A CA 1
ATOM 5157 C C . LEU A 1 649 ? -171.736 -63.140 189.147 1.00 53.69 649 LEU A C 1
ATOM 5159 O O . LEU A 1 649 ? -172.962 -63.247 189.100 1.00 53.69 649 LEU A O 1
ATOM 5163 N N . VAL A 1 650 ? -170.974 -63.277 188.058 1.00 64.69 650 VAL A N 1
ATOM 5164 C CA . VAL A 1 650 ? -171.506 -63.699 186.751 1.00 64.69 650 VAL A CA 1
ATOM 5165 C C . VAL A 1 650 ? -171.931 -65.169 186.789 1.00 64.69 650 VAL A C 1
ATOM 5167 O O . VAL A 1 650 ? -173.047 -65.474 186.364 1.00 64.69 650 VAL A O 1
ATOM 5170 N N . ALA A 1 651 ? -171.121 -66.060 187.373 1.00 56.59 651 ALA A N 1
ATOM 5171 C CA . ALA A 1 651 ? -171.466 -67.476 187.533 1.00 56.59 651 ALA A CA 1
ATOM 5172 C C . ALA A 1 651 ? -172.763 -67.661 188.346 1.00 56.59 651 ALA A C 1
ATOM 5174 O O . ALA A 1 651 ? -173.730 -68.236 187.838 1.00 56.59 651 ALA A O 1
ATOM 5175 N N . ALA A 1 652 ? -172.856 -67.044 189.530 1.00 49.72 652 ALA A N 1
ATOM 5176 C CA . ALA A 1 652 ? -174.062 -67.079 190.366 1.00 49.72 652 ALA A CA 1
ATOM 5177 C C . ALA A 1 652 ? -175.312 -66.495 189.669 1.00 49.72 652 ALA A C 1
ATOM 5179 O O . ALA A 1 652 ? -176.447 -66.848 189.998 1.00 49.72 652 ALA A O 1
ATOM 5180 N N . ARG A 1 653 ? -175.128 -65.603 188.685 1.00 54.41 653 ARG A N 1
ATOM 5181 C CA . ARG A 1 653 ? -176.213 -65.020 187.882 1.00 54.41 653 ARG A CA 1
ATOM 5182 C C . ARG A 1 653 ? -176.620 -65.897 186.696 1.00 54.41 653 ARG A C 1
ATOM 5184 O O . ARG A 1 653 ? -177.775 -65.810 186.281 1.00 54.41 653 ARG A O 1
ATOM 5191 N N . SER A 1 654 ? -175.720 -66.745 186.191 1.00 51.94 654 SER A N 1
ATOM 5192 C CA . SER A 1 654 ? -176.038 -67.763 185.182 1.00 51.94 654 SER A CA 1
ATOM 5193 C C . SER A 1 654 ? -176.860 -68.910 185.782 1.00 51.94 654 SER A C 1
ATOM 5195 O O . SER A 1 654 ? -177.985 -69.116 185.325 1.00 51.94 654 SER A O 1
ATOM 5197 N N . GLU A 1 655 ? -176.429 -69.529 186.890 1.00 52.88 655 GLU A N 1
ATOM 5198 C CA . GLU A 1 655 ? -177.196 -70.589 187.579 1.00 52.88 655 GLU A CA 1
ATOM 5199 C C . GLU A 1 655 ? -178.601 -70.115 188.001 1.00 52.88 655 GLU A C 1
ATOM 5201 O O . GLU A 1 655 ? -179.599 -70.809 187.794 1.00 52.88 655 GLU A O 1
ATOM 5206 N N . ALA A 1 656 ? -178.711 -68.884 188.521 1.00 50.41 656 ALA A N 1
ATOM 5207 C CA . ALA A 1 656 ? -179.992 -68.275 188.897 1.00 50.41 656 ALA A CA 1
ATOM 5208 C C . ALA A 1 656 ? -180.908 -67.933 187.700 1.00 50.41 656 ALA A C 1
ATOM 5210 O O . ALA A 1 656 ? -182.085 -67.604 187.898 1.00 50.41 656 ALA A O 1
ATOM 5211 N N . SER A 1 657 ? -180.390 -67.990 186.469 1.00 49.22 657 SER A N 1
ATOM 5212 C CA . SER A 1 657 ? -181.173 -67.911 185.230 1.00 49.22 657 SER A CA 1
ATOM 5213 C C . SER A 1 657 ? -181.531 -69.302 184.692 1.00 49.22 657 SER A C 1
ATOM 5215 O O . SER A 1 657 ? -182.658 -69.507 184.245 1.00 49.22 657 SER A O 1
ATOM 5217 N N . GLU A 1 658 ? -180.626 -70.270 184.835 1.00 48.09 658 GLU A N 1
ATOM 5218 C CA . GLU A 1 658 ? -180.758 -71.639 184.332 1.00 48.09 658 GLU A CA 1
ATOM 5219 C C . GLU A 1 658 ? -181.812 -72.424 185.130 1.00 48.09 658 GLU A C 1
ATOM 5221 O O . GLU A 1 658 ? -182.806 -72.870 184.561 1.00 48.09 658 GLU A O 1
ATOM 5226 N N . GLN A 1 659 ? -181.758 -72.411 186.468 1.00 51.34 659 GLN A N 1
ATOM 5227 C CA . GLN A 1 659 ? -182.821 -73.023 187.288 1.00 51.34 659 GLN A CA 1
ATOM 5228 C C . GLN A 1 659 ? -184.164 -72.268 187.201 1.00 51.34 659 GLN A C 1
ATOM 5230 O O . GLN A 1 659 ? -185.225 -72.817 187.511 1.00 51.34 659 GLN A O 1
ATOM 5235 N N . ARG A 1 660 ? -184.159 -71.007 186.741 1.00 49.47 660 ARG A N 1
ATOM 5236 C CA . ARG A 1 660 ? -185.388 -70.274 186.381 1.00 49.47 660 ARG A CA 1
ATOM 5237 C C . ARG A 1 660 ? -185.954 -70.706 185.028 1.00 49.47 660 ARG A C 1
ATOM 5239 O O . ARG A 1 660 ? -187.173 -70.660 184.869 1.00 49.47 660 ARG A O 1
ATOM 5246 N N . SER A 1 661 ? -185.102 -71.142 184.100 1.00 52.16 661 SER A N 1
ATOM 5247 C CA . SER A 1 661 ? -185.502 -71.837 182.874 1.00 52.16 661 SER A CA 1
ATOM 5248 C C . SER A 1 661 ? -186.137 -73.185 183.218 1.00 52.16 661 SER A C 1
ATOM 5250 O O . SER A 1 661 ? -187.259 -73.446 182.792 1.00 52.16 661 SER A O 1
ATOM 5252 N N . ASP A 1 662 ? -185.525 -73.982 184.098 1.00 48.91 662 ASP A N 1
ATOM 5253 C CA . ASP A 1 662 ? -186.088 -75.271 184.535 1.00 48.91 662 ASP A CA 1
ATOM 5254 C C . ASP A 1 662 ? -187.443 -75.108 185.246 1.00 48.91 662 ASP A C 1
ATOM 5256 O O . ASP A 1 662 ? -188.399 -75.840 184.974 1.00 48.91 662 ASP A O 1
ATOM 5260 N N . ALA A 1 663 ? -187.576 -74.078 186.091 1.00 43.34 663 ALA A N 1
ATOM 5261 C CA . ALA A 1 663 ? -188.838 -73.709 186.739 1.00 43.34 663 ALA A CA 1
ATOM 5262 C C . ALA A 1 663 ? -189.922 -73.179 185.769 1.00 43.34 663 ALA A C 1
ATOM 5264 O O . ALA A 1 663 ? -191.083 -73.034 186.169 1.00 43.34 663 ALA A O 1
ATOM 5265 N N . LEU A 1 664 ? -189.572 -72.899 184.508 1.00 53.09 664 LEU A N 1
ATOM 5266 C CA . LEU A 1 664 ? -190.508 -72.625 183.414 1.00 53.09 664 LEU A CA 1
ATOM 5267 C C . LEU A 1 664 ? -190.761 -73.881 182.567 1.00 53.09 664 LEU A C 1
ATOM 5269 O O . LEU A 1 664 ? -191.923 -74.203 182.325 1.00 53.09 664 LEU A O 1
ATOM 5273 N N . ALA A 1 665 ? -189.726 -74.646 182.216 1.00 48.94 665 ALA A N 1
ATOM 5274 C CA . ALA A 1 665 ? -189.830 -75.886 181.445 1.00 48.94 665 ALA A CA 1
ATOM 5275 C C . ALA A 1 665 ? -190.698 -76.941 182.157 1.00 48.94 665 ALA A C 1
ATOM 5277 O O . ALA A 1 665 ? -191.673 -77.434 181.587 1.00 48.94 665 ALA A O 1
ATOM 5278 N N . ALA A 1 666 ? -190.450 -77.206 183.445 1.00 46.47 666 ALA A N 1
ATOM 5279 C CA . ALA A 1 666 ? -191.288 -78.103 184.250 1.00 46.47 666 ALA A CA 1
ATOM 5280 C C . ALA A 1 666 ? -192.735 -77.584 184.395 1.00 46.47 666 ALA A C 1
ATOM 5282 O O . ALA A 1 666 ? -193.685 -78.360 184.515 1.00 46.47 666 ALA A O 1
ATOM 5283 N N . ARG A 1 667 ? -192.925 -76.260 184.336 1.00 48.28 667 ARG A N 1
ATOM 5284 C CA . ARG A 1 667 ? -194.238 -75.606 184.409 1.00 48.28 667 ARG A CA 1
ATOM 5285 C C . ARG A 1 667 ? -194.989 -75.624 183.071 1.00 48.28 667 ARG A C 1
ATOM 5287 O O . ARG A 1 667 ? -196.215 -75.547 183.085 1.00 48.28 667 ARG A O 1
ATOM 5294 N N . GLN A 1 668 ? -194.285 -75.789 181.948 1.00 49.22 668 GLN A N 1
ATOM 5295 C CA . GLN A 1 668 ? -194.859 -76.091 180.632 1.00 49.22 668 GLN A CA 1
ATOM 5296 C C . GLN A 1 668 ? -195.166 -77.591 180.475 1.00 49.22 668 GLN A C 1
ATOM 5298 O O . GLN A 1 668 ? -196.242 -77.927 179.985 1.00 49.22 668 GLN A O 1
ATOM 5303 N N . ALA A 1 669 ? -194.335 -78.491 181.015 1.00 44.19 669 ALA A N 1
ATOM 5304 C CA . ALA A 1 669 ? -194.651 -79.926 181.099 1.00 44.19 669 ALA A CA 1
ATOM 5305 C C . ALA A 1 669 ? -195.918 -80.204 181.947 1.00 44.19 669 ALA A C 1
ATOM 5307 O O . ALA A 1 669 ? -196.731 -81.072 181.614 1.00 44.19 669 ALA A O 1
ATOM 5308 N N . ALA A 1 670 ? -196.146 -79.398 182.993 1.00 38.62 670 ALA A N 1
ATOM 5309 C CA . ALA A 1 670 ? -197.399 -79.353 183.761 1.00 38.62 670 ALA A CA 1
ATOM 5310 C C . ALA A 1 670 ? -198.597 -78.730 182.998 1.00 38.62 670 ALA A C 1
ATOM 5312 O O . ALA A 1 670 ? -199.718 -78.704 183.515 1.00 38.62 670 ALA A O 1
ATOM 5313 N N . GLY A 1 671 ? -198.373 -78.217 181.785 1.00 48.38 671 GLY A N 1
ATOM 5314 C CA . GLY A 1 671 ? -199.399 -77.822 180.819 1.00 48.38 671 GLY A CA 1
ATOM 5315 C C . GLY A 1 671 ? -199.713 -78.933 179.813 1.00 48.38 671 GLY A C 1
ATOM 5316 O O . GLY A 1 671 ? -200.883 -79.214 179.571 1.00 48.38 671 GLY A O 1
ATOM 5317 N N . GLU A 1 672 ? -198.697 -79.611 179.276 1.00 46.38 672 GLU A N 1
ATOM 5318 C CA . GLU A 1 672 ? -198.874 -80.627 178.223 1.00 46.38 672 GLU A CA 1
ATOM 5319 C C . GLU A 1 672 ? -199.481 -81.934 178.759 1.00 46.38 672 GLU A C 1
ATOM 5321 O O . GLU A 1 672 ? -200.497 -82.394 178.241 1.00 46.38 672 GLU A O 1
ATOM 5326 N N . THR A 1 673 ? -198.995 -82.456 179.890 1.00 50.25 673 THR A N 1
ATOM 5327 C CA . THR A 1 673 ? -199.654 -83.594 180.576 1.00 50.25 673 THR A CA 1
ATOM 5328 C C . THR A 1 673 ? -201.064 -83.247 181.076 1.00 50.25 673 THR A C 1
ATOM 5330 O O . THR A 1 673 ? -201.940 -84.108 181.173 1.00 50.25 673 THR A O 1
ATOM 5333 N N . ARG A 1 674 ? -201.333 -81.958 181.329 1.00 46.81 674 ARG A N 1
ATOM 5334 C CA . ARG A 1 674 ? -202.670 -81.445 181.657 1.00 46.81 674 ARG A CA 1
ATOM 5335 C C . ARG A 1 674 ? -203.584 -81.324 180.427 1.00 46.81 674 ARG A C 1
ATOM 5337 O O . ARG A 1 674 ? -204.802 -81.344 180.590 1.00 46.81 674 ARG A O 1
ATOM 5344 N N . ALA A 1 675 ? -203.024 -81.251 179.219 1.00 49.88 675 ALA A N 1
ATOM 5345 C CA . ALA A 1 675 ? -203.765 -81.352 177.962 1.00 49.88 675 ALA A CA 1
ATOM 5346 C C . ALA A 1 675 ? -204.068 -82.817 177.590 1.00 49.88 675 ALA A C 1
ATOM 5348 O O . ALA A 1 675 ? -205.169 -83.109 177.126 1.00 49.88 675 ALA A O 1
ATOM 5349 N N . GLU A 1 676 ? -203.162 -83.759 177.872 1.00 50.91 676 GLU A N 1
ATOM 5350 C CA . GLU A 1 676 ? -203.457 -85.196 177.725 1.00 50.91 676 GLU A CA 1
ATOM 5351 C C . GLU A 1 676 ? -204.543 -85.669 178.705 1.00 50.91 676 GLU A C 1
ATOM 5353 O O . GLU A 1 676 ? -205.436 -86.423 178.315 1.00 50.91 676 GLU A O 1
ATOM 5358 N N . LEU A 1 677 ? -204.560 -85.129 179.932 1.00 41.16 677 LEU A N 1
ATOM 5359 C CA . LEU A 1 677 ? -205.672 -85.303 180.877 1.00 41.16 677 LEU A CA 1
ATOM 5360 C C . LEU A 1 677 ? -207.033 -84.867 180.306 1.00 41.16 677 LEU A C 1
ATOM 5362 O O . LEU A 1 677 ? -208.046 -85.458 180.670 1.00 41.16 677 LEU A O 1
ATOM 5366 N N . LEU A 1 678 ? -207.075 -83.871 179.413 1.00 50.00 678 LEU A N 1
ATOM 5367 C CA . LEU A 1 678 ? -208.314 -83.444 178.754 1.00 50.00 678 LEU A CA 1
ATOM 5368 C C . LEU A 1 678 ? -208.701 -84.376 177.597 1.00 50.00 678 LEU A C 1
ATOM 5370 O O . LEU A 1 678 ? -209.867 -84.746 177.496 1.00 50.00 678 LEU A O 1
ATOM 5374 N N . LYS A 1 679 ? -207.741 -84.856 176.794 1.00 49.66 679 LYS A N 1
ATOM 5375 C CA . LYS A 1 679 ? -208.033 -85.860 175.752 1.00 49.66 679 LYS A CA 1
ATOM 5376 C C . LYS A 1 679 ? -208.573 -87.172 176.326 1.00 49.66 679 LYS A C 1
ATOM 5378 O O . LYS A 1 679 ? -209.595 -87.660 175.855 1.00 49.66 679 LYS A O 1
ATOM 5383 N N . VAL A 1 680 ? -207.944 -87.714 177.372 1.00 51.06 680 VAL A N 1
ATOM 5384 C CA . VAL A 1 680 ? -208.405 -88.967 178.003 1.00 51.06 680 VAL A CA 1
ATOM 5385 C C . VAL A 1 680 ? -209.705 -88.758 178.799 1.00 51.06 680 VAL A C 1
ATOM 5387 O O . VAL A 1 680 ? -210.538 -89.664 178.857 1.00 51.06 680 VAL A O 1
ATOM 5390 N N . SER A 1 681 ? -209.925 -87.560 179.359 1.00 43.06 681 SER A N 1
ATOM 5391 C CA . SER A 1 681 ? -211.212 -87.175 179.959 1.00 43.06 681 SER A CA 1
ATOM 5392 C C . SER A 1 681 ? -212.348 -87.233 178.938 1.00 43.06 681 SER A C 1
ATOM 5394 O O . SER A 1 681 ? -213.375 -87.861 179.204 1.00 43.06 681 SER A O 1
ATOM 5396 N N . ASP A 1 682 ? -212.170 -86.623 177.768 1.00 42.91 682 ASP A N 1
ATOM 5397 C CA . ASP A 1 682 ? -213.240 -86.508 176.775 1.00 42.91 682 ASP A CA 1
ATOM 5398 C C . ASP A 1 682 ? -213.470 -87.828 176.010 1.00 42.91 682 ASP A C 1
ATOM 5400 O O . ASP A 1 682 ? -214.617 -88.170 175.713 1.00 42.91 682 ASP A O 1
ATOM 5404 N N . GLU A 1 683 ? -212.426 -88.640 175.789 1.00 46.03 683 GLU A N 1
ATOM 5405 C CA . GLU A 1 683 ? -212.547 -89.949 175.121 1.00 46.03 683 GLU A CA 1
ATOM 5406 C C . GLU A 1 683 ? -213.260 -91.026 175.962 1.00 46.03 683 GLU A C 1
ATOM 5408 O O . GLU A 1 683 ? -213.907 -91.900 175.383 1.00 46.03 683 GLU A O 1
ATOM 5413 N N . LEU A 1 684 ? -213.219 -90.972 177.305 1.00 51.56 684 LEU A N 1
ATOM 5414 C CA . LEU A 1 684 ? -213.924 -91.946 178.165 1.00 51.56 684 LEU A CA 1
ATOM 5415 C C . LEU A 1 684 ? -215.063 -91.374 179.020 1.00 51.56 684 LEU A C 1
ATOM 5417 O O . LEU A 1 684 ? -215.886 -92.146 179.518 1.00 51.56 684 LEU A O 1
ATOM 5421 N N . SER A 1 685 ? -215.251 -90.052 179.063 1.00 34.97 685 SER A N 1
ATOM 5422 C CA . SER A 1 685 ? -216.566 -89.475 179.396 1.00 34.97 685 SER A CA 1
ATOM 5423 C C . SER A 1 685 ? -217.602 -89.796 178.311 1.00 34.97 685 SER A C 1
ATOM 5425 O O . SER A 1 685 ? -218.774 -89.995 178.628 1.00 34.97 685 SER A O 1
ATOM 5427 N N . ALA A 1 686 ? -217.167 -90.009 177.061 1.00 42.84 686 ALA A N 1
ATOM 5428 C CA . ALA A 1 686 ? -217.981 -90.617 176.005 1.00 42.84 686 ALA A CA 1
ATOM 5429 C C . ALA A 1 686 ? -218.438 -92.065 176.314 1.00 42.84 686 ALA A C 1
ATOM 5431 O O . ALA A 1 686 ? -219.347 -92.567 175.655 1.00 42.84 686 ALA A O 1
ATOM 5432 N N . ALA A 1 687 ? -217.878 -92.722 177.341 1.00 42.72 687 ALA A N 1
ATOM 5433 C CA . ALA A 1 687 ? -218.375 -93.993 177.877 1.00 42.72 687 ALA A CA 1
ATOM 5434 C C . ALA A 1 687 ? -219.263 -93.837 179.133 1.00 42.72 687 ALA A C 1
ATOM 5436 O O . ALA A 1 687 ? -219.908 -94.807 179.538 1.00 42.72 687 ALA A O 1
ATOM 5437 N N . ARG A 1 688 ? -219.325 -92.645 179.756 1.00 31.47 688 ARG A N 1
ATOM 5438 C CA . ARG A 1 688 ? -220.188 -92.345 180.918 1.00 31.47 688 ARG A CA 1
ATOM 5439 C C . ARG A 1 688 ? -220.788 -90.932 180.923 1.00 31.47 688 ARG A C 1
ATOM 5441 O O . ARG A 1 688 ? -220.798 -90.245 181.941 1.00 31.47 688 ARG A O 1
ATOM 5448 N N . SER A 1 689 ? -221.552 -90.618 179.879 1.00 45.31 689 SER A N 1
ATOM 5449 C CA . SER A 1 689 ? -222.743 -89.747 179.969 1.00 45.31 689 SER A CA 1
ATOM 5450 C C . SER A 1 689 ? -223.920 -90.420 180.727 1.00 45.31 689 SER A C 1
ATOM 5452 O O . SER A 1 689 ? -225.093 -90.238 180.413 1.00 45.31 689 SER A O 1
ATOM 5454 N N . VAL A 1 690 ? -223.567 -91.205 181.754 1.00 41.06 690 VAL A N 1
ATOM 5455 C CA . VAL A 1 690 ? -224.357 -91.935 182.758 1.00 41.06 690 VAL A CA 1
ATOM 5456 C C . VAL A 1 690 ? -223.385 -92.045 183.949 1.00 41.06 690 VAL A C 1
ATOM 5458 O O . VAL A 1 690 ? -222.476 -92.872 183.912 1.00 41.06 690 VAL A O 1
ATOM 5461 N N . ASN A 1 691 ? -223.383 -91.202 184.984 1.00 44.28 691 ASN A N 1
ATOM 5462 C CA . ASN A 1 691 ? -224.427 -90.448 185.696 1.00 44.28 691 ASN A CA 1
ATOM 5463 C C . ASN A 1 691 ? -223.792 -89.158 186.292 1.00 44.28 691 ASN A C 1
ATOM 5465 O O . ASN A 1 691 ? -222.572 -89.102 186.400 1.00 44.28 691 ASN A O 1
ATOM 5469 N N . VAL A 1 692 ? -224.468 -88.077 186.710 1.00 48.47 692 VAL A N 1
ATOM 5470 C CA . VAL A 1 692 ? -225.864 -87.832 187.151 1.00 48.47 692 VAL A CA 1
ATOM 5471 C C . VAL A 1 692 ? -226.252 -88.505 188.481 1.00 48.47 692 VAL A C 1
ATOM 5473 O O . VAL A 1 692 ? -227.045 -89.437 188.469 1.00 48.47 692 VAL A O 1
ATOM 5476 N N . SER A 1 693 ? -225.700 -88.046 189.619 1.00 37.69 693 SER A N 1
ATOM 5477 C CA . SER A 1 693 ? -226.341 -87.987 190.965 1.00 37.69 693 SER A CA 1
ATOM 5478 C C . SER A 1 693 ? -225.312 -87.690 192.081 1.00 37.69 693 SER A C 1
ATOM 5480 O O . SER A 1 693 ? -224.201 -88.202 191.997 1.00 37.69 693 SER A O 1
ATOM 5482 N N . LEU A 1 694 ? -225.726 -86.974 193.149 1.00 38.75 694 LEU A N 1
ATOM 5483 C CA . LEU A 1 694 ? -225.006 -86.717 194.429 1.00 38.75 694 LEU A CA 1
ATOM 5484 C C . LEU A 1 694 ? -223.658 -85.946 194.342 1.00 38.75 694 LEU A C 1
ATOM 5486 O O . LEU A 1 694 ? -222.944 -86.039 193.355 1.00 38.75 694 LEU A O 1
ATOM 5490 N N . ILE A 1 695 ? -223.187 -85.190 195.349 1.00 52.75 695 ILE A N 1
ATOM 5491 C CA . ILE A 1 695 ? -223.780 -84.486 196.520 1.00 52.75 695 ILE A CA 1
ATOM 5492 C C . ILE A 1 695 ? -222.786 -83.320 196.827 1.00 52.75 695 ILE A C 1
ATOM 5494 O O . ILE A 1 695 ? -221.601 -83.474 196.553 1.00 52.75 695 ILE A O 1
ATOM 5498 N N . ALA A 1 696 ? -223.097 -82.095 197.272 1.00 48.88 696 ALA A N 1
ATOM 5499 C CA . ALA A 1 696 ? -224.116 -81.548 198.179 1.00 48.88 696 ALA A CA 1
ATOM 5500 C C . ALA A 1 696 ? -223.880 -81.816 199.692 1.00 48.88 696 ALA A C 1
ATOM 5502 O O . ALA A 1 696 ? -224.799 -82.159 200.430 1.00 48.88 696 ALA A O 1
ATOM 5503 N N . SER A 1 697 ? -222.626 -81.646 200.144 1.00 38.66 697 SER A N 1
ATOM 5504 C CA . SER A 1 697 ? -222.124 -81.578 201.543 1.00 38.66 697 SER A CA 1
ATOM 5505 C C . SER A 1 697 ? -220.625 -81.204 201.509 1.00 38.66 697 SER A C 1
ATOM 5507 O O . SER A 1 697 ? -219.984 -81.593 200.539 1.00 38.66 697 SER A O 1
ATOM 5509 N N . LEU A 1 698 ? -219.936 -80.521 202.440 1.00 40.56 698 LEU A N 1
ATOM 5510 C CA . LEU A 1 698 ? -220.165 -79.615 203.604 1.00 40.56 698 LEU A CA 1
ATOM 5511 C C . LEU A 1 698 ? -218.860 -78.744 203.689 1.00 40.56 698 LEU A C 1
ATOM 5513 O O . LEU A 1 698 ? -217.848 -79.188 203.152 1.00 40.56 698 LEU A O 1
ATOM 5517 N N . ALA A 1 699 ? -218.690 -77.527 204.235 1.00 49.53 699 ALA A N 1
ATOM 5518 C CA . ALA A 1 699 ? -219.385 -76.580 205.132 1.00 49.53 699 ALA A CA 1
ATOM 5519 C C . ALA A 1 699 ? -218.632 -76.330 206.474 1.00 49.53 699 ALA A C 1
ATOM 5521 O O . ALA A 1 699 ? -218.249 -77.286 207.136 1.00 49.53 699 ALA A O 1
ATOM 5522 N N . TRP A 1 700 ? -218.577 -75.046 206.893 1.00 38.06 700 TRP A N 1
ATOM 5523 C CA . TRP A 1 700 ? -218.421 -74.510 208.279 1.00 38.06 700 TRP A CA 1
ATOM 5524 C C . TRP A 1 700 ? -217.020 -74.273 208.939 1.00 38.06 700 TRP A C 1
ATOM 5526 O O . TRP A 1 700 ? -216.092 -75.039 208.725 1.00 38.06 700 TRP A O 1
ATOM 5536 N N . GLU A 1 701 ? -216.956 -73.204 209.777 1.00 36.50 701 GLU A N 1
ATOM 5537 C CA . GLU A 1 701 ? -215.974 -72.812 210.852 1.00 36.50 701 GLU A CA 1
ATOM 5538 C C . GLU A 1 701 ? -214.475 -72.520 210.492 1.00 36.50 701 GLU A C 1
ATOM 5540 O O . GLU A 1 701 ? -213.953 -73.109 209.556 1.00 36.50 701 GLU A O 1
ATOM 5545 N N . ALA A 1 702 ? -213.654 -71.649 211.144 1.00 39.25 702 ALA A N 1
ATOM 5546 C CA . ALA A 1 702 ? -213.746 -70.517 212.127 1.00 39.25 702 ALA A CA 1
ATOM 5547 C C . ALA A 1 702 ? -212.378 -69.704 212.133 1.00 39.25 702 ALA A C 1
ATOM 5549 O O . ALA A 1 702 ? -211.367 -70.289 211.761 1.00 39.25 702 ALA A O 1
ATOM 5550 N N . ALA A 1 703 ? -212.248 -68.354 212.250 1.00 50.62 703 ALA A N 1
ATOM 5551 C CA . ALA A 1 703 ? -212.202 -67.374 213.395 1.00 50.62 703 ALA A CA 1
ATOM 5552 C C . ALA A 1 703 ? -210.953 -67.397 214.360 1.00 50.62 703 ALA A C 1
ATOM 5554 O O . ALA A 1 703 ? -210.505 -68.489 214.675 1.00 50.62 703 ALA A O 1
ATOM 5555 N N . ALA A 1 704 ? -210.367 -66.318 214.965 1.00 41.59 704 ALA A N 1
ATOM 5556 C CA . ALA A 1 704 ? -210.327 -64.827 214.785 1.00 41.59 704 ALA A CA 1
ATOM 5557 C C . ALA A 1 704 ? -209.317 -64.093 215.778 1.00 41.59 704 ALA A C 1
ATOM 5559 O O . ALA A 1 704 ? -208.830 -64.740 216.698 1.00 41.59 704 ALA A O 1
ATOM 5560 N N . LEU A 1 705 ? -209.114 -62.743 215.669 1.00 49.50 705 LEU A N 1
ATOM 5561 C CA . LEU A 1 705 ? -208.489 -61.737 216.630 1.00 49.50 705 LEU A CA 1
ATOM 5562 C C . LEU A 1 705 ? -206.925 -61.629 216.777 1.00 49.50 705 LEU A C 1
ATOM 5564 O O . LEU A 1 705 ? -206.251 -62.624 216.557 1.00 49.50 705 LEU A O 1
ATOM 5568 N N . GLY A 1 706 ? -206.246 -60.513 217.190 1.00 48.66 706 GLY A N 1
ATOM 5569 C CA . GLY A 1 706 ? -206.553 -59.041 217.282 1.00 48.66 706 GLY A CA 1
ATOM 5570 C C . GLY A 1 706 ? -205.732 -58.147 218.309 1.00 48.66 706 GLY A C 1
ATOM 5571 O O . GLY A 1 706 ? -205.499 -58.617 219.414 1.00 48.66 706 GLY A O 1
ATOM 5572 N N . ARG A 1 707 ? -205.444 -56.838 218.008 1.00 51.19 707 ARG A N 1
ATOM 5573 C CA . ARG A 1 707 ? -205.066 -55.632 218.883 1.00 51.19 707 ARG A CA 1
ATOM 5574 C C . ARG A 1 707 ? -203.733 -55.568 219.716 1.00 51.19 707 ARG A C 1
ATOM 5576 O O . ARG A 1 707 ? -203.128 -56.611 219.902 1.00 51.19 707 ARG A O 1
ATOM 5583 N N . SER A 1 708 ? -203.264 -54.442 220.340 1.00 58.56 708 SER A N 1
ATOM 5584 C CA . SER A 1 708 ? -203.158 -52.963 220.021 1.00 58.56 708 SER A CA 1
ATOM 5585 C C . SER A 1 708 ? -202.320 -52.130 221.074 1.00 58.56 708 SER A C 1
ATOM 5587 O O . SER A 1 708 ? -202.105 -52.618 222.178 1.00 58.56 708 SER A O 1
ATOM 5589 N N . ASP A 1 709 ? -201.916 -50.875 220.738 1.00 48.16 709 ASP A N 1
ATOM 5590 C CA . ASP A 1 709 ? -201.529 -49.677 221.579 1.00 48.16 709 ASP A CA 1
ATOM 5591 C C . ASP A 1 709 ? -200.263 -49.620 222.511 1.00 48.16 709 ASP A C 1
ATOM 5593 O O . ASP A 1 709 ? -199.697 -50.641 222.884 1.00 48.16 709 ASP A O 1
ATOM 5597 N N . GLY A 1 710 ? -199.817 -48.402 222.934 1.00 45.53 710 GLY A N 1
ATOM 5598 C CA . GLY A 1 710 ? -198.836 -48.194 224.047 1.00 45.53 710 GLY A CA 1
ATOM 5599 C C . GLY A 1 710 ? -198.157 -46.796 224.238 1.00 45.53 710 GLY A C 1
ATOM 5600 O O . GLY A 1 710 ? -197.889 -46.097 223.267 1.00 45.53 710 GLY A O 1
ATOM 5601 N N . LEU A 1 711 ? -197.833 -46.389 225.491 1.00 41.56 711 LEU A N 1
ATOM 5602 C CA . LEU A 1 711 ? -197.219 -45.086 225.900 1.00 41.56 711 LEU A CA 1
ATOM 5603 C C . LEU A 1 711 ? -196.321 -45.174 227.182 1.00 41.56 711 LEU A C 1
ATOM 5605 O O . LEU A 1 711 ? -196.572 -46.023 228.029 1.00 41.56 711 LEU A O 1
ATOM 5609 N N . ALA A 1 712 ? -195.427 -44.174 227.383 1.00 38.03 712 ALA A N 1
ATOM 5610 C CA . ALA A 1 712 ? -195.024 -43.516 228.669 1.00 38.03 712 ALA A CA 1
ATOM 5611 C C . ALA A 1 712 ? -193.672 -43.776 229.436 1.00 38.03 712 ALA A C 1
ATOM 5613 O O . ALA A 1 712 ? -193.346 -44.880 229.841 1.00 38.03 712 ALA A O 1
ATOM 5614 N N . ARG A 1 713 ? -193.024 -42.639 229.800 1.00 36.44 713 ARG A N 1
ATOM 5615 C CA . ARG A 1 713 ? -192.361 -42.203 231.080 1.00 36.44 713 ARG A CA 1
ATOM 5616 C C . ARG A 1 713 ? -191.180 -42.949 231.790 1.00 36.44 713 ARG A C 1
ATOM 5618 O O . ARG A 1 713 ? -191.356 -44.027 232.332 1.00 36.44 713 ARG A O 1
ATOM 5625 N N . ARG A 1 714 ? -190.162 -42.113 232.125 1.00 37.12 714 ARG A N 1
ATOM 5626 C CA . ARG A 1 714 ? -189.432 -41.905 233.427 1.00 37.12 714 ARG A CA 1
ATOM 5627 C C . ARG A 1 714 ? -188.088 -42.609 233.792 1.00 37.12 714 ARG A C 1
ATOM 5629 O O . ARG A 1 714 ? -188.012 -43.815 233.924 1.00 37.12 714 ARG A O 1
ATOM 5636 N N . GLU A 1 715 ? -187.164 -41.738 234.242 1.00 33.47 715 GLU A N 1
ATOM 5637 C CA . GLU A 1 715 ? -186.264 -41.805 235.430 1.00 33.47 715 GLU A CA 1
ATOM 5638 C C . GLU A 1 715 ? -184.922 -42.589 235.506 1.00 33.47 715 GLU A C 1
ATOM 5640 O O . GLU A 1 715 ? -184.736 -43.671 234.975 1.00 33.47 715 GLU A O 1
ATOM 5645 N N . ARG A 1 716 ? -184.014 -41.954 236.281 1.00 35.31 716 ARG A N 1
ATOM 5646 C CA . ARG A 1 716 ? -182.931 -42.430 237.179 1.00 35.31 716 ARG A CA 1
ATOM 5647 C C . ARG A 1 716 ? -182.035 -43.634 236.817 1.00 35.31 716 ARG A C 1
ATOM 5649 O O . ARG A 1 716 ? -182.415 -44.787 236.916 1.00 35.31 716 ARG A O 1
ATOM 5656 N N . SER A 1 717 ? -180.746 -43.303 236.701 1.00 35.19 717 SER A N 1
ATOM 5657 C CA . SER A 1 717 ? -179.629 -43.808 237.526 1.00 35.19 717 SER A CA 1
ATOM 5658 C C . SER A 1 717 ? -179.558 -45.283 237.962 1.00 35.19 717 SER A C 1
ATOM 5660 O O . SER A 1 717 ? -180.186 -45.655 238.947 1.00 35.19 717 SER A O 1
ATOM 5662 N N . ARG A 1 718 ? -178.495 -45.941 237.464 1.00 35.44 718 ARG A N 1
ATOM 5663 C CA . ARG A 1 718 ? -177.597 -46.882 238.182 1.00 35.44 718 ARG A CA 1
ATOM 5664 C C . ARG A 1 718 ? -178.190 -48.242 238.600 1.00 35.44 718 ARG A C 1
ATOM 5666 O O . ARG A 1 718 ? -179.249 -48.317 239.194 1.00 35.44 718 ARG A O 1
ATOM 5673 N N . TRP A 1 719 ? -177.376 -49.287 238.419 1.00 26.86 719 TRP A N 1
ATOM 5674 C CA . TRP A 1 719 ? -177.737 -50.710 238.530 1.00 26.86 719 TRP A CA 1
ATOM 5675 C C . TRP A 1 719 ? -178.745 -51.100 237.437 1.00 26.86 719 TRP A C 1
ATOM 5677 O O . TRP A 1 719 ? -179.917 -50.766 237.505 1.00 26.86 719 TRP A O 1
ATOM 5687 N N . SER A 1 720 ? -178.268 -51.535 236.265 1.00 28.33 720 SER A N 1
ATOM 5688 C CA . SER A 1 720 ? -177.673 -52.864 235.996 1.00 28.33 720 SER A CA 1
ATOM 5689 C C . SER A 1 720 ? -178.696 -53.985 236.126 1.00 28.33 720 SER A C 1
ATOM 5691 O O . SER A 1 720 ? -179.604 -53.872 236.930 1.00 28.33 720 SER A O 1
ATOM 5693 N N . PHE A 1 721 ? -178.484 -55.083 235.389 1.00 33.75 721 PHE A N 1
ATOM 5694 C CA . PHE A 1 721 ? -179.255 -56.325 235.518 1.00 33.75 721 PHE A CA 1
ATOM 5695 C C . PHE A 1 721 ? -180.787 -56.117 235.359 1.00 33.75 721 PHE A C 1
ATOM 5697 O O . PHE A 1 721 ? -181.500 -55.634 236.221 1.00 33.75 721 PHE A O 1
ATOM 5704 N N . ILE A 1 722 ? -181.390 -56.610 234.289 1.00 35.06 722 ILE A N 1
ATOM 5705 C CA . ILE A 1 722 ? -181.336 -58.044 234.015 1.00 35.06 722 ILE A CA 1
ATOM 5706 C C . ILE A 1 722 ? -180.993 -58.247 232.534 1.00 35.06 722 ILE A C 1
ATOM 5708 O O . ILE A 1 722 ? -181.724 -57.813 231.656 1.00 35.06 722 ILE A O 1
ATOM 5712 N N . TRP A 1 723 ? -179.770 -58.669 232.188 1.00 36.25 723 TRP A N 1
ATOM 5713 C CA . TRP A 1 723 ? -179.094 -59.928 232.559 1.00 36.25 723 TRP A CA 1
ATOM 5714 C C . TRP A 1 723 ? -179.871 -61.131 232.062 1.00 36.25 723 TRP A C 1
ATOM 5716 O O . TRP A 1 723 ? -180.738 -61.624 232.772 1.00 36.25 723 TRP A O 1
ATOM 5726 N N . ARG A 1 724 ? -179.412 -61.697 230.936 1.00 42.16 724 ARG A N 1
ATOM 5727 C CA . ARG A 1 724 ? -179.765 -63.060 230.509 1.00 42.16 724 ARG A CA 1
ATOM 5728 C C . ARG A 1 724 ? -181.239 -63.176 230.081 1.00 42.16 724 ARG A C 1
ATOM 5730 O O . ARG A 1 724 ? -182.076 -62.382 230.476 1.00 42.16 724 ARG A O 1
ATOM 5737 N N . TRP A 1 725 ? -181.537 -64.218 229.300 1.00 30.14 725 TRP A N 1
ATOM 5738 C CA . TRP A 1 725 ? -182.853 -64.466 228.686 1.00 30.14 725 TRP A CA 1
ATOM 5739 C C . TRP A 1 725 ? -183.311 -63.380 227.676 1.00 30.14 725 TRP A C 1
ATOM 5741 O O . TRP A 1 725 ? -183.283 -62.195 227.957 1.00 30.14 725 TRP A O 1
ATOM 5751 N N . LEU A 1 726 ? -183.781 -63.714 226.476 1.00 29.84 726 LEU A N 1
ATOM 5752 C CA . LEU A 1 726 ? -183.929 -65.025 225.835 1.00 29.84 726 LEU A CA 1
ATOM 5753 C C . LEU A 1 726 ? -182.801 -65.228 224.803 1.00 29.84 726 LEU A C 1
ATOM 5755 O O . LEU A 1 726 ? -182.363 -64.273 224.180 1.00 29.84 726 LEU A O 1
ATOM 5759 N N . ARG A 1 727 ? -182.135 -66.391 224.741 1.00 35.56 727 ARG A N 1
ATOM 5760 C CA . ARG A 1 727 ? -182.647 -67.743 224.412 1.00 35.56 727 ARG A CA 1
ATOM 5761 C C . ARG A 1 727 ? -183.272 -67.775 223.017 1.00 35.56 727 ARG A C 1
ATOM 5763 O O . ARG A 1 727 ? -184.357 -67.235 222.841 1.00 35.56 727 ARG A O 1
ATOM 5770 N N . ARG A 1 728 ? -182.690 -68.601 222.141 1.00 35.75 728 ARG A N 1
ATOM 5771 C CA . ARG A 1 728 ? -183.056 -68.764 220.725 1.00 35.75 728 ARG A CA 1
ATOM 5772 C C . ARG A 1 728 ? -182.711 -67.511 219.895 1.00 35.75 728 ARG A C 1
ATOM 5774 O O . ARG A 1 728 ? -182.751 -66.403 220.415 1.00 35.75 728 ARG A O 1
ATOM 5781 N N . SER A 1 729 ? -182.358 -67.649 218.621 1.00 46.41 729 SER A N 1
ATOM 5782 C CA . SER A 1 729 ? -182.280 -68.892 217.826 1.00 46.41 729 SER A CA 1
ATOM 5783 C C . SER A 1 729 ? -180.836 -69.205 217.473 1.00 46.41 729 SER A C 1
ATOM 5785 O O . SER A 1 729 ? -180.154 -68.257 217.039 1.00 46.41 729 SER A O 1
#

Foldseek 3Di:
DVVVLVVVLVVCVVPDDPADDDDDDLCVLVVVVSVVVSCVVVVHQAAAEAEAEQQQVQLVVCCVPVVDHSLVSSVVSQVSRLSNVLPDQLVSYQYDYPCCLVVPVVVVLVSVCVNSVHDCVVSCVVVVVVSVVVSVVVVPDDDDDRGPNPDPLSVLLSVLSVCSVPDPVSSVSSNVSSVVVVVVVVVVVVVVVVVVVVVVVVVVVVVVVVVVVVVVVVVVVVVVVVVVVVVVVVVVVVVVVVVVVVVVVVVVVVVVVVVVVVVVVVPDDDDDDDDDDDDDDDDDDYYDDDDDDYDDDDDVPPPVVVVVVVVVVVVVVVVVVVVVVVVVVVVVVVVVVVVVVVVVVVVVVVVVVVVVVVVVVVVVVVVVVVVVVVVVVVVVVVVVVVVVVVVVVVVVVVVVVVVVVVVVVVVVVVVVVVVVVVVVVVVVVVVVVVVVVVVVVVVVVVVVVVVVVVVVVVVVVVVVVVVVVVVVVVVVVVVVVVVVVVVVVVVVVVVVVVVVVVVVVVVVVVVVVVVVVVVVVVVVVVVVVVVVVVVVVVVVVVVVVVVVVVVVVVVVVVVVVVVVVVVVVVVVVVVVVVVVVVVVVVVVVVVVVVVVVVVVVVVVVVVVVVVVVVVVVVVVVVVVVVVVVVVVVVVVVVVPVVVVVVVVVVVVVVVVVVVVVVVVVVVVVVVVVVVVVVVVVVVCVVVPPDDDDDDDDDDDDDYDDDDDDDDYDDDDDDDDDDDDDDDDD

Sequence (729 aa):
MRATLAEAGAVLRGRVGPTPFVLADHLATRLIVFWAQIFRELSIVPRLLFCLHDPGEVAGWLQQHEGLDRDSGEFRWFNYSIEPFLWFRMDEIDVIDQQDWRDDPATNIRKLARAVGADQERARAATEATISELAATWLRGPPTPRSEVRQPLIRSFYRAVRDLGSDATAVAAVARISEEFLVHQQLSRQIERDFERLADADAGCDALRAELDDTKVELAAERRALARQSEKHARAVRRMRKKLARRGAALAKAERAASQQRASAERPHRAAARASPAPAERARSSTDFGDPPEEGIPIDELERELIAARTELTERDRTLARAFRQLDDEVGTAERLRDELVVRDNEAAEASRELDQREALIEHLRGELAGRDSEIDEARRAAAAHRAETERLRAEHGEAVERLRDELSDREAALVAARSEASEQRSEAGRQLEQREAAIEHLRGELADRDSEIDEARRAAAGHRAETERLRAAHGQAVERLREQLSDREAVLVAARLDAFEQRSEAGRQLEQRAEAVEHLRGELAERDAEIEEVRRAAAAHRAETERLRAEHEEAVERLRDELSDREAALVAARSEASEQRSEAGRQLEQRAEVIEHLRGELADRDSEIDEARRAAAAHRAETERLRAEHEEAVERLRDELSDREAALVAARSEASEQRSDALAARQAAGETRAELLKVSDELSAARSVNVSLIASLAWEAAALGRSDGLARRERSRWSFIWRWLRRS

Secondary structure (DSSP, 8-state):
-HHHHHHHHHHHHTT--SSPP----TTTTTTHHHHHHHHHHTT----EEEEEPPHHHHHHHHHHHT---HHHHHHHHHHHHHGGGGTS-GGGEEEEETTHHHH-HHHHHHHHHHHTT--HHHHHHHHHHHHHHHHHHHTTS----------HHHHHHHHHHHHTTT-HHHHHHHHHHHHHHHHHHHHHHHHHHHHHHHHHHHHHHHHHHHHHHHHHHHHHHHHHHHHHHHHHHHHHHHHHHHHHHHHHHHHHHHHHHHHHHHHHHSSS-------------------------------BTHHHHHHHHHHHHHHHHHHHHHHHHHHHHHHHHHHHHHHHHHHHHHHHHHHHHHHHHHHHHHHHHHHHHHHHHHHHHHHHHHHHHHHHHHHHHHHHHHHHHHHHHHHHHHHHHHHHHHHHHHHHHHHHHHHHHHHHHHHHHHHHHHHHHHHHHHHHHHHHHHHHHHHHHHHHHHHHHHHHHHHHHHHHHHHHHHHHHHHHHHHHHHHHHHHHHHHHHHHHHHHHHHHHHHHHHHHHHHHHHHHHHHHHHHHHHHHHHHHHHHHHHHHHHHHHHHHHHHHHHHHHHHHHHHHHHHHHHHHHHHHHHHHHHHHHHHHHHHHHHHHHHHHHHHHHHHHHHHHHHHHHHHHHHHHHHHHHHHHHHHHHHHHHHHHHHHHHHHHHHHHHHTT------------------------------------------